Protein AF-A0A7R9KCZ9-F1 (afdb_monomer)

Organism: NCBI:txid1979941

pLDDT: mean 86.89, std 13.88, range [34.06, 98.75]

Structure (mmCIF, N/CA/C/O backbone):
data_AF-A0A7R9KCZ9-F1
#
_entry.id   AF-A0A7R9KCZ9-F1
#
loop_
_atom_site.group_PDB
_atom_site.id
_atom_site.type_symbol
_atom_site.label_atom_id
_atom_site.label_alt_id
_atom_site.label_comp_id
_atom_site.label_asym_id
_atom_site.label_entity_id
_atom_site.label_seq_id
_atom_site.pdbx_PDB_ins_code
_atom_site.Cartn_x
_atom_site.Cartn_y
_atom_site.Cartn_z
_atom_site.occupancy
_atom_site.B_iso_or_equiv
_atom_site.auth_seq_id
_atom_site.auth_comp_id
_atom_site.auth_asym_id
_atom_site.auth_atom_id
_atom_site.pdbx_PDB_model_num
ATOM 1 N N . MET A 1 1 ? 37.788 -44.280 -10.687 1.00 43.53 1 MET A N 1
ATOM 2 C CA . MET A 1 1 ? 39.095 -43.831 -11.205 1.00 43.53 1 MET A CA 1
ATOM 3 C C . MET A 1 1 ? 39.260 -44.365 -12.617 1.00 43.53 1 MET A C 1
ATOM 5 O O . MET A 1 1 ? 39.478 -45.555 -12.783 1.00 43.53 1 MET A O 1
ATOM 9 N N . MET A 1 2 ? 39.116 -43.493 -13.609 1.00 35.84 2 MET A N 1
ATOM 10 C CA . MET A 1 2 ? 39.719 -43.641 -14.932 1.00 35.84 2 MET A CA 1
ATOM 11 C C . MET A 1 2 ? 40.370 -42.286 -15.189 1.00 35.84 2 MET A C 1
ATOM 13 O O . MET A 1 2 ? 39.694 -41.331 -15.553 1.00 35.84 2 MET A O 1
ATOM 17 N N . PHE A 1 3 ? 41.652 -42.173 -14.849 1.00 36.50 3 PHE A N 1
ATOM 18 C CA . PHE A 1 3 ? 42.473 -41.081 -15.349 1.00 36.50 3 PHE A CA 1
ATOM 19 C C . PHE A 1 3 ? 42.872 -41.486 -16.764 1.00 36.50 3 PHE A C 1
ATOM 21 O O . PHE A 1 3 ? 43.685 -42.388 -16.943 1.00 36.50 3 PHE A O 1
ATOM 28 N N . THR A 1 4 ? 42.249 -40.880 -17.769 1.00 40.19 4 THR A N 1
ATOM 29 C CA . THR A 1 4 ? 42.873 -40.758 -19.086 1.00 40.19 4 THR A CA 1
ATOM 30 C C . THR A 1 4 ? 44.068 -39.831 -18.914 1.00 40.19 4 THR A C 1
ATOM 32 O O . THR A 1 4 ? 43.892 -38.644 -18.638 1.00 40.19 4 THR A O 1
ATOM 35 N N . GLU A 1 5 ? 45.272 -40.393 -19.002 1.00 41.38 5 GLU A N 1
ATOM 36 C CA . GLU A 1 5 ? 46.507 -39.629 -19.160 1.00 41.38 5 GLU A CA 1
ATOM 37 C C . GLU A 1 5 ? 46.369 -38.747 -20.406 1.00 41.38 5 GLU A C 1
ATOM 39 O O . GLU A 1 5 ? 46.125 -39.238 -21.508 1.00 41.38 5 GLU A O 1
ATOM 44 N N . VAL A 1 6 ? 46.460 -37.431 -20.212 1.00 40.53 6 VAL A N 1
ATOM 45 C CA . VAL A 1 6 ? 46.603 -36.463 -21.299 1.00 40.53 6 VAL A CA 1
ATOM 46 C C . VAL A 1 6 ? 48.059 -36.025 -21.288 1.00 40.53 6 VAL A C 1
ATOM 48 O O . VAL A 1 6 ? 48.505 -35.384 -20.336 1.00 40.53 6 VAL A O 1
ATOM 51 N N . ASP A 1 7 ? 48.787 -36.366 -22.347 1.00 37.03 7 ASP A N 1
ATOM 52 C CA . ASP A 1 7 ? 50.117 -35.827 -22.612 1.00 37.03 7 ASP A CA 1
ATOM 53 C C . ASP A 1 7 ? 50.004 -34.315 -22.872 1.00 37.03 7 ASP A C 1
ATOM 55 O O . ASP A 1 7 ? 49.497 -33.869 -23.903 1.00 37.03 7 ASP A O 1
ATOM 59 N N . VAL A 1 8 ? 50.453 -33.503 -21.912 1.00 38.53 8 VAL A N 1
ATOM 60 C CA . VAL A 1 8 ? 50.490 -32.039 -22.035 1.00 38.53 8 VAL A CA 1
ATOM 61 C C . VAL A 1 8 ? 51.790 -31.629 -22.724 1.00 38.53 8 VAL A C 1
ATOM 63 O O . VAL A 1 8 ? 52.864 -31.651 -22.124 1.00 38.53 8 VAL A O 1
ATOM 66 N N . PHE A 1 9 ? 51.695 -31.208 -23.985 1.00 40.00 9 PHE A N 1
ATOM 67 C CA . PHE A 1 9 ? 52.788 -30.542 -24.691 1.00 40.00 9 PHE A CA 1
ATOM 68 C C . PHE A 1 9 ? 52.821 -29.057 -24.290 1.00 40.00 9 PHE A C 1
ATOM 70 O O . PHE A 1 9 ? 51.966 -28.273 -24.710 1.00 40.00 9 PHE A O 1
ATOM 77 N N . ILE A 1 10 ? 53.794 -28.654 -23.465 1.00 41.66 10 ILE A N 1
ATOM 78 C CA . ILE A 1 10 ? 54.042 -27.240 -23.143 1.00 41.66 10 ILE A CA 1
ATOM 79 C C . ILE A 1 10 ? 54.744 -26.605 -24.350 1.00 41.66 10 ILE A C 1
ATOM 81 O O . ILE A 1 10 ? 55.966 -26.649 -24.480 1.00 41.66 10 ILE A O 1
ATOM 85 N N . GLY A 1 11 ? 53.948 -26.059 -25.268 1.00 49.44 11 GLY A N 1
ATOM 86 C CA . GLY A 1 11 ? 54.419 -25.113 -26.274 1.00 49.44 11 GLY A CA 1
ATOM 87 C C . GLY A 1 11 ? 54.605 -23.731 -25.648 1.00 49.44 11 GLY A C 1
ATOM 88 O O . GLY A 1 11 ? 53.999 -23.407 -24.628 1.00 49.44 11 GLY A O 1
ATOM 89 N N . ASN A 1 12 ? 55.469 -22.901 -26.234 1.00 57.94 12 ASN A N 1
ATOM 90 C CA . ASN A 1 12 ? 55.543 -21.496 -25.845 1.00 57.94 12 ASN A CA 1
ATOM 91 C C . ASN A 1 12 ? 54.195 -20.823 -26.149 1.00 57.94 12 ASN A C 1
ATOM 93 O O . ASN A 1 12 ? 53.689 -20.942 -27.267 1.00 57.94 12 ASN A O 1
ATOM 97 N N . ASN A 1 13 ? 53.642 -20.085 -25.180 1.00 64.94 13 ASN A N 1
ATOM 98 C CA . ASN A 1 13 ? 52.466 -19.245 -25.411 1.00 64.94 13 ASN A CA 1
ATOM 99 C C . ASN A 1 13 ? 52.704 -18.346 -26.631 1.00 64.94 13 ASN A C 1
ATOM 101 O O . ASN A 1 13 ? 53.793 -17.790 -26.801 1.00 64.94 13 ASN A O 1
ATOM 105 N N . THR A 1 14 ? 51.680 -18.175 -27.466 1.00 75.38 14 THR A N 1
ATOM 106 C CA . THR A 1 14 ? 51.738 -17.206 -28.563 1.00 75.38 14 THR A CA 1
ATOM 107 C C . THR A 1 14 ? 51.881 -15.812 -27.954 1.00 75.38 14 THR A C 1
ATOM 109 O O . THR A 1 14 ? 50.965 -15.318 -27.294 1.00 75.38 14 THR A O 1
ATOM 112 N N . LEU A 1 15 ? 53.051 -15.197 -28.132 1.00 78.25 15 LEU A N 1
ATOM 113 C CA . LEU A 1 15 ? 53.336 -13.861 -27.622 1.00 78.25 15 LEU A CA 1
ATOM 114 C C . LEU A 1 15 ? 52.642 -12.833 -28.509 1.00 78.25 15 LEU A C 1
ATOM 116 O O . LEU A 1 15 ? 52.940 -12.725 -29.695 1.00 78.25 15 LEU A O 1
ATOM 120 N N . ILE A 1 16 ? 51.724 -12.082 -27.915 1.00 84.38 16 ILE A N 1
ATOM 121 C CA . ILE A 1 16 ? 51.000 -10.994 -28.564 1.00 84.38 16 ILE A CA 1
ATOM 122 C C . ILE A 1 16 ? 51.425 -9.705 -27.887 1.00 84.38 16 ILE A C 1
ATOM 124 O O . ILE A 1 16 ? 51.211 -9.548 -26.684 1.00 84.38 16 ILE A O 1
ATOM 128 N N . ASP A 1 17 ? 51.979 -8.780 -28.662 1.00 85.88 17 ASP A N 1
ATOM 129 C CA . ASP A 1 17 ? 52.225 -7.421 -28.197 1.00 85.88 17 ASP A CA 1
ATOM 130 C C . ASP A 1 17 ? 50.931 -6.588 -28.347 1.00 85.88 17 ASP A C 1
ATOM 132 O O . ASP A 1 17 ? 50.481 -6.337 -29.474 1.00 85.88 17 ASP A O 1
ATOM 136 N N . PRO A 1 18 ? 50.301 -6.137 -27.241 1.00 85.88 18 PRO A N 1
ATOM 137 C CA . PRO A 1 18 ? 49.040 -5.396 -27.298 1.00 85.88 18 PRO A CA 1
ATOM 138 C C . PRO A 1 18 ? 49.139 -4.045 -28.014 1.00 85.88 18 PRO A C 1
ATOM 140 O O . PRO A 1 18 ? 48.123 -3.522 -28.481 1.00 85.88 18 PRO A O 1
ATOM 143 N N . GLN A 1 19 ? 50.334 -3.457 -28.074 1.00 86.75 19 GLN A N 1
ATOM 144 C CA . GLN A 1 19 ? 50.584 -2.178 -28.721 1.00 86.75 19 GLN A CA 1
ATOM 145 C C . GLN A 1 19 ? 50.789 -2.350 -30.229 1.00 86.75 19 GLN A C 1
ATOM 147 O O . GLN A 1 19 ? 50.195 -1.603 -31.008 1.00 86.75 19 GLN A O 1
ATOM 152 N N . ILE A 1 20 ? 51.556 -3.356 -30.655 1.00 88.62 20 ILE A N 1
ATOM 153 C CA . ILE A 1 20 ? 51.684 -3.694 -32.083 1.00 88.62 20 ILE A CA 1
ATOM 154 C C . ILE A 1 20 ? 50.314 -4.114 -32.641 1.00 88.62 20 ILE A C 1
ATOM 156 O O . ILE A 1 20 ? 49.947 -3.716 -33.752 1.00 88.62 20 ILE A O 1
ATOM 160 N N . TYR A 1 21 ? 49.520 -4.837 -31.844 1.00 92.12 21 TYR A N 1
ATOM 161 C CA . TYR A 1 21 ? 48.139 -5.181 -32.178 1.00 92.12 21 TYR A CA 1
ATOM 162 C C . TYR A 1 21 ? 47.248 -3.944 -32.350 1.00 92.12 21 TYR A C 1
ATOM 164 O O . TYR A 1 21 ? 46.511 -3.851 -33.330 1.00 92.12 21 TYR A O 1
ATOM 172 N N . GLN A 1 22 ? 47.360 -2.953 -31.460 1.00 90.06 22 GLN A N 1
ATOM 173 C CA . GLN A 1 22 ? 46.637 -1.684 -31.585 1.00 90.06 22 GLN A CA 1
ATOM 174 C C . GLN A 1 22 ? 46.958 -0.968 -32.910 1.00 90.06 22 GLN A C 1
ATOM 176 O O . GLN A 1 22 ? 46.044 -0.603 -33.649 1.00 90.06 22 GLN A O 1
ATOM 181 N N . TYR A 1 23 ? 48.240 -0.844 -33.266 1.00 89.75 23 TYR A N 1
ATOM 182 C CA . TYR A 1 23 ? 48.642 -0.202 -34.523 1.00 89.75 23 TYR A CA 1
ATOM 183 C C . TYR A 1 23 ? 48.122 -0.940 -35.759 1.00 89.75 23 TYR A C 1
ATOM 185 O O . TYR A 1 23 ? 47.738 -0.310 -36.748 1.00 89.75 23 TYR A O 1
ATOM 193 N N . TRP A 1 24 ? 48.071 -2.272 -35.702 1.00 92.50 24 TRP A N 1
ATOM 194 C CA . TRP A 1 24 ? 47.521 -3.095 -36.776 1.00 92.50 24 TRP A CA 1
ATOM 195 C C . TRP A 1 24 ? 46.009 -2.894 -36.976 1.00 92.50 24 TRP A C 1
ATOM 197 O O . TRP A 1 24 ? 45.526 -2.897 -38.120 1.00 92.50 24 TRP A O 1
ATOM 207 N N . LEU A 1 25 ? 45.267 -2.709 -35.877 1.00 90.38 25 LEU A N 1
ATOM 208 C CA . LEU A 1 25 ? 43.831 -2.410 -35.881 1.00 90.38 25 LEU A CA 1
ATOM 209 C C . LEU A 1 25 ? 43.536 -1.010 -36.436 1.00 90.38 25 LEU A C 1
ATOM 211 O O . LEU A 1 25 ? 42.576 -0.838 -37.187 1.00 90.38 25 LEU A O 1
ATOM 215 N N . GLU A 1 26 ? 44.392 -0.037 -36.127 1.00 86.75 26 GLU A N 1
ATOM 216 C CA . GLU A 1 26 ? 44.349 1.325 -36.683 1.00 86.75 26 GLU A CA 1
ATOM 217 C C . GLU A 1 26 ? 44.671 1.362 -38.187 1.00 86.75 26 GLU A C 1
ATOM 219 O O . GLU A 1 26 ? 44.291 2.301 -38.886 1.00 86.75 26 GLU A O 1
ATOM 224 N N . GLY A 1 27 ? 45.294 0.301 -38.711 1.00 85.69 27 GLY A N 1
ATOM 225 C CA . GLY A 1 27 ? 45.603 0.141 -40.130 1.00 85.69 27 GLY A CA 1
ATOM 226 C C . GLY A 1 27 ? 46.988 0.629 -40.538 1.00 85.69 27 GLY A C 1
ATOM 227 O O . GLY A 1 27 ? 47.231 0.768 -41.735 1.00 85.69 27 GLY A O 1
ATOM 228 N N . ASN A 1 28 ? 47.886 0.841 -39.574 1.00 87.88 28 ASN A N 1
ATOM 229 C CA . ASN A 1 28 ? 49.277 1.181 -39.847 1.00 87.88 28 ASN A CA 1
ATOM 230 C C . ASN A 1 28 ? 49.972 0.053 -40.627 1.00 87.88 28 ASN A C 1
ATOM 232 O O . ASN A 1 28 ? 49.757 -1.141 -40.385 1.00 87.88 28 ASN A O 1
ATOM 236 N N . THR A 1 29 ? 50.843 0.434 -41.552 1.00 89.19 29 THR A N 1
ATOM 237 C CA . THR A 1 29 ? 51.802 -0.472 -42.191 1.00 89.19 29 THR A CA 1
ATOM 238 C C . THR A 1 29 ? 52.882 -0.900 -41.194 1.00 89.19 29 THR A C 1
ATOM 240 O O . THR A 1 29 ? 53.131 -0.225 -40.193 1.00 89.19 29 THR A O 1
ATOM 243 N N . ALA A 1 30 ? 53.580 -2.008 -41.469 1.00 86.56 30 ALA A N 1
ATOM 244 C CA . ALA A 1 30 ? 54.674 -2.465 -40.606 1.00 86.56 30 ALA A CA 1
ATOM 245 C C . ALA A 1 30 ? 55.787 -1.405 -40.462 1.00 86.56 30 ALA A C 1
ATOM 247 O O . ALA A 1 30 ? 56.399 -1.278 -39.403 1.00 86.56 30 ALA A O 1
ATOM 248 N N . GLN A 1 31 ? 56.007 -0.597 -41.504 1.00 86.44 31 GLN A N 1
ATOM 249 C CA . GLN A 1 31 ? 56.950 0.520 -41.502 1.00 86.44 31 GLN A CA 1
ATOM 250 C C . GLN A 1 31 ? 56.496 1.659 -40.574 1.00 86.44 31 GLN A C 1
ATOM 252 O O . GLN A 1 31 ? 57.296 2.176 -39.794 1.00 86.44 31 GLN A O 1
ATOM 257 N N . GLU A 1 32 ? 55.222 2.050 -40.628 1.00 87.50 32 GLU A N 1
ATOM 258 C CA . GLU A 1 32 ? 54.657 3.080 -39.743 1.00 87.50 32 GLU A CA 1
ATOM 259 C C . GLU A 1 32 ? 54.657 2.620 -38.283 1.00 87.50 32 GLU A C 1
ATOM 261 O O . GLU A 1 32 ? 55.139 3.343 -37.408 1.00 87.50 32 GLU A O 1
ATOM 266 N N . ALA A 1 33 ? 54.220 1.384 -38.028 1.00 86.19 33 ALA A N 1
ATOM 267 C CA . ALA A 1 33 ? 54.240 0.787 -36.698 1.00 86.19 33 ALA A CA 1
ATOM 268 C C . ALA A 1 33 ? 55.668 0.702 -36.131 1.00 86.19 33 ALA A C 1
ATOM 270 O O . ALA A 1 33 ? 55.880 1.072 -34.978 1.00 86.19 33 ALA A O 1
ATOM 271 N N . SER A 1 34 ? 56.664 0.316 -36.941 1.00 84.62 34 SER A N 1
ATOM 272 C CA . SER A 1 34 ? 58.079 0.286 -36.528 1.00 84.62 34 SER A CA 1
ATOM 273 C C . SER A 1 34 ? 58.570 1.658 -36.055 1.00 84.62 34 SER A C 1
ATOM 275 O O . SER A 1 34 ? 59.192 1.773 -34.993 1.00 84.62 34 SER A O 1
ATOM 277 N N . ARG A 1 35 ? 58.221 2.732 -36.778 1.00 84.75 35 ARG A N 1
ATOM 278 C CA . ARG A 1 35 ? 58.554 4.110 -36.376 1.00 84.75 35 ARG A CA 1
ATOM 279 C C . ARG A 1 35 ? 57.880 4.503 -35.061 1.00 84.75 35 ARG A C 1
ATOM 281 O O . ARG A 1 35 ? 58.519 5.127 -34.213 1.00 84.75 35 ARG A O 1
ATOM 288 N N . LEU A 1 36 ? 56.611 4.136 -34.873 1.00 84.44 36 LEU A N 1
ATOM 289 C CA . LEU A 1 36 ? 55.852 4.437 -33.654 1.00 84.44 36 LEU A CA 1
ATOM 290 C C . LEU A 1 36 ? 56.391 3.683 -32.429 1.00 84.44 36 LEU A C 1
ATOM 292 O O . LEU A 1 36 ? 56.543 4.284 -31.364 1.00 84.44 36 LEU A O 1
ATOM 296 N N . VAL A 1 37 ? 56.722 2.397 -32.576 1.00 82.69 37 VAL A N 1
ATOM 297 C CA . VAL A 1 37 ? 57.335 1.575 -31.517 1.00 82.69 37 VAL A CA 1
ATOM 298 C C . VAL A 1 37 ? 58.698 2.157 -31.116 1.00 82.69 37 VAL A C 1
ATOM 300 O O . VAL A 1 37 ? 58.926 2.453 -29.941 1.00 82.69 37 VAL A O 1
ATOM 303 N N . ARG A 1 38 ? 59.568 2.455 -32.092 1.00 77.69 38 ARG A N 1
ATOM 304 C CA . ARG A 1 38 ? 60.894 3.058 -31.847 1.00 77.69 38 ARG A CA 1
ATOM 305 C C . ARG A 1 38 ? 60.830 4.421 -31.170 1.00 77.69 38 ARG A C 1
ATOM 307 O O . ARG A 1 38 ? 61.675 4.730 -30.334 1.00 77.69 38 ARG A O 1
ATOM 314 N N . ASN A 1 39 ? 59.844 5.246 -31.519 1.00 77.25 39 ASN A N 1
ATOM 315 C CA . ASN A 1 39 ? 59.683 6.567 -30.916 1.00 77.25 39 ASN A CA 1
ATOM 316 C C . ASN A 1 39 ? 59.288 6.509 -29.437 1.00 77.25 39 ASN A C 1
ATOM 318 O O . ASN A 1 39 ? 59.625 7.437 -28.698 1.00 77.25 39 ASN A O 1
ATOM 322 N N . LYS A 1 40 ? 58.608 5.440 -29.012 1.00 73.12 40 LYS A N 1
ATOM 323 C CA . LYS A 1 40 ? 58.158 5.248 -27.631 1.00 73.12 40 LYS A CA 1
ATOM 324 C C . LYS A 1 40 ? 59.202 4.534 -26.765 1.00 73.12 40 LYS A C 1
ATOM 326 O O . LYS A 1 40 ? 59.354 4.887 -25.602 1.00 73.12 40 LYS A O 1
ATOM 331 N N . GLU A 1 41 ? 59.971 3.609 -27.340 1.00 68.19 41 GLU A N 1
ATOM 332 C CA . GLU A 1 41 ? 60.991 2.808 -26.638 1.00 68.19 41 GLU A CA 1
ATOM 333 C C . GLU A 1 41 ? 62.430 3.176 -27.043 1.00 68.19 41 GLU A C 1
ATOM 335 O O . GLU A 1 41 ? 63.301 2.318 -27.224 1.00 68.19 41 GLU A O 1
ATOM 340 N N . LYS A 1 42 ? 62.698 4.482 -27.188 1.00 63.22 42 LYS A N 1
ATOM 341 C CA . LYS A 1 42 ? 63.986 5.012 -27.680 1.00 63.22 42 LYS A CA 1
ATOM 342 C C . LYS A 1 42 ? 65.213 4.503 -26.915 1.00 63.22 42 LYS A C 1
ATOM 344 O O . LYS A 1 42 ? 66.288 4.412 -27.499 1.00 63.22 42 LYS A O 1
ATOM 349 N N . THR A 1 43 ? 65.071 4.183 -25.630 1.00 54.44 43 THR A N 1
ATOM 350 C CA . THR A 1 43 ? 66.159 3.725 -24.752 1.00 54.44 43 THR A CA 1
ATOM 351 C C . THR A 1 43 ? 66.536 2.253 -24.933 1.00 54.44 43 THR A C 1
ATOM 353 O O . THR A 1 43 ? 67.676 1.904 -24.643 1.00 54.44 43 THR A O 1
ATOM 356 N N . VAL A 1 44 ? 65.627 1.399 -25.422 1.00 60.31 44 VAL A N 1
ATOM 357 C CA . VAL A 1 44 ? 65.837 -0.061 -25.541 1.00 60.31 44 VAL A CA 1
ATOM 358 C C . VAL A 1 44 ? 66.033 -0.482 -27.000 1.00 60.31 44 VAL A C 1
ATOM 360 O O . VAL A 1 44 ? 66.943 -1.249 -27.308 1.00 60.31 44 VAL A O 1
ATOM 363 N N . LEU A 1 45 ? 65.242 0.071 -27.923 1.00 60.09 45 LEU A N 1
ATOM 364 C CA . LEU A 1 45 ? 65.270 -0.299 -29.345 1.00 60.09 45 LEU A CA 1
ATOM 365 C C . LEU A 1 45 ? 66.203 0.572 -30.202 1.00 60.09 45 LEU A C 1
ATOM 367 O O . LEU A 1 45 ? 66.389 0.292 -31.386 1.00 60.09 45 LEU A O 1
ATOM 371 N N . GLY A 1 46 ? 66.824 1.606 -29.621 1.00 58.94 46 GLY A N 1
ATOM 372 C CA . GLY A 1 46 ? 67.731 2.523 -30.325 1.00 58.94 46 GLY A CA 1
ATOM 373 C C . GLY A 1 46 ? 69.000 1.869 -30.897 1.00 58.94 46 GLY A C 1
ATOM 374 O O . GLY A 1 46 ? 69.625 2.446 -31.782 1.00 58.94 46 GLY A O 1
ATOM 375 N N . LEU A 1 47 ? 69.357 0.666 -30.428 1.00 58.88 47 LEU A N 1
ATOM 376 C CA . LEU A 1 47 ? 70.527 -0.112 -30.867 1.00 58.88 47 LEU A CA 1
ATOM 377 C C . LEU A 1 47 ? 70.183 -1.255 -31.846 1.00 58.88 47 LEU A C 1
ATOM 379 O O . LEU A 1 47 ? 71.086 -1.916 -32.354 1.00 58.88 47 LEU A O 1
ATOM 383 N N . VAL A 1 48 ? 68.897 -1.509 -32.112 1.00 69.25 48 VAL A N 1
ATOM 384 C CA . VAL A 1 48 ? 68.432 -2.606 -32.980 1.00 69.25 48 VAL A CA 1
ATOM 385 C C . VAL A 1 48 ? 68.309 -2.110 -34.426 1.00 69.25 48 VAL A C 1
ATOM 387 O O . VAL A 1 48 ? 67.927 -0.961 -34.659 1.00 69.25 48 VAL A O 1
ATOM 390 N N . HIS A 1 49 ? 68.598 -2.954 -35.422 1.00 73.62 49 HIS A N 1
ATOM 391 C CA . HIS A 1 49 ? 68.434 -2.607 -36.844 1.00 73.62 49 HIS A CA 1
ATOM 392 C C . HIS A 1 49 ? 66.947 -2.461 -37.226 1.00 73.62 49 HIS A C 1
ATOM 394 O O . HIS A 1 49 ? 66.110 -3.224 -36.740 1.00 73.62 49 HIS A O 1
ATOM 400 N N . GLU A 1 50 ? 66.594 -1.485 -38.073 1.00 74.56 50 GLU A N 1
ATOM 401 C CA . GLU A 1 50 ? 65.191 -1.185 -38.437 1.00 74.56 50 GLU A CA 1
ATOM 402 C C . GLU A 1 50 ? 64.482 -2.386 -39.063 1.00 74.56 50 GLU A C 1
ATOM 404 O O . GLU A 1 50 ? 63.372 -2.724 -38.652 1.00 74.56 50 GLU A O 1
ATOM 409 N N . ASP A 1 51 ? 65.175 -3.102 -39.945 1.00 75.81 51 ASP A N 1
ATOM 410 C CA . ASP A 1 51 ? 64.645 -4.292 -40.617 1.00 75.81 51 ASP A CA 1
ATOM 411 C C . ASP A 1 51 ? 64.279 -5.435 -39.662 1.00 75.81 51 ASP A C 1
ATOM 413 O O . ASP A 1 51 ? 63.331 -6.168 -39.931 1.00 75.81 51 ASP A O 1
ATOM 417 N N . LEU A 1 52 ? 64.978 -5.581 -38.529 1.00 73.50 52 LEU A N 1
ATOM 418 C CA . LEU A 1 52 ? 64.660 -6.620 -37.541 1.00 73.50 52 LEU A CA 1
ATOM 419 C C . LEU A 1 52 ? 63.360 -6.300 -36.798 1.00 73.50 52 LEU A C 1
ATOM 421 O O . LEU A 1 52 ? 62.537 -7.186 -36.596 1.00 73.50 52 LEU A O 1
ATOM 425 N N . VAL A 1 53 ? 63.146 -5.024 -36.459 1.00 77.94 53 VAL A N 1
ATOM 426 C CA . VAL A 1 53 ? 61.895 -4.556 -35.839 1.00 77.94 53 VAL A CA 1
ATOM 427 C C . VAL A 1 53 ? 60.732 -4.682 -36.825 1.00 77.94 53 VAL A C 1
ATOM 429 O O . VAL A 1 53 ? 59.652 -5.130 -36.453 1.00 77.94 53 VAL A O 1
ATOM 432 N N . ILE A 1 54 ? 60.951 -4.341 -38.099 1.00 79.06 54 ILE A N 1
ATOM 433 C CA . ILE A 1 54 ? 59.939 -4.515 -39.150 1.00 79.06 54 ILE A CA 1
ATOM 434 C C . ILE A 1 54 ? 59.616 -6.001 -39.356 1.00 79.06 54 ILE A C 1
ATOM 436 O O . ILE A 1 54 ? 58.443 -6.342 -39.489 1.00 79.06 54 ILE A O 1
ATOM 440 N N . SER A 1 55 ? 60.622 -6.883 -39.368 1.00 75.75 55 SER A N 1
ATOM 441 C CA . SER A 1 55 ? 60.415 -8.330 -39.512 1.00 75.75 55 SER A CA 1
ATOM 442 C C . SER A 1 55 ? 59.581 -8.903 -38.365 1.00 75.75 55 SER A C 1
ATOM 444 O O . SER A 1 55 ? 58.629 -9.632 -38.628 1.00 75.75 55 SER A O 1
ATOM 446 N N . ASP A 1 56 ? 59.884 -8.529 -37.119 1.00 79.19 56 ASP A N 1
ATOM 447 C CA . ASP A 1 56 ? 59.128 -8.967 -35.937 1.00 79.19 56 ASP A CA 1
ATOM 448 C C . ASP A 1 56 ? 57.669 -8.471 -35.968 1.00 79.19 56 ASP A C 1
ATOM 450 O O . ASP A 1 56 ? 56.727 -9.245 -35.787 1.00 79.19 56 ASP A O 1
ATOM 454 N N . ILE A 1 57 ? 57.456 -7.201 -36.337 1.00 85.25 57 ILE A N 1
ATOM 455 C CA . ILE A 1 57 ? 56.111 -6.640 -36.540 1.00 85.25 57 ILE A CA 1
ATOM 456 C C . ILE A 1 57 ? 55.360 -7.383 -37.653 1.00 85.25 57 ILE A C 1
ATOM 458 O O . ILE A 1 57 ? 54.163 -7.638 -37.521 1.00 85.25 57 ILE A O 1
ATOM 462 N N . LEU A 1 58 ? 56.029 -7.748 -38.751 1.00 85.50 58 LEU A N 1
ATOM 463 C CA . LEU A 1 58 ? 55.412 -8.515 -39.837 1.00 85.50 58 LEU A CA 1
ATOM 464 C C . LEU A 1 58 ? 54.995 -9.921 -39.384 1.00 85.50 58 LEU A C 1
ATOM 466 O O . LEU A 1 58 ? 53.932 -10.392 -39.797 1.00 85.50 58 LEU A O 1
ATOM 470 N N . ASP A 1 59 ? 55.778 -10.573 -38.527 1.00 80.56 59 ASP A N 1
ATOM 471 C CA . ASP A 1 59 ? 55.437 -11.878 -37.953 1.00 80.56 59 ASP A CA 1
ATOM 472 C C . ASP A 1 59 ? 54.251 -11.785 -36.978 1.00 80.56 59 ASP A C 1
ATOM 474 O O . ASP A 1 59 ? 53.311 -12.589 -37.059 1.00 80.56 59 ASP A O 1
ATOM 478 N N . GLN A 1 60 ? 54.208 -10.738 -36.149 1.00 86.19 60 GLN A N 1
ATOM 479 C CA . GLN A 1 60 ? 53.034 -10.394 -35.339 1.00 86.19 60 GLN A CA 1
ATOM 480 C C . GLN A 1 60 ? 51.804 -10.130 -36.226 1.00 86.19 60 GLN A C 1
ATOM 482 O O . GLN A 1 60 ? 50.740 -10.699 -35.993 1.00 86.19 60 GLN A O 1
ATOM 487 N N . TYR A 1 61 ? 51.935 -9.362 -37.314 1.00 90.50 61 TYR A N 1
ATOM 488 C CA . TYR A 1 61 ? 50.824 -9.050 -38.228 1.00 90.50 61 TYR A CA 1
ATOM 489 C C . TYR A 1 61 ? 50.271 -10.295 -38.930 1.00 90.50 61 TYR A C 1
ATOM 491 O O . TYR A 1 61 ? 49.054 -10.424 -39.088 1.00 90.50 61 TYR A O 1
ATOM 499 N N . ARG A 1 62 ? 51.139 -11.231 -39.334 1.00 87.94 62 ARG A N 1
ATOM 500 C CA . ARG A 1 62 ? 50.720 -12.540 -39.870 1.00 87.94 62 ARG A CA 1
ATOM 501 C C . ARG A 1 62 ? 49.929 -13.323 -38.827 1.00 87.94 62 ARG A C 1
ATOM 503 O O . ARG A 1 62 ? 48.885 -13.882 -39.155 1.00 87.94 62 ARG A O 1
ATOM 510 N N . THR A 1 63 ? 50.391 -13.311 -37.580 1.00 87.25 63 THR A N 1
ATOM 511 C CA . THR A 1 63 ? 49.702 -13.949 -36.451 1.00 87.25 63 THR A CA 1
ATOM 512 C C . THR A 1 63 ? 48.335 -13.306 -36.201 1.00 87.25 63 THR A C 1
ATOM 514 O O . THR A 1 63 ? 47.337 -14.014 -36.075 1.00 87.25 63 THR A O 1
ATOM 517 N N . PHE A 1 64 ? 48.242 -11.974 -36.236 1.00 92.12 64 PHE A N 1
ATOM 518 C CA . PHE A 1 64 ? 46.978 -11.252 -36.074 1.00 92.12 64 PHE A CA 1
ATOM 519 C C . PHE A 1 64 ? 45.979 -11.566 -37.186 1.00 92.12 64 PHE A C 1
ATOM 521 O O . PHE A 1 64 ? 44.808 -11.754 -36.891 1.00 92.12 64 PHE A O 1
ATOM 528 N N . LEU A 1 65 ? 46.423 -11.703 -38.441 1.00 89.25 65 LEU A N 1
ATOM 529 C CA . LEU A 1 65 ? 45.556 -12.100 -39.562 1.00 89.25 65 LEU A CA 1
ATOM 530 C C . LEU A 1 65 ? 44.971 -13.513 -39.400 1.00 89.25 65 LEU A C 1
ATOM 532 O O . LEU A 1 65 ? 43.883 -13.796 -39.905 1.00 89.25 65 LEU A O 1
ATOM 536 N N . LEU A 1 66 ? 45.689 -14.416 -38.728 1.00 88.50 66 LEU A N 1
ATOM 537 C CA . LEU A 1 66 ? 45.180 -15.749 -38.405 1.00 88.50 66 LEU A CA 1
ATOM 538 C C . LEU A 1 66 ? 44.153 -15.679 -37.268 1.00 88.50 66 LEU A C 1
ATOM 540 O O . LEU A 1 66 ? 43.057 -16.222 -37.411 1.00 88.50 66 LEU A O 1
ATOM 544 N N . ILE A 1 67 ? 44.471 -14.945 -36.198 1.00 88.81 67 ILE A N 1
ATOM 545 C CA . ILE A 1 67 ? 43.592 -14.748 -35.034 1.00 88.81 67 ILE A CA 1
ATOM 546 C C . ILE A 1 67 ? 42.324 -13.961 -35.407 1.00 88.81 67 ILE A C 1
ATOM 548 O O . ILE A 1 67 ? 41.244 -14.261 -34.901 1.00 88.81 67 ILE A O 1
ATOM 552 N N . GLU A 1 68 ? 42.411 -13.000 -36.332 1.00 89.88 68 GLU A N 1
ATOM 553 C CA . GLU A 1 68 ? 41.285 -12.172 -36.784 1.00 89.88 68 GLU A CA 1
ATOM 554 C C . GLU A 1 68 ? 40.117 -12.999 -37.306 1.00 89.88 68 GLU A C 1
ATOM 556 O O . GLU A 1 68 ? 38.970 -12.606 -37.133 1.00 89.88 68 GLU A O 1
ATOM 561 N N . LYS A 1 69 ? 40.375 -14.175 -37.880 1.00 89.25 69 LYS A N 1
ATOM 562 C CA . LYS A 1 69 ? 39.314 -15.069 -38.363 1.00 89.25 69 LYS A CA 1
ATOM 563 C C . LYS A 1 69 ? 38.419 -15.593 -37.235 1.00 89.25 69 LYS A C 1
ATOM 565 O O . LYS A 1 69 ? 37.288 -15.980 -37.509 1.00 89.25 69 LYS A O 1
ATOM 570 N N . LEU A 1 70 ? 38.919 -15.590 -35.999 1.00 88.62 70 LEU A N 1
ATOM 571 C CA . LEU A 1 70 ? 38.243 -16.103 -34.806 1.00 88.62 70 LEU A CA 1
ATOM 572 C C . LEU A 1 70 ? 37.599 -14.984 -33.970 1.00 88.62 70 LEU A C 1
ATOM 574 O O . LEU A 1 70 ? 36.615 -15.222 -33.280 1.00 88.62 70 LEU A O 1
ATOM 578 N N . LEU A 1 71 ? 38.093 -13.743 -34.061 1.00 90.00 71 LEU A N 1
ATOM 579 C CA . LEU A 1 71 ? 37.563 -12.592 -33.308 1.00 90.00 71 LEU A CA 1
ATOM 580 C C . LEU A 1 71 ? 36.083 -12.242 -33.587 1.00 90.00 71 LEU A C 1
ATOM 582 O O . LEU A 1 71 ? 35.404 -11.773 -32.669 1.00 90.00 71 LEU A O 1
ATOM 586 N N . PRO A 1 72 ? 35.523 -12.480 -34.791 1.00 89.81 72 PRO A N 1
ATOM 587 C CA . PRO A 1 72 ? 34.091 -12.362 -35.040 1.00 89.81 72 PRO A CA 1
ATOM 588 C C . PRO A 1 72 ? 33.206 -13.240 -34.152 1.00 89.81 72 PRO A C 1
ATOM 590 O O . PRO A 1 72 ? 32.061 -12.865 -33.919 1.00 89.81 72 PRO A O 1
ATOM 593 N N . ALA A 1 73 ? 33.724 -14.366 -33.654 1.00 87.12 73 ALA A N 1
ATOM 594 C CA . ALA A 1 73 ? 33.026 -15.284 -32.761 1.00 87.12 73 ALA A CA 1
ATOM 595 C C . ALA A 1 73 ? 33.894 -15.545 -31.512 1.00 87.12 73 ALA A C 1
ATOM 597 O O . ALA A 1 73 ? 34.589 -16.558 -31.454 1.00 87.12 73 ALA A O 1
ATOM 598 N N . PRO A 1 74 ? 33.883 -14.644 -30.508 1.00 85.75 74 PRO A N 1
ATOM 599 C CA . PRO A 1 74 ? 34.786 -14.716 -29.353 1.00 85.75 74 PRO A CA 1
ATOM 600 C C . PRO A 1 74 ? 34.767 -16.050 -28.590 1.00 85.75 74 PRO A C 1
ATOM 602 O O . PRO A 1 74 ? 35.801 -16.469 -28.078 1.00 85.75 74 PRO A O 1
ATOM 605 N N . THR A 1 75 ? 33.636 -16.761 -28.577 1.00 83.31 75 THR A N 1
ATOM 606 C CA . THR A 1 75 ? 33.520 -18.120 -28.018 1.00 83.31 75 THR A CA 1
ATOM 607 C C . THR A 1 75 ? 34.410 -19.141 -28.741 1.00 83.31 75 THR A C 1
ATOM 609 O O . THR A 1 75 ? 35.036 -19.987 -28.105 1.00 83.31 75 THR A O 1
ATOM 612 N N . GLN A 1 76 ? 34.584 -19.012 -30.058 1.00 85.06 76 GLN A N 1
ATOM 613 C CA . GLN A 1 76 ? 35.499 -19.857 -30.833 1.00 85.06 76 GLN A CA 1
ATOM 614 C C . GLN A 1 76 ? 36.971 -19.542 -30.530 1.00 85.06 76 GLN A C 1
ATOM 616 O O . GLN A 1 76 ? 37.817 -20.430 -30.606 1.00 85.06 76 GLN A O 1
ATOM 621 N N . LEU A 1 77 ? 37.297 -18.300 -30.144 1.00 85.38 77 LEU A N 1
ATOM 622 C CA . LEU A 1 77 ? 38.656 -17.934 -29.728 1.00 85.38 77 LEU A CA 1
ATOM 623 C C . LEU A 1 77 ? 39.051 -18.585 -28.392 1.00 85.38 77 LEU A C 1
ATOM 625 O O . LEU A 1 77 ? 40.234 -18.863 -28.188 1.00 85.38 77 LEU A O 1
ATOM 629 N N . SER A 1 78 ? 38.091 -18.837 -27.496 1.00 76.50 78 SER A N 1
ATOM 630 C CA . SER A 1 78 ? 38.349 -19.574 -26.251 1.00 76.50 78 SER A CA 1
ATOM 631 C C . SER A 1 78 ? 38.484 -21.085 -26.453 1.00 76.50 78 SER A C 1
ATOM 633 O O . SER A 1 78 ? 39.192 -21.728 -25.685 1.00 76.50 78 SER A O 1
ATOM 635 N N . GLU A 1 79 ? 37.839 -21.646 -27.478 1.00 80.62 79 GLU A N 1
ATOM 636 C CA . GLU A 1 79 ? 37.790 -23.097 -27.726 1.00 80.62 79 GLU A CA 1
ATOM 637 C C . GLU A 1 79 ? 38.856 -23.600 -28.713 1.00 80.62 79 GLU A C 1
ATOM 639 O O . GLU A 1 79 ? 39.076 -24.804 -28.836 1.00 80.62 79 GLU A O 1
ATOM 644 N N . GLN A 1 80 ? 39.519 -22.699 -29.439 1.00 81.00 80 GLN A N 1
ATOM 645 C CA . GLN A 1 80 ? 40.562 -23.036 -30.410 1.00 81.00 80 GLN A CA 1
ATOM 646 C C . GLN A 1 80 ? 41.862 -23.524 -29.743 1.00 81.00 80 GLN A C 1
ATOM 648 O O . GLN A 1 80 ? 42.310 -22.989 -28.731 1.00 81.00 80 GLN A O 1
ATOM 653 N N . TRP A 1 81 ? 42.506 -24.508 -30.377 1.00 76.88 81 TRP A N 1
ATOM 654 C CA . TRP A 1 81 ? 43.737 -25.151 -29.888 1.00 76.88 81 TRP A CA 1
ATOM 655 C C . TRP A 1 81 ? 44.989 -24.738 -30.681 1.00 76.88 81 TRP A C 1
ATOM 657 O O . TRP A 1 81 ? 46.097 -25.163 -30.364 1.00 76.88 81 TRP A O 1
ATOM 667 N N . THR A 1 82 ? 44.827 -23.937 -31.738 1.00 77.88 82 THR A N 1
ATOM 668 C CA . THR A 1 82 ? 45.888 -23.589 -32.700 1.00 77.88 82 THR A CA 1
ATOM 669 C C . THR A 1 82 ? 46.846 -22.524 -32.165 1.00 77.88 82 THR A C 1
ATOM 671 O O . THR A 1 82 ? 48.037 -22.552 -32.467 1.00 77.88 82 THR A O 1
ATOM 674 N N . HIS A 1 83 ? 46.343 -21.597 -31.354 1.00 79.88 83 HIS A N 1
ATOM 675 C CA . HIS A 1 83 ? 47.093 -20.509 -30.738 1.00 79.88 83 HIS A CA 1
ATOM 676 C C . HIS A 1 83 ? 46.980 -20.618 -29.216 1.00 79.88 83 HIS A C 1
ATOM 678 O O . HIS A 1 83 ? 45.907 -20.423 -28.646 1.00 79.88 83 HIS A O 1
ATOM 684 N N . GLN A 1 84 ? 48.088 -20.904 -28.536 1.00 79.06 84 GLN A N 1
ATOM 685 C CA . GLN A 1 84 ? 48.125 -20.979 -27.073 1.00 79.06 84 GLN A CA 1
ATOM 686 C C . GLN A 1 84 ? 48.094 -19.562 -26.485 1.00 79.06 84 GLN A C 1
ATOM 688 O O . GLN A 1 84 ? 49.131 -18.917 -26.321 1.00 79.06 84 GLN A O 1
ATOM 693 N N . LEU A 1 85 ? 46.888 -19.054 -26.229 1.00 84.06 85 LEU A N 1
ATOM 694 C CA . LEU A 1 85 ? 46.639 -17.713 -25.702 1.00 84.06 85 LEU A CA 1
ATOM 695 C C . LEU A 1 85 ? 46.153 -17.804 -24.258 1.00 84.06 85 LEU A C 1
ATOM 697 O O . LEU A 1 85 ? 45.254 -18.579 -23.942 1.00 84.06 85 LEU A O 1
ATOM 701 N N . THR A 1 86 ? 46.709 -16.968 -23.382 1.00 84.62 86 THR A N 1
ATOM 702 C CA . THR A 1 86 ? 46.199 -16.870 -22.009 1.00 84.62 86 THR A CA 1
ATOM 703 C C . THR A 1 86 ? 44.794 -16.249 -22.005 1.00 84.62 86 THR A C 1
ATOM 705 O O . THR A 1 86 ? 44.507 -15.407 -22.865 1.00 84.62 86 THR A O 1
ATOM 708 N N . PRO A 1 87 ? 43.931 -16.562 -21.018 1.00 84.31 87 PRO A N 1
ATOM 709 C CA . PRO A 1 87 ? 42.614 -15.929 -20.898 1.00 84.31 87 PRO A CA 1
ATOM 710 C C . PRO A 1 87 ? 42.683 -14.394 -20.855 1.00 84.31 87 PRO A C 1
ATOM 712 O O . PRO A 1 87 ? 41.823 -13.709 -21.403 1.00 84.31 87 PRO A O 1
ATOM 715 N N . THR A 1 88 ? 43.736 -13.838 -20.249 1.00 87.06 88 THR A N 1
ATOM 716 C CA . THR A 1 88 ? 43.984 -12.390 -20.219 1.00 87.06 88 THR A CA 1
ATOM 717 C C . THR A 1 88 ? 44.256 -11.838 -21.618 1.00 87.06 88 THR A C 1
ATOM 719 O O . THR A 1 88 ? 43.655 -10.840 -22.011 1.00 87.06 88 THR A O 1
ATOM 722 N N . THR A 1 89 ? 45.114 -12.501 -22.398 1.00 87.44 89 THR A N 1
ATOM 723 C CA . THR A 1 89 ? 45.418 -12.107 -23.783 1.00 87.44 89 THR A CA 1
ATOM 724 C C . THR A 1 89 ? 44.179 -12.198 -24.673 1.00 87.44 89 THR A C 1
ATOM 726 O O . THR A 1 89 ? 43.926 -11.280 -25.448 1.00 87.44 89 THR A O 1
ATOM 729 N N . GLN A 1 90 ? 43.372 -13.256 -24.534 1.00 88.50 90 GLN A N 1
ATOM 730 C CA . GLN A 1 90 ? 42.116 -13.415 -25.277 1.00 88.50 90 GLN A CA 1
ATOM 731 C C . GLN A 1 90 ? 41.152 -12.250 -25.013 1.00 88.50 90 GLN A C 1
ATOM 733 O O . GLN A 1 90 ? 40.639 -11.661 -25.962 1.00 88.50 90 GLN A O 1
ATOM 738 N N . ARG A 1 91 ? 40.965 -11.859 -23.743 1.00 89.75 91 ARG A N 1
ATOM 739 C CA . ARG A 1 91 ? 40.126 -10.702 -23.383 1.00 89.75 91 ARG A CA 1
ATOM 740 C C . ARG A 1 91 ? 40.634 -9.406 -24.010 1.00 89.75 91 ARG A C 1
ATOM 742 O O . ARG A 1 91 ? 39.844 -8.703 -24.626 1.00 89.75 91 ARG A O 1
ATOM 749 N N . ILE A 1 92 ? 41.939 -9.126 -23.922 1.00 90.44 92 ILE A N 1
ATOM 750 C CA . ILE A 1 92 ? 42.545 -7.916 -24.511 1.00 90.44 92 ILE A CA 1
ATOM 751 C C . ILE A 1 92 ? 42.342 -7.881 -26.031 1.00 90.44 92 ILE A C 1
ATOM 753 O O . ILE A 1 92 ? 42.017 -6.832 -26.586 1.00 90.44 92 ILE A O 1
ATOM 757 N N . LEU A 1 93 ? 42.532 -9.018 -26.707 1.00 91.75 93 LEU A N 1
ATOM 758 C CA . LEU A 1 93 ? 42.365 -9.132 -28.155 1.00 91.75 93 LEU A CA 1
ATOM 759 C C . LEU A 1 93 ? 40.924 -8.844 -28.588 1.00 91.75 93 LEU A C 1
ATOM 761 O O . LEU A 1 93 ? 40.723 -8.084 -29.538 1.00 91.75 93 LEU A O 1
ATOM 765 N N . VAL A 1 94 ? 39.948 -9.427 -27.886 1.00 93.19 94 VAL A N 1
ATOM 766 C CA . VAL A 1 94 ? 38.513 -9.233 -28.143 1.00 93.19 94 VAL A CA 1
ATOM 767 C C . VAL A 1 94 ? 38.102 -7.796 -27.829 1.00 93.19 94 VAL A C 1
ATOM 769 O O . VAL A 1 94 ? 37.531 -7.131 -28.690 1.00 93.19 94 VAL A O 1
ATOM 772 N N . GLU A 1 95 ? 38.453 -7.283 -26.650 1.00 94.06 95 GLU A N 1
ATOM 773 C CA . GLU A 1 95 ? 38.124 -5.920 -26.224 1.00 94.06 95 GLU A CA 1
ATOM 774 C C . GLU A 1 95 ? 38.659 -4.884 -27.218 1.00 94.06 95 GLU A C 1
ATOM 776 O O . GLU A 1 95 ? 37.876 -4.114 -27.765 1.00 94.06 95 GLU A O 1
ATOM 781 N N . LYS A 1 96 ? 39.954 -4.926 -27.561 1.00 93.25 96 LYS A N 1
ATOM 782 C CA . LYS A 1 96 ? 40.550 -3.999 -28.540 1.00 93.25 96 LYS A CA 1
ATOM 783 C C . LYS A 1 96 ? 39.984 -4.159 -29.950 1.00 93.25 96 LYS A C 1
ATOM 785 O O . LYS A 1 96 ? 39.946 -3.188 -30.707 1.00 93.25 96 LYS A O 1
ATOM 790 N N . TYR A 1 97 ? 39.579 -5.370 -30.335 1.00 94.69 97 TYR A N 1
ATOM 791 C CA . TYR A 1 97 ? 38.978 -5.611 -31.646 1.00 94.69 97 TYR A CA 1
ATOM 792 C C . TYR A 1 97 ? 37.593 -4.976 -31.765 1.00 94.69 97 TYR A C 1
ATOM 794 O O . TYR A 1 97 ? 37.293 -4.395 -32.809 1.00 94.69 97 TYR A O 1
ATOM 802 N N . TYR A 1 98 ? 36.777 -5.083 -30.713 1.00 95.50 98 TYR A N 1
ATOM 803 C CA . TYR A 1 98 ? 35.436 -4.502 -30.640 1.00 95.50 98 TYR A CA 1
ATOM 804 C C . TYR A 1 98 ? 35.425 -3.043 -30.177 1.00 95.50 98 TYR A C 1
ATOM 806 O O . TYR A 1 98 ? 34.401 -2.386 -30.330 1.00 95.50 98 TYR A O 1
ATOM 814 N N . ASP A 1 99 ? 36.521 -2.508 -29.654 1.00 94.88 99 ASP A N 1
ATOM 815 C CA . ASP A 1 99 ? 36.591 -1.094 -29.303 1.00 94.88 99 ASP A CA 1
ATOM 816 C C . ASP 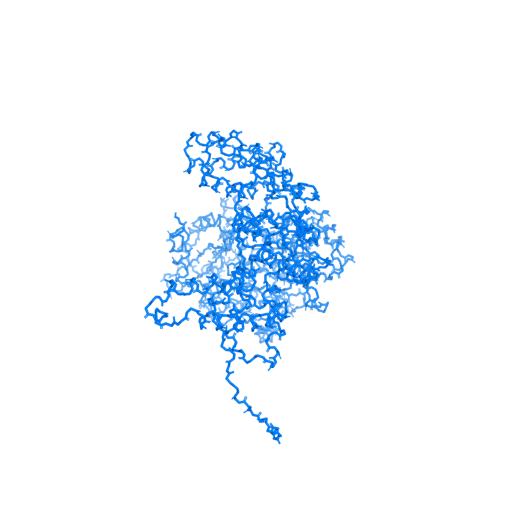A 1 99 ? 36.413 -0.186 -30.533 1.00 94.88 99 ASP A C 1
ATOM 818 O O . ASP A 1 99 ? 36.779 -0.542 -31.666 1.00 94.88 99 ASP A O 1
ATOM 822 N N . PHE A 1 100 ? 35.822 0.986 -30.320 1.00 94.69 100 PHE A N 1
ATOM 823 C CA . PHE A 1 100 ? 35.494 1.924 -31.387 1.00 94.69 100 PHE A CA 1
ATOM 824 C C . PHE A 1 100 ? 35.680 3.378 -30.967 1.00 94.69 100 PHE A C 1
ATOM 826 O O . PHE A 1 100 ? 35.606 3.727 -29.792 1.00 94.69 100 PHE A O 1
ATOM 833 N N . GLU A 1 101 ? 35.857 4.232 -31.970 1.00 92.56 101 GLU A N 1
ATOM 834 C CA . GLU A 1 101 ? 35.993 5.671 -31.787 1.00 92.56 101 GLU A CA 1
ATOM 835 C C . GLU A 1 101 ? 34.614 6.332 -31.801 1.00 92.56 101 GLU A C 1
ATOM 837 O O . GLU A 1 101 ? 33.825 6.158 -32.737 1.00 92.56 101 GLU A O 1
ATOM 842 N N . ASP A 1 102 ? 34.333 7.139 -30.779 1.00 94.19 102 ASP A N 1
ATOM 843 C CA . ASP A 1 102 ? 33.047 7.827 -30.622 1.00 94.19 102 ASP A CA 1
ATOM 844 C C . ASP A 1 102 ? 32.739 8.741 -31.833 1.00 94.19 102 ASP A C 1
ATOM 846 O O . ASP A 1 102 ? 31.585 8.855 -32.251 1.00 94.19 102 ASP A O 1
ATOM 850 N N . SER A 1 103 ? 33.769 9.335 -32.452 1.00 92.19 103 SER A N 1
ATOM 851 C CA . SER A 1 103 ? 33.657 10.172 -33.659 1.00 92.19 103 SER A CA 1
ATOM 852 C C . SER A 1 103 ? 33.237 9.380 -34.904 1.00 92.19 103 SER A C 1
ATOM 854 O O . SER A 1 103 ? 32.446 9.867 -35.712 1.00 92.19 103 SER A O 1
ATOM 856 N N . VAL A 1 104 ? 33.710 8.139 -35.040 1.00 91.56 104 VAL A N 1
ATOM 857 C CA . VAL A 1 104 ? 33.358 7.238 -36.148 1.00 91.56 104 VAL A CA 1
ATOM 858 C C . VAL A 1 104 ? 31.926 6.748 -35.983 1.00 91.56 104 VAL A C 1
ATOM 860 O O . VAL A 1 104 ? 31.131 6.826 -36.922 1.00 91.56 104 VAL A O 1
ATOM 863 N N . ILE A 1 105 ? 31.557 6.306 -34.778 1.00 92.56 105 ILE A N 1
ATOM 864 C CA . ILE A 1 105 ? 30.187 5.869 -34.494 1.00 92.56 105 ILE A CA 1
ATOM 865 C C . ILE A 1 105 ? 29.193 7.015 -34.667 1.00 92.56 105 ILE A C 1
ATOM 867 O O . ILE A 1 105 ? 28.131 6.804 -35.255 1.00 92.56 105 ILE A O 1
ATOM 871 N N . ARG A 1 106 ? 29.545 8.241 -34.267 1.00 92.06 106 ARG A N 1
ATOM 872 C CA . ARG A 1 106 ? 28.702 9.426 -34.471 1.00 92.06 106 ARG A CA 1
ATOM 873 C C . ARG A 1 106 ? 28.296 9.640 -35.935 1.00 92.06 106 ARG A C 1
ATOM 875 O O . ARG A 1 106 ? 27.153 10.037 -36.167 1.00 92.06 106 ARG A O 1
ATOM 882 N N . GLU A 1 107 ? 29.180 9.371 -36.896 1.00 88.75 107 GLU A N 1
ATOM 883 C CA . GLU A 1 107 ? 28.900 9.495 -38.341 1.00 88.75 107 GLU A CA 1
ATOM 884 C C . GLU A 1 107 ? 28.144 8.284 -38.928 1.00 88.75 107 GLU A C 1
ATOM 886 O O . GLU A 1 107 ? 27.520 8.378 -39.993 1.00 88.75 107 GLU A O 1
ATOM 891 N N . ILE A 1 108 ? 28.203 7.134 -38.250 1.00 86.88 108 ILE A N 1
ATOM 892 C CA . ILE A 1 108 ? 27.522 5.894 -38.653 1.00 86.88 108 ILE A CA 1
ATOM 893 C C . ILE A 1 108 ? 26.094 5.828 -38.081 1.00 86.88 108 ILE A C 1
ATOM 895 O O . ILE A 1 108 ? 25.214 5.225 -38.703 1.00 86.88 108 ILE A O 1
ATOM 899 N N . LEU A 1 109 ? 25.840 6.463 -36.932 1.00 85.31 109 LEU A N 1
ATOM 900 C CA . LEU A 1 109 ? 24.532 6.498 -36.274 1.00 85.31 109 LEU A CA 1
ATOM 901 C C . LEU A 1 109 ? 23.416 7.036 -37.186 1.00 85.31 109 LEU A C 1
ATOM 903 O O . LEU A 1 109 ? 23.624 7.901 -38.039 1.00 85.31 109 LEU A O 1
ATOM 907 N N . GLY A 1 110 ? 22.203 6.511 -36.992 1.00 69.94 110 GLY A N 1
ATOM 908 C CA . GLY A 1 110 ? 21.003 6.911 -37.740 1.00 69.94 110 GLY A CA 1
ATOM 909 C C . GLY A 1 110 ? 20.964 6.429 -39.197 1.00 69.94 110 GLY A C 1
ATOM 910 O O . GLY A 1 110 ? 19.953 6.590 -39.881 1.00 69.94 110 GLY A O 1
ATOM 911 N N . LYS A 1 111 ? 22.034 5.797 -39.698 1.00 75.25 111 LYS A N 1
ATOM 912 C CA . LYS A 1 111 ? 22.050 5.144 -41.012 1.00 75.25 111 LYS A CA 1
ATOM 913 C C . LYS A 1 111 ? 21.632 3.679 -40.884 1.00 75.25 111 LYS A C 1
ATOM 915 O O . LYS A 1 111 ? 21.986 2.989 -39.934 1.00 75.25 111 LYS A O 1
ATOM 920 N N . LYS A 1 112 ? 20.929 3.156 -41.896 1.00 75.44 112 LYS A N 1
ATOM 921 C CA . LYS A 1 112 ? 20.602 1.722 -41.961 1.00 75.44 112 LYS A CA 1
ATOM 922 C C . LYS A 1 112 ? 21.893 0.897 -42.031 1.00 75.44 112 LYS A C 1
ATOM 924 O O . LYS A 1 112 ? 22.682 1.089 -42.955 1.00 75.44 112 LYS A O 1
ATOM 929 N N . LEU A 1 113 ? 22.068 -0.065 -41.123 1.00 75.69 113 LEU A N 1
ATOM 930 C CA . LEU A 1 113 ? 23.236 -0.957 -41.047 1.00 75.69 113 LEU A CA 1
ATOM 931 C C . LEU A 1 113 ? 23.249 -1.998 -42.189 1.00 75.69 113 LEU A C 1
ATOM 933 O O . LEU A 1 113 ? 23.139 -3.205 -41.988 1.00 75.69 113 LEU A O 1
ATOM 937 N N . SER A 1 114 ? 23.344 -1.531 -43.436 1.00 73.00 114 SER A N 1
ATOM 938 C CA . SER A 1 114 ? 23.305 -2.363 -44.643 1.00 73.00 114 SER A CA 1
ATOM 939 C C . SER A 1 114 ? 24.637 -2.350 -45.392 1.00 73.00 114 SER A C 1
ATOM 941 O O . SER A 1 114 ? 25.380 -1.373 -45.355 1.00 73.00 114 SER A O 1
ATOM 943 N N . GLY A 1 115 ? 24.921 -3.417 -46.147 1.00 62.03 115 GLY A N 1
ATOM 944 C CA . GLY A 1 115 ? 26.152 -3.515 -46.945 1.00 62.03 115 GLY A CA 1
ATOM 945 C C . GLY A 1 115 ? 26.302 -2.436 -48.028 1.00 62.03 115 GLY A C 1
ATOM 946 O O . GLY A 1 115 ? 27.415 -2.211 -48.494 1.00 62.03 115 GLY A O 1
ATOM 947 N N . ARG A 1 116 ? 25.218 -1.737 -48.406 1.00 60.66 116 ARG A N 1
ATOM 948 C CA . ARG A 1 116 ? 25.264 -0.625 -49.373 1.00 60.66 116 ARG A CA 1
ATOM 949 C C . ARG A 1 116 ? 25.973 0.612 -48.816 1.00 60.66 116 ARG A C 1
ATOM 951 O O . ARG A 1 116 ? 26.620 1.312 -49.584 1.00 60.66 116 ARG A O 1
ATOM 958 N N . ASN A 1 117 ? 25.932 0.814 -47.499 1.00 64.25 117 ASN A N 1
ATOM 959 C CA . ASN A 1 117 ? 26.520 1.977 -46.825 1.00 64.25 117 ASN A CA 1
ATOM 960 C C . ASN A 1 117 ? 28.032 1.821 -46.593 1.00 64.25 117 ASN A C 1
ATOM 962 O O . ASN A 1 117 ? 28.681 2.728 -46.089 1.00 64.25 117 ASN A O 1
ATOM 966 N N . ARG A 1 118 ? 28.617 0.683 -46.996 1.00 65.19 118 ARG A N 1
ATOM 967 C CA . ARG A 1 118 ? 30.064 0.441 -46.922 1.00 65.19 118 ARG A CA 1
ATOM 968 C C . ARG A 1 118 ? 30.866 1.414 -47.799 1.00 65.19 118 ARG A C 1
ATOM 970 O O . ARG A 1 118 ? 32.037 1.632 -47.517 1.00 65.19 118 ARG A O 1
ATOM 977 N N . LYS A 1 119 ? 30.240 1.978 -48.842 1.00 60.78 119 LYS A N 1
ATOM 978 C CA . LYS A 1 119 ? 30.845 2.974 -49.742 1.00 60.78 119 LYS A CA 1
ATOM 979 C C . LYS A 1 119 ? 31.011 4.354 -49.096 1.00 60.78 119 LYS A C 1
ATOM 981 O O . LYS A 1 119 ? 31.906 5.079 -49.491 1.00 60.78 119 LYS A O 1
ATOM 986 N N . ASP A 1 120 ? 30.218 4.672 -48.074 1.00 74.12 120 ASP A N 1
ATOM 987 C CA . ASP A 1 120 ? 30.279 5.966 -47.378 1.00 74.12 120 ASP A CA 1
ATOM 988 C C . ASP A 1 120 ? 31.393 6.000 -46.314 1.00 74.12 120 ASP A C 1
ATOM 990 O O . ASP A 1 120 ? 31.604 7.020 -45.666 1.00 74.12 120 ASP A O 1
ATOM 994 N N . LEU A 1 121 ? 32.080 4.875 -46.073 1.00 84.56 121 LEU A N 1
ATOM 995 C CA . LEU A 1 121 ? 33.115 4.786 -45.040 1.00 84.56 121 LEU A CA 1
ATOM 996 C C . LEU A 1 121 ? 34.408 5.505 -45.431 1.00 84.56 121 LEU A C 1
ATOM 998 O O . LEU A 1 121 ? 35.165 5.867 -44.534 1.00 84.56 121 LEU A O 1
ATOM 1002 N N . ASP A 1 122 ? 34.644 5.716 -46.728 1.00 84.81 122 ASP A N 1
ATOM 1003 C CA . ASP A 1 122 ? 35.765 6.526 -47.209 1.00 84.81 122 ASP A CA 1
ATOM 1004 C C . ASP A 1 122 ? 35.556 7.996 -46.771 1.00 84.81 122 ASP A C 1
ATOM 1006 O O . ASP A 1 122 ? 36.420 8.561 -46.108 1.00 84.81 122 ASP A O 1
ATOM 1010 N N . ASP A 1 123 ? 34.343 8.545 -46.934 1.00 85.69 123 ASP A N 1
ATOM 1011 C CA . ASP A 1 123 ? 33.983 9.878 -46.416 1.00 85.69 123 ASP A CA 1
ATOM 1012 C C . ASP A 1 123 ? 34.081 9.968 -44.880 1.00 85.69 123 ASP A C 1
ATOM 1014 O O . ASP A 1 123 ? 34.483 10.993 -44.328 1.00 85.69 123 ASP A O 1
ATOM 1018 N N . VAL A 1 124 ? 33.694 8.909 -44.154 1.00 87.31 124 VAL A N 1
ATOM 1019 C CA . VAL A 1 124 ? 33.821 8.866 -42.682 1.00 87.31 124 VAL A CA 1
ATOM 1020 C C . VAL A 1 124 ? 35.291 8.866 -42.265 1.00 87.31 124 VAL A C 1
ATOM 1022 O O . VAL A 1 124 ? 35.649 9.539 -41.296 1.00 87.31 124 VAL A O 1
ATOM 1025 N N . SER A 1 125 ? 36.142 8.143 -42.997 1.00 89.75 125 SER A N 1
ATOM 1026 C CA . SER A 1 125 ? 37.591 8.122 -42.778 1.00 89.75 125 SER A CA 1
ATOM 1027 C C . SER A 1 125 ? 38.182 9.522 -42.952 1.00 89.75 125 SER A C 1
ATOM 1029 O O . SER A 1 125 ? 38.869 10.002 -42.051 1.00 89.75 125 SER A O 1
ATOM 1031 N N . ASP A 1 126 ? 37.809 10.220 -44.028 1.00 88.25 126 ASP A N 1
ATOM 1032 C CA . ASP A 1 126 ? 38.269 11.585 -44.302 1.00 88.25 126 ASP A CA 1
ATOM 1033 C C . ASP A 1 126 ? 37.818 12.584 -43.225 1.00 88.25 126 ASP A C 1
ATOM 1035 O O . ASP A 1 126 ? 38.594 13.438 -42.796 1.00 88.25 126 ASP A O 1
ATOM 1039 N N . LYS A 1 127 ? 36.575 12.469 -42.736 1.00 87.62 127 LYS A N 1
ATOM 1040 C CA . LYS A 1 127 ? 36.040 13.373 -41.701 1.00 87.62 127 LYS A CA 1
ATOM 1041 C C . LYS A 1 127 ? 36.638 13.155 -40.317 1.00 87.62 127 LYS A C 1
ATOM 1043 O O . LYS A 1 127 ? 36.812 14.116 -39.573 1.00 87.62 127 LYS A O 1
ATOM 1048 N N . THR A 1 128 ? 36.870 11.901 -39.939 1.00 89.38 128 THR A N 1
ATOM 1049 C CA . THR A 1 128 ? 37.315 11.543 -38.581 1.00 89.38 128 THR A CA 1
ATOM 1050 C C . THR A 1 128 ? 38.831 11.428 -38.464 1.00 89.38 128 THR A C 1
ATOM 1052 O O . THR A 1 128 ? 39.338 11.324 -37.351 1.00 89.38 128 THR A O 1
ATOM 1055 N N . ALA A 1 129 ? 39.547 11.441 -39.595 1.00 87.94 129 ALA A N 1
ATOM 1056 C CA . ALA A 1 129 ? 40.972 11.126 -39.701 1.00 87.94 129 ALA A CA 1
ATOM 1057 C C . ALA A 1 129 ? 41.342 9.725 -39.169 1.00 87.94 129 ALA A C 1
ATOM 1059 O O . ALA A 1 129 ? 42.510 9.442 -38.900 1.00 87.94 129 ALA A O 1
ATOM 1060 N N . VAL A 1 130 ? 40.360 8.828 -39.036 1.00 88.50 130 VAL A N 1
ATOM 1061 C CA . VAL A 1 130 ? 40.571 7.429 -38.656 1.00 88.50 130 VAL A CA 1
ATOM 1062 C C . VAL A 1 130 ? 40.787 6.606 -39.919 1.00 88.50 130 VAL A C 1
ATOM 1064 O O . VAL A 1 130 ? 40.045 6.741 -40.890 1.00 88.50 130 VAL A O 1
ATOM 1067 N N . GLY A 1 131 ? 41.791 5.727 -39.915 1.00 88.00 131 GLY A N 1
ATOM 1068 C CA . GLY A 1 131 ? 42.128 4.902 -41.074 1.00 88.00 131 GLY A CA 1
ATOM 1069 C C . GLY A 1 131 ? 40.950 4.053 -41.568 1.00 88.00 131 GLY A C 1
ATOM 1070 O O . GLY A 1 131 ? 40.243 3.415 -40.785 1.00 88.00 131 GLY A O 1
ATOM 1071 N N . ILE A 1 132 ? 40.774 3.980 -42.891 1.00 88.75 132 ILE A N 1
ATOM 1072 C CA . ILE A 1 132 ? 39.644 3.287 -43.532 1.00 88.75 132 ILE A CA 1
ATOM 1073 C C . ILE A 1 132 ? 39.486 1.822 -43.096 1.00 88.75 132 ILE A C 1
ATOM 1075 O O . ILE A 1 132 ? 38.368 1.312 -42.989 1.00 88.75 132 ILE A O 1
ATOM 1079 N N . LYS A 1 133 ? 40.596 1.129 -42.801 1.00 87.75 133 LYS A N 1
ATOM 1080 C CA . LYS A 1 133 ? 40.576 -0.246 -42.280 1.00 87.75 133 LYS A CA 1
ATOM 1081 C C . LYS A 1 133 ? 39.891 -0.308 -40.906 1.00 87.75 133 LYS A C 1
ATOM 1083 O O . LYS A 1 133 ? 39.037 -1.171 -40.703 1.00 87.75 133 LYS A O 1
ATOM 1088 N N . SER A 1 134 ? 40.199 0.634 -40.012 1.00 89.94 134 SER A N 1
ATOM 1089 C CA . SER A 1 134 ? 39.575 0.746 -38.689 1.00 89.94 134 SER A CA 1
ATOM 1090 C C . SER A 1 134 ? 38.097 1.133 -38.797 1.00 89.94 134 SER A C 1
ATOM 1092 O O . SER A 1 134 ? 37.257 0.466 -38.194 1.00 89.94 134 SER A O 1
ATOM 1094 N N . CYS A 1 135 ? 37.746 2.108 -39.647 1.00 90.50 135 CYS A N 1
ATOM 1095 C CA . CYS A 1 135 ? 36.346 2.481 -39.901 1.00 90.50 135 CYS A CA 1
ATOM 1096 C C . CYS A 1 135 ? 35.507 1.286 -40.385 1.00 90.50 135 CYS A C 1
ATOM 1098 O O . CYS A 1 135 ? 34.405 1.044 -39.888 1.00 90.50 135 CYS A O 1
ATOM 1100 N N . ARG A 1 136 ? 36.046 0.489 -41.321 1.00 90.00 136 ARG A N 1
ATOM 1101 C CA . ARG A 1 136 ? 35.397 -0.736 -41.822 1.00 90.00 136 ARG A CA 1
ATOM 1102 C C . ARG A 1 136 ? 35.221 -1.785 -40.728 1.00 90.00 136 ARG A C 1
ATOM 1104 O O . ARG A 1 136 ? 34.134 -2.344 -40.626 1.00 90.00 136 ARG A O 1
ATOM 1111 N N . ARG A 1 137 ? 36.240 -2.009 -39.894 1.00 92.06 137 ARG A N 1
ATOM 1112 C CA . ARG A 1 137 ? 36.167 -2.925 -38.744 1.00 92.06 137 ARG A CA 1
ATOM 1113 C C . ARG A 1 137 ? 35.069 -2.509 -37.764 1.00 92.06 137 ARG A C 1
ATOM 1115 O O . ARG A 1 137 ? 34.235 -3.335 -37.410 1.00 92.06 137 ARG A O 1
ATOM 1122 N N . GLN A 1 138 ? 35.048 -1.240 -37.354 1.00 93.25 138 GLN A N 1
ATOM 1123 C CA . GLN A 1 138 ? 34.064 -0.718 -36.399 1.00 93.25 138 GLN A CA 1
ATOM 1124 C C . GLN A 1 138 ? 32.631 -0.867 -36.938 1.00 93.25 138 GLN A C 1
ATOM 1126 O O . GLN A 1 138 ? 31.757 -1.376 -36.239 1.00 93.25 138 GLN A O 1
ATOM 1131 N N . PHE A 1 139 ? 32.403 -0.525 -38.212 1.00 91.44 139 PHE A N 1
ATOM 1132 C CA . PHE A 1 139 ? 31.111 -0.731 -38.874 1.00 91.44 139 PHE A CA 1
ATOM 1133 C C . PHE A 1 139 ? 30.707 -2.214 -38.936 1.00 91.44 139 PHE A C 1
ATOM 1135 O O . PHE A 1 139 ? 29.571 -2.565 -38.609 1.00 91.44 139 PHE A O 1
ATOM 1142 N N . ASP A 1 140 ? 31.631 -3.089 -39.346 1.00 91.06 140 ASP A N 1
ATOM 1143 C CA . ASP A 1 140 ? 31.375 -4.527 -39.461 1.00 91.06 140 ASP A CA 1
ATOM 1144 C C . ASP A 1 140 ? 31.075 -5.152 -38.080 1.00 91.06 140 ASP A C 1
ATOM 1146 O O . ASP A 1 140 ? 30.198 -6.014 -37.983 1.00 91.06 140 ASP A O 1
ATOM 1150 N N . ASN A 1 141 ? 31.717 -4.676 -37.006 1.00 94.12 141 ASN A N 1
ATOM 1151 C CA . ASN A 1 141 ? 31.435 -5.093 -35.629 1.00 94.12 141 ASN A CA 1
ATOM 1152 C C . ASN A 1 141 ? 30.047 -4.644 -35.158 1.00 94.12 141 ASN A C 1
ATOM 1154 O O . ASN A 1 141 ? 29.284 -5.483 -34.688 1.00 94.12 141 ASN A O 1
ATOM 1158 N N . VAL A 1 142 ? 29.677 -3.370 -35.341 1.00 93.38 142 VAL A N 1
ATOM 1159 C CA . VAL A 1 142 ? 28.329 -2.868 -34.998 1.00 93.38 142 VAL A CA 1
ATOM 1160 C C . VAL A 1 142 ? 27.251 -3.669 -35.719 1.00 93.38 142 VAL A C 1
ATOM 1162 O O . VAL A 1 142 ? 26.281 -4.109 -35.106 1.00 93.38 142 VAL A O 1
ATOM 1165 N N . LYS A 1 143 ? 27.441 -3.912 -37.018 1.00 91.75 143 LYS A N 1
ATOM 1166 C CA . LYS A 1 143 ? 26.513 -4.711 -37.817 1.00 91.75 143 LYS A CA 1
ATOM 1167 C C . LYS A 1 143 ? 26.405 -6.149 -37.304 1.00 91.75 143 LYS A C 1
ATOM 1169 O O . LYS A 1 143 ? 25.312 -6.709 -37.313 1.00 91.75 143 LYS A O 1
ATOM 1174 N N . ARG A 1 144 ? 27.523 -6.755 -36.894 1.00 92.94 144 ARG A N 1
ATOM 1175 C CA . ARG A 1 144 ? 27.543 -8.109 -36.327 1.00 92.94 144 ARG A CA 1
ATOM 1176 C C . ARG A 1 144 ? 26.777 -8.160 -35.012 1.00 92.94 144 ARG A C 1
ATOM 1178 O O . ARG A 1 144 ? 25.908 -9.009 -34.878 1.00 92.94 144 ARG A O 1
ATOM 1185 N N . VAL A 1 145 ? 27.057 -7.227 -34.101 1.00 93.62 145 VAL A N 1
ATOM 1186 C CA . VAL A 1 145 ? 26.370 -7.138 -32.808 1.00 93.62 145 VAL A CA 1
ATOM 1187 C C . VAL A 1 145 ? 24.870 -6.958 -33.013 1.00 93.62 145 VAL A C 1
ATOM 1189 O O . VAL A 1 145 ? 24.114 -7.745 -32.459 1.00 93.62 145 VAL A O 1
ATOM 1192 N N . TYR A 1 146 ? 24.452 -6.019 -33.874 1.00 92.06 146 TYR A N 1
ATOM 1193 C CA . TYR A 1 146 ? 23.041 -5.809 -34.224 1.00 92.06 146 TYR A CA 1
ATOM 1194 C C . TYR A 1 146 ? 22.372 -7.114 -34.664 1.00 92.06 146 TYR A C 1
ATOM 1196 O O . TYR A 1 146 ? 21.388 -7.530 -34.072 1.00 92.06 146 TYR A O 1
ATOM 1204 N N . LYS A 1 147 ? 22.960 -7.810 -35.643 1.00 91.44 147 LYS A N 1
ATOM 1205 C CA . LYS A 1 147 ? 22.383 -9.035 -36.208 1.00 91.44 147 LYS A CA 1
ATOM 1206 C C . LYS A 1 147 ? 22.317 -10.205 -35.216 1.00 91.44 147 LYS A C 1
ATOM 1208 O O . LYS A 1 147 ? 21.519 -11.113 -35.383 1.00 91.44 147 LYS A O 1
ATOM 1213 N N . THR A 1 148 ? 23.206 -10.237 -34.225 1.00 90.69 148 THR A N 1
ATOM 1214 C CA . THR A 1 148 ? 23.201 -11.286 -33.198 1.00 90.69 148 THR A CA 1
ATOM 1215 C C . THR A 1 148 ? 22.112 -11.051 -32.161 1.00 90.69 148 THR A C 1
ATOM 1217 O O . THR A 1 148 ? 21.532 -12.018 -31.684 1.00 90.69 148 THR A O 1
ATOM 1220 N N . VAL A 1 149 ? 21.845 -9.793 -31.808 1.00 90.06 149 VAL A N 1
ATOM 1221 C CA . VAL A 1 149 ? 20.902 -9.449 -30.735 1.00 90.06 149 VAL A CA 1
ATOM 1222 C C . VAL A 1 149 ? 19.514 -9.072 -31.239 1.00 90.06 149 VAL A C 1
ATOM 1224 O O . VAL A 1 149 ? 18.635 -8.863 -30.411 1.00 90.06 149 VAL A O 1
ATOM 1227 N N . GLU A 1 150 ? 19.309 -8.994 -32.562 1.00 86.56 150 GLU A N 1
ATOM 1228 C CA . GLU A 1 150 ? 18.059 -8.476 -33.126 1.00 86.56 150 GLU A CA 1
ATOM 1229 C C . GLU A 1 150 ? 16.823 -9.310 -32.803 1.00 86.56 150 GLU A C 1
ATOM 1231 O O . GLU A 1 150 ? 15.747 -8.742 -32.704 1.00 86.56 150 GLU A O 1
ATOM 1236 N N . ASP A 1 151 ? 17.004 -10.609 -32.559 1.00 83.25 151 ASP A N 1
ATOM 1237 C CA . ASP A 1 151 ? 15.935 -11.552 -32.213 1.00 83.25 151 ASP A CA 1
ATOM 1238 C C . ASP A 1 151 ? 16.058 -12.072 -30.762 1.00 83.25 151 ASP A C 1
ATOM 1240 O O . ASP A 1 151 ? 15.420 -13.056 -30.385 1.00 83.25 151 ASP A O 1
ATOM 1244 N N . MET A 1 152 ? 16.931 -11.473 -29.939 1.00 84.81 152 MET A N 1
ATOM 1245 C CA . MET A 1 152 ? 17.169 -11.933 -28.566 1.00 84.81 152 MET A CA 1
ATOM 1246 C C . MET A 1 152 ? 16.261 -11.220 -27.560 1.00 84.81 152 MET A C 1
ATOM 1248 O O . MET A 1 152 ? 16.188 -9.991 -27.529 1.00 84.81 152 MET A O 1
ATOM 1252 N N . SER A 1 153 ? 15.647 -11.993 -26.665 1.00 78.56 153 SER A N 1
ATOM 1253 C CA . SER A 1 153 ? 14.918 -11.477 -25.504 1.00 78.56 153 SER A CA 1
ATOM 1254 C C . SER A 1 153 ? 15.847 -11.203 -24.311 1.00 78.56 153 SER A C 1
ATOM 1256 O O . SER A 1 153 ? 16.995 -11.660 -24.259 1.00 78.56 153 SER A O 1
ATOM 1258 N N . GLY A 1 154 ? 15.360 -10.433 -23.335 1.00 76.81 154 GLY A N 1
ATOM 1259 C CA . GLY A 1 154 ? 16.103 -10.086 -22.119 1.00 76.81 154 GLY A CA 1
ATOM 1260 C C . GLY A 1 154 ? 17.091 -8.926 -22.292 1.00 76.81 154 GLY A C 1
ATOM 1261 O O . GLY A 1 154 ? 17.149 -8.269 -23.324 1.00 76.81 154 GLY A O 1
ATOM 1262 N N . ASN A 1 155 ? 17.876 -8.629 -21.253 1.00 84.12 155 ASN A N 1
ATOM 1263 C CA . ASN A 1 155 ? 18.681 -7.404 -21.201 1.00 84.12 155 ASN A CA 1
ATOM 1264 C C . ASN A 1 155 ? 19.709 -7.305 -22.348 1.00 84.12 155 ASN A C 1
ATOM 1266 O O . ASN A 1 155 ? 20.679 -8.063 -22.406 1.00 84.12 155 ASN A O 1
ATOM 1270 N N . LEU A 1 156 ? 19.552 -6.290 -23.205 1.00 87.94 156 LEU A N 1
ATOM 1271 C CA . LEU A 1 156 ? 20.387 -6.071 -24.388 1.00 87.94 156 LEU A CA 1
ATOM 1272 C C . LEU A 1 156 ? 21.886 -5.967 -24.063 1.00 87.94 156 LEU A C 1
ATOM 1274 O O . LEU A 1 156 ? 22.716 -6.589 -24.725 1.00 87.94 156 LEU A O 1
ATOM 1278 N N . SER A 1 157 ? 22.253 -5.223 -23.016 1.00 89.75 157 SER A N 1
ATOM 1279 C CA . SER A 1 157 ? 23.658 -5.084 -22.615 1.00 89.75 157 SER A CA 1
ATOM 1280 C C . SER A 1 157 ? 24.241 -6.405 -22.106 1.00 89.75 157 SER A C 1
ATOM 1282 O O . SER A 1 157 ? 25.417 -6.678 -22.357 1.00 89.75 157 SER A O 1
ATOM 1284 N N . LEU A 1 158 ? 23.452 -7.217 -21.398 1.00 88.81 158 LEU A N 1
ATOM 1285 C CA . LEU A 1 158 ? 23.875 -8.527 -20.898 1.00 88.81 158 LEU A CA 1
ATOM 1286 C C . LEU A 1 158 ? 24.019 -9.545 -22.036 1.00 88.81 158 LEU A C 1
ATOM 1288 O O . LEU A 1 158 ? 24.986 -10.310 -22.058 1.00 88.81 158 LEU A O 1
ATOM 1292 N N . ASN A 1 159 ? 23.109 -9.510 -23.010 1.00 89.94 159 ASN A N 1
ATOM 1293 C CA . ASN A 1 159 ? 23.171 -10.344 -24.208 1.00 89.94 159 ASN A CA 1
ATOM 1294 C C . ASN A 1 159 ? 24.445 -10.057 -25.006 1.00 89.94 159 ASN A C 1
ATOM 1296 O O . ASN A 1 159 ? 25.165 -10.986 -25.377 1.00 89.94 159 ASN A O 1
ATOM 1300 N N . ILE A 1 160 ? 24.785 -8.778 -25.200 1.00 93.25 160 ILE A N 1
ATOM 1301 C CA . ILE A 1 160 ? 26.025 -8.376 -25.877 1.00 93.25 160 ILE A CA 1
ATOM 1302 C C . ILE A 1 160 ? 27.250 -8.820 -25.072 1.00 93.25 160 ILE A C 1
ATOM 1304 O O . ILE A 1 160 ? 28.183 -9.395 -25.634 1.00 93.25 160 ILE A O 1
ATOM 1308 N N . GLN A 1 161 ? 27.245 -8.597 -23.756 1.00 93.25 161 GLN A N 1
ATOM 1309 C CA . GLN A 1 161 ? 28.342 -9.008 -22.882 1.00 93.25 161 GLN A CA 1
ATOM 1310 C C . GLN A 1 161 ? 28.592 -10.520 -22.947 1.00 93.25 161 GLN A C 1
ATOM 1312 O O . GLN A 1 161 ? 29.743 -10.936 -23.058 1.00 93.25 161 GLN A O 1
ATOM 1317 N N . THR A 1 162 ? 27.537 -11.332 -22.915 1.00 90.19 162 THR A N 1
ATOM 1318 C CA . THR A 1 162 ? 27.648 -12.797 -22.890 1.00 90.19 162 THR A CA 1
ATOM 1319 C C . THR A 1 162 ? 28.068 -13.363 -24.247 1.00 90.19 162 THR A C 1
ATOM 1321 O O . THR A 1 162 ? 28.970 -14.194 -24.304 1.00 90.19 162 THR A O 1
ATOM 1324 N N . ASN A 1 163 ? 27.477 -12.887 -25.349 1.00 90.56 163 ASN A N 1
ATOM 1325 C CA . ASN A 1 163 ? 27.769 -13.415 -26.689 1.00 90.56 163 ASN A CA 1
ATOM 1326 C C . ASN A 1 163 ? 29.135 -12.973 -27.231 1.00 90.56 163 ASN A C 1
ATOM 1328 O O . ASN A 1 163 ? 29.782 -13.719 -27.965 1.00 90.56 163 ASN A O 1
ATOM 1332 N N . PHE A 1 164 ? 29.579 -11.762 -26.880 1.00 92.75 164 PHE A N 1
ATOM 1333 C CA . PHE A 1 164 ? 30.820 -11.184 -27.401 1.00 92.75 164 PHE A CA 1
ATOM 1334 C C . PHE A 1 164 ? 31.946 -11.095 -26.362 1.00 92.75 164 PHE A C 1
ATOM 1336 O O . PHE A 1 164 ? 33.039 -10.650 -26.702 1.00 92.75 164 PHE A O 1
ATOM 1343 N N . LEU A 1 165 ? 31.709 -11.527 -25.117 1.00 91.00 165 LEU A N 1
ATOM 1344 C CA . LEU A 1 165 ? 32.679 -11.504 -24.012 1.00 91.00 165 LEU A CA 1
ATOM 1345 C C . LEU A 1 165 ? 33.260 -10.100 -23.743 1.00 91.00 165 LEU A C 1
ATOM 1347 O O . LEU A 1 165 ? 34.439 -9.949 -23.420 1.00 91.00 165 LEU A O 1
ATOM 1351 N N . LEU A 1 166 ? 32.427 -9.063 -23.893 1.00 93.75 166 LEU A N 1
ATOM 1352 C CA . LEU A 1 166 ? 32.835 -7.659 -23.778 1.00 93.75 166 LEU A CA 1
ATOM 1353 C C . LEU A 1 166 ? 32.732 -7.126 -22.338 1.00 93.75 166 LEU A C 1
ATOM 1355 O O . LEU A 1 166 ? 31.856 -7.542 -21.570 1.00 93.75 166 LEU A O 1
ATOM 1359 N N . PRO A 1 167 ? 33.570 -6.144 -21.957 1.00 94.00 167 PRO A N 1
ATOM 1360 C CA . PRO A 1 167 ? 33.396 -5.435 -20.696 1.00 94.00 167 PRO A CA 1
ATOM 1361 C C . PRO A 1 167 ? 32.079 -4.650 -20.692 1.00 94.00 167 PRO A C 1
ATOM 1363 O O . PRO A 1 167 ? 31.618 -4.161 -21.727 1.00 94.00 167 PRO A O 1
ATOM 1366 N N . LYS A 1 168 ? 31.495 -4.480 -19.498 1.00 93.19 168 LYS A N 1
ATOM 1367 C CA . LYS A 1 168 ? 30.173 -3.858 -19.304 1.00 93.19 168 LYS A CA 1
ATOM 1368 C C . LYS A 1 168 ? 30.038 -2.504 -20.012 1.00 93.19 168 LYS A C 1
ATOM 1370 O O . LYS A 1 168 ? 29.054 -2.278 -20.703 1.00 93.19 168 LYS A O 1
ATOM 1375 N N . ASN A 1 169 ? 31.046 -1.638 -19.892 1.00 93.88 169 ASN A N 1
ATOM 1376 C CA . ASN A 1 169 ? 31.021 -0.298 -20.486 1.00 93.88 169 ASN A CA 1
ATOM 1377 C C . ASN A 1 169 ? 30.929 -0.344 -22.022 1.00 93.88 169 ASN A C 1
ATOM 1379 O O . ASN A 1 169 ? 30.171 0.416 -22.621 1.00 93.88 169 ASN A O 1
ATOM 1383 N N . LEU A 1 170 ? 31.674 -1.248 -22.666 1.00 94.88 170 LEU A N 1
ATOM 1384 C CA . LEU A 1 170 ? 31.658 -1.386 -24.122 1.00 94.88 170 LEU A CA 1
ATOM 1385 C C . LEU A 1 170 ? 30.355 -2.043 -24.595 1.00 94.88 170 LEU A C 1
ATOM 1387 O O . LEU A 1 170 ? 29.766 -1.596 -25.575 1.00 94.88 170 LEU A O 1
ATOM 1391 N N . ALA A 1 171 ? 29.851 -3.038 -23.858 1.00 95.06 171 ALA A N 1
ATOM 1392 C CA . ALA A 1 171 ? 28.553 -3.651 -24.135 1.00 95.06 171 ALA A CA 1
ATOM 1393 C C . ALA A 1 171 ? 27.401 -2.629 -24.072 1.00 95.06 171 ALA A C 1
ATOM 1395 O O . ALA A 1 171 ? 26.549 -2.621 -24.957 1.00 95.06 171 ALA A O 1
ATOM 1396 N N . GLN A 1 172 ? 27.418 -1.713 -23.096 1.00 94.19 172 GLN A N 1
ATOM 1397 C CA . GLN A 1 172 ? 26.453 -0.609 -22.998 1.00 94.19 172 GLN A CA 1
ATOM 1398 C C . GLN A 1 172 ? 26.547 0.357 -24.186 1.00 94.19 172 GLN A C 1
ATOM 1400 O O . GLN A 1 172 ? 25.524 0.736 -24.756 1.00 94.19 172 GLN A O 1
ATOM 1405 N N . LYS A 1 173 ? 27.768 0.717 -24.607 1.00 95.75 173 LYS A N 1
ATOM 1406 C CA . LYS A 1 173 ? 27.980 1.539 -25.806 1.00 95.75 173 LYS A CA 1
ATOM 1407 C C . LYS A 1 173 ? 27.403 0.871 -27.060 1.00 95.75 173 LYS A C 1
ATOM 1409 O O . LYS A 1 173 ? 26.724 1.531 -27.842 1.00 95.75 173 LYS A O 1
ATOM 1414 N N . TYR A 1 174 ? 27.627 -0.431 -27.241 1.00 95.44 174 TYR A N 1
ATOM 1415 C CA . TYR A 1 174 ? 27.034 -1.182 -28.350 1.00 95.44 174 TYR A CA 1
ATOM 1416 C C . TYR A 1 174 ? 25.508 -1.264 -28.254 1.00 95.44 174 TYR A C 1
ATOM 1418 O O . TYR A 1 174 ? 24.847 -1.051 -29.269 1.00 95.44 174 TYR A O 1
ATOM 1426 N N . ALA A 1 175 ? 24.954 -1.510 -27.060 1.00 93.81 175 ALA A N 1
ATOM 1427 C CA . ALA A 1 175 ? 23.510 -1.540 -26.816 1.00 93.81 175 ALA A CA 1
ATOM 1428 C C . ALA A 1 175 ? 22.839 -0.234 -27.275 1.00 93.81 175 ALA A C 1
ATOM 1430 O O . ALA A 1 175 ? 21.875 -0.268 -28.034 1.00 93.81 175 ALA A O 1
ATOM 1431 N N . ALA A 1 176 ? 23.418 0.916 -26.921 1.00 94.12 176 ALA A N 1
ATOM 1432 C CA . ALA A 1 176 ? 22.953 2.223 -27.379 1.00 94.12 176 ALA A CA 1
ATOM 1433 C C . ALA A 1 176 ? 22.953 2.355 -28.912 1.00 94.12 176 ALA A C 1
ATOM 1435 O O . ALA A 1 176 ? 21.966 2.792 -29.503 1.00 94.12 176 ALA A O 1
ATOM 1436 N N . VAL A 1 177 ? 24.041 1.952 -29.578 1.00 93.69 177 VAL A N 1
ATOM 1437 C CA . VAL A 1 177 ? 24.156 2.043 -31.044 1.00 93.69 177 VAL A CA 1
ATOM 1438 C C . VAL A 1 177 ? 23.103 1.182 -31.741 1.00 93.69 177 VAL A C 1
ATOM 1440 O O . VAL A 1 177 ? 22.444 1.660 -32.668 1.00 93.69 177 VAL A O 1
ATOM 1443 N N . VAL A 1 178 ? 22.930 -0.069 -31.305 1.00 92.19 178 VAL A N 1
ATOM 1444 C CA . VAL A 1 178 ? 21.968 -0.991 -31.928 1.00 92.19 178 VAL A CA 1
ATOM 1445 C C . VAL A 1 178 ? 20.526 -0.587 -31.628 1.00 92.19 178 VAL A C 1
ATOM 1447 O O . VAL A 1 178 ? 19.705 -0.616 -32.541 1.00 92.19 178 VAL A O 1
ATOM 1450 N N . TYR A 1 179 ? 20.242 -0.089 -30.420 1.00 91.62 179 TYR A N 1
ATOM 1451 C CA . TYR A 1 179 ? 18.935 0.453 -30.044 1.00 91.62 179 TYR A CA 1
ATOM 1452 C C . TYR A 1 179 ? 18.544 1.657 -30.909 1.00 91.62 179 TYR A C 1
ATOM 1454 O O . TYR A 1 179 ? 17.432 1.721 -31.444 1.00 91.62 179 TYR A O 1
ATOM 1462 N N . ILE A 1 180 ? 19.483 2.590 -31.115 1.00 91.94 180 ILE A N 1
ATOM 1463 C CA . ILE A 1 180 ? 19.260 3.767 -31.963 1.00 91.94 180 ILE A CA 1
ATOM 1464 C C . ILE A 1 180 ? 19.031 3.355 -33.421 1.00 91.94 180 ILE A C 1
ATOM 1466 O O . ILE A 1 180 ? 18.156 3.905 -34.097 1.00 91.94 180 ILE A O 1
ATOM 1470 N N . ALA A 1 181 ? 19.805 2.383 -33.910 1.00 90.06 181 ALA A N 1
ATOM 1471 C CA . ALA A 1 181 ? 19.668 1.863 -35.264 1.00 90.06 181 ALA A CA 1
ATOM 1472 C C . ALA A 1 181 ? 18.337 1.117 -35.476 1.00 90.06 181 ALA A C 1
ATOM 1474 O O . ALA A 1 181 ? 17.712 1.311 -36.524 1.00 90.06 181 ALA A O 1
ATOM 1475 N N . ASN A 1 182 ? 17.890 0.321 -34.494 1.00 89.62 182 ASN A N 1
ATOM 1476 C CA . ASN A 1 182 ? 16.638 -0.439 -34.546 1.00 89.62 182 ASN A CA 1
ATOM 1477 C C . ASN A 1 182 ? 15.426 0.491 -34.686 1.00 89.62 182 ASN A C 1
ATOM 1479 O O . ASN A 1 182 ? 14.657 0.390 -35.643 1.00 89.62 182 ASN A O 1
ATOM 1483 N N . ASN A 1 183 ? 15.348 1.484 -33.797 1.00 88.56 183 ASN A N 1
ATOM 1484 C CA . ASN A 1 183 ? 14.267 2.473 -33.752 1.00 88.56 183 ASN A CA 1
ATOM 1485 C C . ASN A 1 183 ? 14.395 3.575 -34.823 1.00 88.56 183 ASN A C 1
ATOM 1487 O O . ASN A 1 183 ? 13.502 4.406 -34.995 1.00 88.56 183 ASN A O 1
ATOM 1491 N N . ARG A 1 184 ? 15.487 3.564 -35.603 1.00 89.25 184 ARG A N 1
ATOM 1492 C CA . ARG A 1 184 ? 15.749 4.458 -36.747 1.00 89.25 184 ARG A CA 1
ATOM 1493 C C . ARG A 1 184 ? 15.739 5.950 -36.402 1.00 89.25 184 ARG A C 1
ATOM 1495 O O . ARG A 1 184 ? 15.333 6.755 -37.244 1.00 89.25 184 ARG A O 1
ATOM 1502 N N . PHE A 1 185 ? 16.186 6.327 -35.207 1.00 92.06 185 PHE A N 1
ATOM 1503 C CA . PHE A 1 185 ? 16.252 7.740 -34.836 1.00 92.06 185 PHE A CA 1
ATOM 1504 C C . PHE A 1 185 ? 17.139 8.535 -35.803 1.00 92.06 185 PHE A C 1
ATOM 1506 O O . PHE A 1 185 ? 18.226 8.102 -36.193 1.00 92.06 185 PHE A O 1
ATOM 1513 N N . GLU A 1 186 ? 16.669 9.718 -36.179 1.00 90.75 186 GLU A N 1
ATOM 1514 C CA . GLU A 1 186 ? 17.400 10.662 -37.011 1.00 90.75 186 GLU A CA 1
ATOM 1515 C C . GLU A 1 186 ? 18.464 11.391 -36.177 1.00 90.75 186 GLU A C 1
ATOM 1517 O O . GLU A 1 186 ? 18.163 12.040 -35.176 1.00 90.75 186 GLU A O 1
ATOM 1522 N N . THR A 1 187 ? 19.721 11.314 -36.614 1.00 91.88 187 THR A N 1
ATOM 1523 C CA . THR A 1 187 ? 20.890 11.890 -35.921 1.00 91.88 187 THR A CA 1
ATOM 1524 C C . THR A 1 187 ? 21.742 12.789 -36.828 1.00 91.88 187 THR A C 1
ATOM 1526 O O . THR A 1 187 ? 22.685 13.438 -36.361 1.00 91.88 187 THR A O 1
ATOM 1529 N N . ASN A 1 188 ? 21.425 12.864 -38.126 1.00 87.94 188 ASN A N 1
ATOM 1530 C CA . ASN A 1 188 ? 22.272 13.482 -39.153 1.00 87.94 188 ASN A CA 1
ATOM 1531 C C . ASN A 1 188 ? 21.773 14.856 -39.621 1.00 87.94 188 ASN A C 1
ATOM 1533 O O . ASN A 1 188 ? 22.435 15.532 -40.415 1.00 87.94 188 ASN A O 1
ATOM 1537 N N . LYS A 1 189 ? 20.623 15.318 -39.119 1.00 90.12 189 LYS A N 1
ATOM 1538 C CA . LYS A 1 189 ? 20.117 16.671 -39.394 1.00 90.12 189 LYS A CA 1
ATOM 1539 C C . LYS A 1 189 ? 21.118 17.723 -38.924 1.00 90.12 189 LYS A C 1
ATOM 1541 O O . LYS A 1 189 ? 21.699 17.608 -37.851 1.00 90.12 189 LYS A O 1
ATOM 1546 N N . ARG A 1 190 ? 21.239 18.818 -39.686 1.00 90.19 190 ARG A N 1
ATOM 1547 C CA . ARG A 1 190 ? 22.160 19.934 -39.392 1.00 90.19 190 ARG A CA 1
ATOM 1548 C C . ARG A 1 190 ? 22.045 20.452 -37.953 1.00 90.19 190 ARG A C 1
ATOM 1550 O O . ARG A 1 190 ? 23.054 20.756 -37.334 1.00 90.19 190 ARG A O 1
ATOM 1557 N N . LYS A 1 191 ? 20.825 20.515 -37.412 1.00 91.69 191 LYS A N 1
ATOM 1558 C CA . LYS A 1 191 ? 20.569 20.971 -36.037 1.00 91.69 191 LYS A CA 1
ATOM 1559 C C . LYS A 1 191 ? 21.095 20.022 -34.954 1.00 91.69 191 LYS A C 1
ATOM 1561 O O . LYS A 1 191 ? 21.271 20.467 -33.835 1.00 91.69 191 LYS A O 1
ATOM 1566 N N . LEU A 1 192 ? 21.379 18.760 -35.278 1.00 93.38 192 LEU A N 1
ATOM 1567 C CA . LEU A 1 192 ? 21.899 17.748 -34.350 1.00 93.38 192 LEU A CA 1
ATOM 1568 C C . LEU A 1 192 ? 23.422 17.562 -34.462 1.00 93.38 192 LEU A C 1
ATOM 1570 O O . LEU A 1 192 ? 24.004 16.799 -33.697 1.00 93.38 192 LEU A O 1
ATOM 1574 N N . GLN A 1 193 ? 24.091 18.240 -35.403 1.00 89.62 193 GLN A N 1
ATOM 1575 C CA . GLN A 1 193 ? 25.526 18.047 -35.672 1.00 89.62 193 GLN A CA 1
ATOM 1576 C C . GLN A 1 193 ? 26.437 18.455 -34.509 1.00 89.62 193 GLN A C 1
ATOM 1578 O O . GLN A 1 193 ? 27.561 17.976 -34.432 1.00 89.62 193 GLN A O 1
ATOM 1583 N N . TYR A 1 194 ? 25.967 19.317 -33.602 1.00 91.62 194 TYR A N 1
ATOM 1584 C CA . TYR A 1 194 ? 26.744 19.706 -32.423 1.00 91.62 194 TYR A CA 1
ATOM 1585 C C . TYR A 1 194 ? 26.774 18.616 -31.336 1.00 91.62 194 TYR A C 1
ATOM 1587 O O . TYR A 1 194 ? 27.653 18.651 -30.477 1.00 91.62 194 TYR A O 1
ATOM 1595 N N . LEU A 1 195 ? 25.832 17.664 -31.370 1.00 93.62 195 LEU A N 1
ATOM 1596 C CA . LEU A 1 195 ? 25.727 16.579 -30.394 1.00 93.62 195 LEU A CA 1
ATOM 1597 C C . LEU A 1 195 ? 26.784 15.507 -30.658 1.00 93.62 195 LEU A C 1
ATOM 1599 O O . LEU A 1 195 ? 26.995 15.103 -31.807 1.00 93.62 195 LEU A O 1
ATOM 1603 N N . GLN A 1 196 ? 27.404 15.024 -29.590 1.00 93.94 196 GLN A N 1
ATOM 1604 C CA . GLN A 1 196 ? 28.412 13.967 -29.604 1.00 93.94 196 GLN A CA 1
ATOM 1605 C C . GLN A 1 196 ? 27.775 12.597 -29.352 1.00 93.94 196 GLN A C 1
ATOM 1607 O O . GLN A 1 196 ? 26.623 12.492 -28.930 1.00 93.94 196 GLN A O 1
ATOM 1612 N N . PHE A 1 197 ? 28.529 11.517 -29.581 1.00 94.50 197 PHE A N 1
ATOM 1613 C CA . PHE A 1 197 ? 28.052 10.164 -29.276 1.00 94.50 197 PHE A CA 1
ATOM 1614 C C . PHE A 1 197 ? 27.652 9.999 -27.802 1.00 94.50 197 PHE A C 1
ATOM 1616 O O . PHE A 1 197 ? 26.642 9.361 -27.517 1.00 94.50 197 PHE A O 1
ATOM 1623 N N . SER A 1 198 ? 28.388 10.623 -26.877 1.00 94.62 198 SER A N 1
ATOM 1624 C CA . SER A 1 198 ? 28.088 10.598 -25.440 1.00 94.62 198 SER A CA 1
ATOM 1625 C C . SER A 1 198 ? 26.682 11.104 -25.104 1.00 94.62 198 SER A C 1
ATOM 1627 O O . SER A 1 198 ? 26.046 10.566 -24.200 1.00 94.62 198 SER A O 1
ATOM 1629 N N . ASP A 1 199 ? 26.176 12.092 -25.849 1.00 94.50 199 ASP A N 1
ATOM 1630 C CA . ASP A 1 199 ? 24.837 12.652 -25.636 1.00 94.50 199 ASP A CA 1
ATOM 1631 C C . ASP A 1 199 ? 23.757 11.623 -26.005 1.00 94.50 199 ASP A C 1
ATOM 1633 O O . ASP A 1 199 ? 22.807 11.390 -25.253 1.00 94.50 199 ASP A O 1
ATOM 1637 N N . PHE A 1 200 ? 23.940 10.945 -27.143 1.00 95.12 200 PHE A N 1
ATOM 1638 C CA . PHE A 1 200 ? 23.050 9.874 -27.593 1.00 95.12 200 PHE A CA 1
ATOM 1639 C C . PHE A 1 200 ? 23.151 8.626 -26.712 1.00 95.12 200 PHE A C 1
ATOM 1641 O O . PHE A 1 200 ? 22.134 7.984 -26.447 1.00 95.12 200 PHE A O 1
ATOM 1648 N N . LEU A 1 201 ? 24.351 8.294 -26.230 1.00 94.75 201 LEU A N 1
ATOM 1649 C CA . LEU A 1 201 ? 24.584 7.201 -25.288 1.00 94.75 201 LEU A CA 1
ATOM 1650 C C . LEU A 1 201 ? 23.803 7.422 -23.990 1.00 94.75 201 LEU A C 1
ATOM 1652 O O . LEU A 1 201 ? 23.113 6.513 -23.533 1.00 94.75 201 LEU A O 1
ATOM 1656 N N . HIS A 1 202 ? 23.868 8.630 -23.424 1.00 94.38 202 HIS A N 1
ATOM 1657 C CA . HIS A 1 202 ? 23.120 8.960 -22.215 1.00 94.3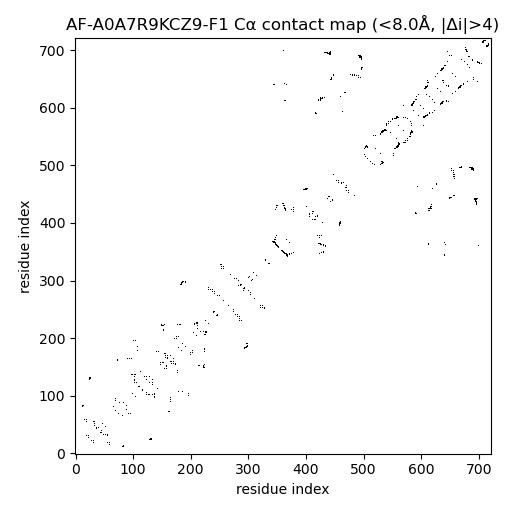8 202 HIS A CA 1
ATOM 1658 C C . HIS A 1 202 ? 21.608 8.826 -22.441 1.00 94.38 202 HIS A C 1
ATOM 1660 O O . HIS A 1 202 ? 20.945 8.093 -21.712 1.00 94.38 202 HIS A O 1
ATOM 1666 N N . CYS A 1 203 ? 21.079 9.443 -23.505 1.00 93.88 203 CYS A N 1
ATOM 1667 C CA . CYS A 1 203 ? 19.644 9.396 -23.795 1.00 93.88 203 CYS A CA 1
ATOM 1668 C C . CYS A 1 203 ? 19.144 7.968 -24.052 1.00 93.88 203 CYS A C 1
ATOM 1670 O O . CYS A 1 203 ? 18.145 7.554 -23.479 1.00 93.88 203 CYS A O 1
ATOM 1672 N N . SER A 1 204 ? 19.842 7.199 -24.890 1.00 93.00 204 SER A N 1
ATOM 1673 C CA . SER A 1 204 ? 19.445 5.820 -25.205 1.00 93.00 204 SER A CA 1
ATOM 1674 C C . SER A 1 204 ? 19.520 4.893 -23.994 1.00 93.00 204 SER A C 1
ATOM 1676 O O . SER A 1 204 ? 18.683 4.006 -23.878 1.00 93.00 204 SER A O 1
ATOM 1678 N N . THR A 1 205 ? 20.462 5.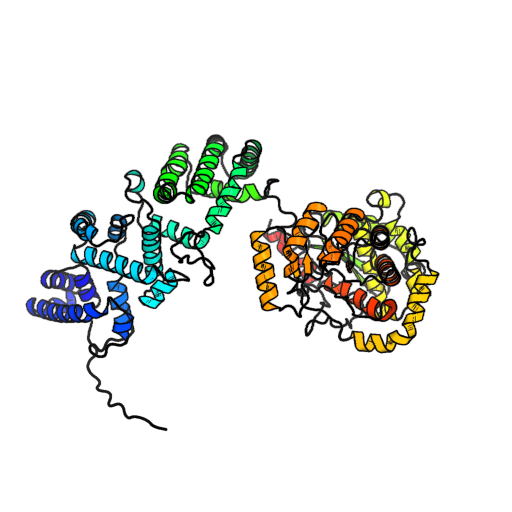113 -23.073 1.00 91.88 205 THR A N 1
ATOM 1679 C CA . THR A 1 205 ? 20.529 4.353 -21.815 1.00 91.88 205 THR A CA 1
ATOM 1680 C C . THR A 1 205 ? 19.285 4.594 -20.962 1.00 91.88 205 THR A C 1
ATOM 1682 O O . THR A 1 205 ? 18.665 3.632 -20.516 1.00 91.88 205 THR A O 1
ATOM 1685 N N . GLU A 1 206 ? 18.878 5.856 -20.795 1.00 91.50 206 GLU A N 1
ATOM 1686 C CA . GLU A 1 206 ? 17.646 6.202 -20.074 1.00 91.50 206 GLU A CA 1
ATOM 1687 C C . GLU A 1 206 ? 16.399 5.659 -20.782 1.00 91.50 206 GLU A C 1
ATOM 1689 O O . GLU A 1 206 ? 15.490 5.147 -20.135 1.00 91.50 206 GLU A O 1
ATOM 1694 N N . MET A 1 207 ? 16.358 5.717 -22.115 1.00 91.62 207 MET A N 1
ATOM 1695 C CA . MET A 1 207 ? 15.239 5.182 -22.892 1.00 91.62 207 MET A CA 1
ATOM 1696 C C . MET A 1 207 ? 15.134 3.662 -22.754 1.00 91.62 207 MET A C 1
ATOM 1698 O O . MET A 1 207 ? 14.057 3.166 -22.466 1.00 91.62 207 MET A O 1
ATOM 1702 N N . MET A 1 208 ? 16.231 2.915 -22.886 1.00 89.88 208 MET A N 1
ATOM 1703 C CA . MET A 1 208 ? 16.206 1.458 -22.700 1.00 89.88 208 MET A CA 1
ATOM 1704 C C . MET A 1 208 ? 15.824 1.064 -21.267 1.00 89.88 208 MET A C 1
ATOM 1706 O O . MET A 1 208 ? 15.184 0.040 -21.065 1.00 89.88 208 MET A O 1
ATOM 1710 N N . ALA A 1 209 ? 16.211 1.860 -20.265 1.00 86.44 209 ALA A N 1
ATOM 1711 C CA . ALA A 1 209 ? 15.886 1.576 -18.869 1.00 86.44 209 ALA A CA 1
ATOM 1712 C C . ALA A 1 209 ? 14.413 1.843 -18.521 1.00 86.44 209 ALA A C 1
ATOM 1714 O O . ALA A 1 209 ? 13.869 1.158 -17.661 1.00 86.44 209 ALA A O 1
ATOM 1715 N N . ASN A 1 210 ? 13.785 2.840 -19.155 1.00 86.38 210 ASN A N 1
ATOM 1716 C CA . ASN A 1 210 ? 12.453 3.314 -18.767 1.00 86.38 210 ASN A CA 1
ATOM 1717 C C . ASN A 1 210 ? 11.355 3.048 -19.812 1.00 86.38 210 ASN A C 1
ATOM 1719 O O . ASN A 1 210 ? 10.180 3.143 -19.471 1.00 86.38 210 ASN A O 1
ATOM 1723 N N . TRP A 1 211 ? 11.705 2.839 -21.085 1.00 88.62 211 TRP A N 1
ATOM 1724 C CA . TRP A 1 211 ? 10.752 2.765 -22.206 1.00 88.62 211 TRP A CA 1
ATOM 1725 C C . TRP A 1 211 ? 10.751 1.404 -22.903 1.00 88.62 211 TRP A C 1
ATOM 1727 O O . TRP A 1 211 ? 9.873 1.165 -23.722 1.00 88.62 211 TRP A O 1
ATOM 1737 N N . SER A 1 212 ? 11.731 0.539 -22.639 1.00 83.19 212 SER A N 1
ATOM 1738 C CA . SER A 1 212 ? 11.817 -0.798 -23.237 1.00 83.19 212 SER A CA 1
ATOM 1739 C C . SER A 1 212 ? 11.388 -1.875 -22.253 1.00 83.19 212 SER A C 1
ATOM 1741 O O . SER A 1 212 ? 11.529 -1.721 -21.037 1.00 83.19 212 SER A O 1
ATOM 1743 N N . CYS A 1 213 ? 10.903 -2.996 -22.788 1.00 70.12 213 CYS A N 1
ATOM 1744 C CA . CYS A 1 213 ? 10.509 -4.130 -21.970 1.00 70.12 213 CYS A CA 1
ATOM 1745 C C . CYS A 1 213 ? 11.726 -4.707 -21.227 1.00 70.12 213 CYS A C 1
ATOM 1747 O O . CYS A 1 213 ? 12.718 -5.117 -21.833 1.00 70.12 213 CYS A O 1
ATOM 1749 N N . SER A 1 214 ? 11.656 -4.706 -19.896 1.00 60.72 214 SER A N 1
ATOM 1750 C CA . SER A 1 214 ? 12.686 -5.274 -19.015 1.00 60.72 214 SER A CA 1
ATOM 1751 C C . SER A 1 214 ? 12.336 -6.685 -18.534 1.00 60.72 214 SER A C 1
ATOM 1753 O O . SER A 1 214 ? 13.173 -7.326 -17.896 1.00 60.72 214 SER A O 1
ATOM 1755 N N . ASP A 1 215 ? 11.128 -7.159 -18.851 1.00 59.28 215 ASP A N 1
ATOM 1756 C CA . ASP A 1 215 ? 10.601 -8.462 -18.458 1.00 59.28 215 ASP A CA 1
ATOM 1757 C C . ASP A 1 215 ? 11.023 -9.553 -19.466 1.00 59.28 215 ASP A C 1
ATOM 1759 O O . ASP A 1 215 ? 10.682 -9.468 -20.650 1.00 59.28 215 ASP A O 1
ATOM 1763 N N . PRO A 1 216 ? 11.771 -10.586 -19.034 1.00 53.41 216 PRO A N 1
ATOM 1764 C CA . PRO A 1 216 ? 12.124 -11.729 -19.874 1.00 53.41 216 PRO A CA 1
ATOM 1765 C C . PRO A 1 216 ? 10.923 -12.536 -20.399 1.00 53.41 216 PRO A C 1
ATOM 1767 O O . PRO A 1 216 ? 11.102 -13.279 -21.366 1.00 53.41 216 PRO A O 1
ATOM 1770 N N . GLU A 1 217 ? 9.737 -12.405 -19.792 1.00 54.47 217 GLU A N 1
ATOM 1771 C CA . GLU A 1 217 ? 8.514 -13.151 -20.136 1.00 54.47 217 GLU A CA 1
ATOM 1772 C C . GLU A 1 217 ? 7.445 -12.289 -20.833 1.00 54.47 217 GLU A C 1
ATOM 1774 O O . GLU A 1 217 ? 6.256 -12.628 -20.835 1.00 54.47 217 GLU A O 1
ATOM 1779 N N . CYS A 1 218 ? 7.855 -11.180 -21.461 1.00 53.97 218 CYS A N 1
ATOM 1780 C CA . CYS A 1 218 ? 6.955 -10.341 -22.249 1.00 53.97 218 CYS A CA 1
ATOM 1781 C C . CYS A 1 218 ? 6.127 -11.186 -23.236 1.00 53.97 218 CYS A C 1
ATOM 1783 O O . CYS A 1 218 ? 6.665 -11.884 -24.094 1.00 53.97 218 CYS A O 1
ATOM 1785 N N . LYS A 1 219 ? 4.793 -11.129 -23.108 1.00 48.53 219 LYS A N 1
ATOM 1786 C CA . LYS A 1 219 ? 3.846 -11.928 -23.915 1.00 48.53 219 LYS A CA 1
ATOM 1787 C C . LYS A 1 219 ? 3.784 -11.502 -25.383 1.00 48.53 219 LYS A C 1
ATOM 1789 O O . LYS A 1 219 ? 3.221 -12.220 -26.209 1.00 48.53 219 LYS A O 1
ATOM 1794 N N . TYR A 1 220 ? 4.305 -10.322 -25.695 1.00 53.44 220 TYR A N 1
ATOM 1795 C CA . TYR A 1 220 ? 4.475 -9.838 -27.055 1.00 53.44 220 TYR A CA 1
ATOM 1796 C C . TYR A 1 220 ? 5.861 -10.282 -27.534 1.00 53.44 220 TYR A C 1
ATOM 1798 O O . TYR A 1 220 ? 6.796 -10.281 -26.744 1.00 53.44 220 TYR A O 1
ATOM 1806 N N . GLU A 1 221 ? 6.017 -10.655 -28.808 1.00 55.62 221 GLU A N 1
ATOM 1807 C CA . GLU A 1 221 ? 7.313 -10.992 -29.439 1.00 55.62 221 GLU A CA 1
ATOM 1808 C C . GLU A 1 221 ? 8.259 -9.762 -29.535 1.00 55.62 221 GLU A C 1
ATOM 1810 O O . GLU A 1 221 ? 8.949 -9.563 -30.531 1.00 55.62 221 GLU A O 1
ATOM 1815 N N . GLU A 1 222 ? 8.238 -8.882 -28.534 1.00 65.00 222 GLU A N 1
ATOM 1816 C CA . GLU A 1 222 ? 8.982 -7.635 -28.454 1.00 65.00 222 GLU A CA 1
ATOM 1817 C C . GLU A 1 222 ? 10.373 -7.911 -27.889 1.00 65.00 222 GLU A C 1
ATOM 1819 O O . GLU A 1 222 ? 10.561 -8.566 -26.860 1.00 65.00 222 GLU A O 1
ATOM 1824 N N . THR A 1 223 ? 11.375 -7.411 -28.597 1.00 69.12 223 THR A N 1
ATOM 1825 C CA . THR A 1 223 ? 12.775 -7.566 -28.219 1.00 69.12 223 THR A CA 1
ATOM 1826 C C . THR A 1 223 ? 13.173 -6.435 -27.280 1.00 69.12 223 THR A C 1
ATOM 1828 O O . THR A 1 223 ? 12.556 -5.370 -27.263 1.00 69.12 223 THR A O 1
ATOM 1831 N N . ALA A 1 224 ? 14.272 -6.585 -26.538 1.00 71.62 224 ALA A N 1
ATOM 1832 C CA . ALA A 1 224 ? 14.787 -5.492 -25.701 1.00 71.62 224 ALA A CA 1
ATOM 1833 C C . ALA A 1 224 ? 15.284 -4.267 -26.500 1.00 71.62 224 ALA A C 1
ATOM 1835 O O . ALA A 1 224 ? 15.770 -3.297 -25.917 1.00 71.62 224 ALA A O 1
ATOM 1836 N N . MET A 1 225 ? 15.207 -4.312 -27.834 1.00 79.19 225 MET A N 1
ATOM 1837 C CA . MET A 1 225 ? 15.458 -3.170 -28.707 1.00 79.19 225 MET A CA 1
ATOM 1838 C C . MET A 1 225 ? 14.193 -2.376 -29.050 1.00 79.19 225 MET A C 1
ATOM 1840 O O . MET A 1 225 ? 14.307 -1.298 -29.645 1.00 79.19 225 MET A O 1
ATOM 1844 N N . ASP A 1 226 ? 13.016 -2.905 -28.729 1.00 83.69 226 ASP A N 1
ATOM 1845 C CA . ASP A 1 226 ? 11.735 -2.279 -29.011 1.00 83.69 226 ASP A CA 1
ATOM 1846 C C . ASP A 1 226 ? 11.299 -1.398 -27.831 1.00 83.69 226 ASP A C 1
ATOM 1848 O O . ASP A 1 226 ? 11.700 -1.585 -26.676 1.00 83.69 226 ASP A O 1
ATOM 1852 N N . ILE A 1 227 ? 10.523 -0.364 -28.148 1.00 86.69 227 ILE A N 1
ATOM 1853 C CA . ILE A 1 227 ? 9.852 0.453 -27.138 1.00 86.69 227 ILE A CA 1
ATOM 1854 C C . ILE A 1 227 ? 8.579 -0.288 -26.745 1.00 86.69 227 ILE A C 1
ATOM 1856 O O . ILE A 1 227 ? 7.790 -0.640 -27.622 1.00 86.69 227 ILE A O 1
ATOM 1860 N N . ASP A 1 228 ? 8.380 -0.465 -25.443 1.00 85.00 228 ASP A N 1
ATOM 1861 C CA . ASP A 1 228 ? 7.227 -1.146 -24.873 1.00 85.00 228 ASP A CA 1
ATOM 1862 C C . ASP A 1 228 ? 5.919 -0.507 -25.365 1.00 85.00 228 ASP A C 1
ATOM 1864 O O . ASP A 1 228 ? 5.678 0.710 -25.276 1.00 85.00 228 ASP A O 1
ATOM 1868 N N . ARG A 1 229 ? 5.060 -1.352 -25.928 1.00 82.56 229 ARG A N 1
ATOM 1869 C CA . ARG A 1 229 ? 3.766 -0.939 -26.455 1.00 82.56 229 ARG A CA 1
ATOM 1870 C C . ARG A 1 229 ? 2.825 -0.438 -25.362 1.00 82.56 229 ARG A C 1
ATOM 1872 O O . ARG A 1 229 ? 2.028 0.466 -25.642 1.00 82.56 229 ARG A O 1
ATOM 1879 N N . GLU A 1 230 ? 2.898 -0.994 -24.156 1.00 79.94 230 GLU A N 1
ATOM 1880 C CA . GLU A 1 230 ? 2.101 -0.540 -23.016 1.00 79.94 230 GLU A CA 1
ATOM 1881 C C . GLU A 1 230 ? 2.531 0.867 -22.596 1.00 79.94 230 GLU A C 1
ATOM 1883 O O . GLU A 1 230 ? 1.692 1.772 -22.541 1.00 79.94 230 GLU A O 1
ATOM 1888 N N . PHE A 1 231 ? 3.839 1.100 -22.450 1.00 86.31 231 PHE A N 1
ATOM 1889 C CA . PHE A 1 231 ? 4.395 2.439 -22.260 1.00 86.31 231 PHE A CA 1
ATOM 1890 C C . PHE A 1 231 ? 3.855 3.447 -23.295 1.00 86.31 231 PHE A C 1
ATOM 1892 O O . PHE A 1 231 ? 3.316 4.494 -22.920 1.00 86.31 231 PHE A O 1
ATOM 1899 N N . LEU A 1 232 ? 3.904 3.127 -24.596 1.00 87.50 232 LEU A N 1
ATOM 1900 C CA . LEU A 1 232 ? 3.390 4.007 -25.662 1.00 87.50 232 LEU A CA 1
ATOM 1901 C C . LEU A 1 232 ? 1.877 4.260 -25.594 1.00 87.50 232 LEU A C 1
ATOM 1903 O O . LEU A 1 232 ? 1.399 5.291 -26.090 1.00 87.50 232 LEU A O 1
ATOM 1907 N N . GLN A 1 233 ? 1.110 3.321 -25.045 1.00 83.94 233 GLN A N 1
ATOM 1908 C CA . GLN A 1 233 ? -0.327 3.472 -24.843 1.00 83.94 233 GLN A CA 1
ATOM 1909 C C . GLN A 1 233 ? -0.611 4.387 -23.642 1.00 83.94 233 GLN A C 1
ATOM 1911 O O . GLN A 1 233 ? -1.406 5.321 -23.784 1.00 83.94 233 GLN A O 1
ATOM 1916 N N . ASN A 1 234 ? 0.100 4.194 -22.529 1.00 83.62 234 ASN A N 1
ATOM 1917 C CA . ASN A 1 234 ? -0.025 4.990 -21.303 1.00 83.62 234 ASN A CA 1
ATOM 1918 C C . ASN A 1 234 ? 0.319 6.469 -21.540 1.00 83.62 234 ASN A C 1
ATOM 1920 O O . ASN A 1 234 ? -0.330 7.364 -20.999 1.00 83.62 234 ASN A O 1
ATOM 1924 N N . LEU A 1 235 ? 1.259 6.763 -22.449 1.00 86.44 235 LEU A N 1
ATOM 1925 C CA . LEU A 1 235 ? 1.582 8.144 -22.828 1.00 86.44 235 LEU A CA 1
ATOM 1926 C C . LEU A 1 235 ? 0.373 8.950 -23.347 1.00 86.44 235 LEU A C 1
ATOM 1928 O O . LEU A 1 235 ? 0.380 10.183 -23.283 1.00 86.44 235 LEU A O 1
ATOM 1932 N N . ARG A 1 236 ? -0.673 8.289 -23.863 1.00 82.56 236 ARG A N 1
ATOM 1933 C CA . ARG A 1 236 ? -1.877 8.964 -24.377 1.00 82.56 236 ARG A CA 1
ATOM 1934 C C . ARG A 1 236 ? -2.744 9.556 -23.270 1.00 82.56 236 ARG A C 1
ATOM 1936 O O . ARG A 1 236 ? -3.422 10.553 -23.523 1.00 82.56 236 ARG A O 1
ATOM 1943 N N . GLU A 1 237 ? -2.711 8.976 -22.075 1.00 82.31 237 GLU A N 1
ATOM 1944 C CA . GLU A 1 237 ? -3.538 9.394 -20.937 1.00 82.31 237 GLU A CA 1
ATOM 1945 C C . GLU A 1 237 ? -3.135 10.781 -20.423 1.00 82.31 237 GLU A C 1
ATOM 1947 O O . GLU A 1 237 ? -3.986 11.580 -20.033 1.00 82.31 237 GLU A O 1
ATOM 1952 N N . PHE A 1 238 ? -1.859 11.152 -20.571 1.00 85.50 238 PHE A N 1
ATOM 1953 C CA . PHE A 1 238 ? -1.363 12.478 -20.192 1.00 85.50 238 PHE A CA 1
ATOM 1954 C C . PHE A 1 238 ? -1.933 13.634 -21.028 1.00 85.50 238 PHE A C 1
ATOM 1956 O O . PHE A 1 238 ? -1.691 14.797 -20.702 1.00 85.50 238 PHE A O 1
ATOM 1963 N N . ARG A 1 239 ? -2.728 13.370 -22.077 1.00 87.31 239 ARG A N 1
ATOM 1964 C CA . ARG A 1 239 ? -3.444 14.426 -22.814 1.00 87.31 239 ARG A CA 1
ATOM 1965 C C . ARG A 1 239 ? -4.381 15.250 -21.936 1.00 87.31 239 ARG A C 1
ATOM 1967 O O . ARG A 1 239 ? -4.587 16.418 -22.260 1.00 87.31 239 ARG A O 1
ATOM 1974 N N . VAL A 1 240 ? -4.881 14.693 -20.833 1.00 86.94 240 VAL A N 1
ATOM 1975 C CA . VAL A 1 240 ? -5.701 15.432 -19.859 1.00 86.94 240 VAL A CA 1
ATOM 1976 C C . VAL A 1 240 ? -4.965 16.663 -19.303 1.00 86.94 240 VAL A C 1
ATOM 1978 O O . VAL A 1 240 ? -5.584 17.694 -19.067 1.00 86.94 240 VAL A O 1
ATOM 1981 N N . LEU A 1 241 ? -3.624 16.641 -19.223 1.00 87.44 241 LEU A N 1
ATOM 1982 C CA . LEU A 1 241 ? -2.815 17.800 -18.805 1.00 87.44 241 LEU A CA 1
ATOM 1983 C C . LEU A 1 241 ? -2.863 18.978 -19.791 1.00 87.44 241 LEU A C 1
ATOM 1985 O O . LEU A 1 241 ? -2.418 20.075 -19.456 1.00 87.44 241 LEU A O 1
ATOM 1989 N N . LEU A 1 242 ? -3.364 18.773 -21.013 1.00 89.06 242 LEU A N 1
ATOM 1990 C CA . LEU A 1 242 ? -3.536 19.837 -22.006 1.00 89.06 242 LEU A CA 1
ATOM 1991 C C . LEU A 1 242 ? -4.908 20.510 -21.938 1.00 89.06 242 LEU A C 1
ATOM 1993 O O . LEU A 1 242 ? -5.115 21.521 -22.621 1.00 89.06 242 LEU A O 1
ATOM 1997 N N . GLU A 1 243 ? -5.832 19.985 -21.134 1.00 90.31 243 GLU A N 1
ATOM 1998 C CA . GLU A 1 243 ? -7.110 20.637 -20.876 1.00 90.31 243 GLU A CA 1
ATOM 1999 C C . GLU A 1 243 ? -6.889 21.989 -20.195 1.00 90.31 243 GLU A C 1
ATOM 2001 O O . GLU A 1 243 ? -5.927 22.194 -19.453 1.00 90.31 243 GLU A O 1
ATOM 2006 N N . ARG A 1 244 ? -7.768 22.955 -20.489 1.00 85.19 244 ARG A N 1
ATOM 2007 C CA . ARG A 1 244 ? -7.558 24.356 -20.100 1.00 85.19 244 ARG A CA 1
ATOM 2008 C C . ARG A 1 244 ? -7.401 24.524 -18.588 1.00 85.19 244 ARG A C 1
ATOM 2010 O O . ARG A 1 244 ? -6.569 25.316 -18.168 1.00 85.19 244 ARG A O 1
ATOM 2017 N N . GLU A 1 245 ? -8.189 23.800 -17.803 1.00 86.00 245 GLU A N 1
ATOM 2018 C CA . GLU A 1 245 ? -8.150 23.867 -16.340 1.00 86.00 245 GLU A CA 1
ATOM 2019 C C . GLU A 1 245 ? -6.909 23.152 -15.791 1.00 86.00 245 GLU A C 1
ATOM 2021 O O . GLU A 1 245 ? -6.151 23.745 -15.024 1.00 86.00 245 GLU A O 1
ATOM 2026 N N . ALA A 1 246 ? -6.626 21.944 -16.285 1.00 85.94 246 ALA A N 1
ATOM 2027 C CA . ALA A 1 246 ? -5.487 21.135 -15.862 1.00 85.94 246 ALA A CA 1
ATOM 2028 C C . ALA A 1 246 ? -4.131 21.820 -16.122 1.00 85.94 246 ALA A C 1
ATOM 2030 O O . ALA A 1 246 ? -3.277 21.874 -15.237 1.00 85.94 246 ALA A O 1
ATOM 2031 N N . ILE A 1 247 ? -3.925 22.405 -17.308 1.00 91.88 247 ILE A N 1
ATOM 2032 C CA . ILE A 1 247 ? -2.657 23.078 -17.636 1.00 91.88 247 ILE A CA 1
ATOM 2033 C C . ILE A 1 247 ? -2.426 24.336 -16.782 1.00 91.88 247 ILE A C 1
ATOM 2035 O O . ILE A 1 247 ? -1.282 24.683 -16.481 1.00 91.88 247 ILE A O 1
ATOM 2039 N N . ASP A 1 248 ? -3.500 25.037 -16.404 1.00 91.31 248 ASP A N 1
ATOM 2040 C CA . ASP A 1 248 ? -3.445 26.232 -15.556 1.00 91.31 248 ASP A CA 1
ATOM 2041 C C . ASP A 1 248 ? -3.197 25.877 -14.084 1.00 91.31 248 ASP A C 1
ATOM 2043 O O . ASP A 1 248 ? -2.404 26.543 -13.405 1.00 91.31 248 ASP A O 1
ATOM 2047 N N . GLU A 1 249 ? -3.802 24.790 -13.607 1.00 90.31 249 GLU A N 1
ATOM 2048 C CA . GLU A 1 249 ? -3.532 24.225 -12.286 1.00 90.31 249 GLU A CA 1
ATOM 2049 C C . GLU A 1 249 ? -2.081 23.737 -12.178 1.00 90.31 249 GLU A C 1
ATOM 2051 O O . GLU A 1 249 ? -1.349 24.182 -11.287 1.00 90.31 249 GLU A O 1
ATOM 2056 N N . HIS A 1 250 ? -1.620 22.916 -13.130 1.00 92.06 250 HIS A N 1
ATOM 2057 C CA . HIS A 1 250 ? -0.247 22.398 -13.162 1.00 92.06 250 HIS A CA 1
ATOM 2058 C C . HIS A 1 250 ? 0.778 23.531 -13.164 1.00 92.06 250 HIS A C 1
ATOM 2060 O O . HIS A 1 250 ? 1.722 23.528 -12.369 1.00 92.06 250 HIS A O 1
ATOM 2066 N N . LYS A 1 251 ? 0.544 24.555 -13.995 1.00 94.12 251 LYS A N 1
ATOM 2067 C CA . LYS A 1 251 ? 1.358 25.772 -14.013 1.00 94.12 251 LYS A CA 1
ATOM 2068 C C . LYS A 1 251 ? 1.408 26.410 -12.628 1.00 94.12 251 LYS A C 1
ATOM 2070 O O . LYS A 1 251 ? 2.492 26.685 -12.124 1.00 94.12 251 LYS A O 1
ATOM 2075 N N . THR A 1 252 ? 0.262 26.627 -11.993 1.00 91.50 252 THR A N 1
ATOM 2076 C CA . THR A 1 252 ? 0.189 27.282 -10.679 1.00 91.50 252 THR A CA 1
ATOM 2077 C C . THR A 1 252 ? 0.976 26.513 -9.612 1.00 91.50 252 THR A C 1
ATOM 2079 O O . THR A 1 252 ? 1.720 27.123 -8.836 1.00 91.50 252 THR A O 1
ATOM 2082 N N . LEU A 1 253 ? 0.876 25.181 -9.608 1.00 89.19 253 LEU A N 1
ATOM 2083 C CA . LEU A 1 253 ? 1.619 24.303 -8.700 1.00 89.19 253 LEU A CA 1
ATOM 2084 C C . LEU A 1 253 ? 3.135 24.439 -8.889 1.00 89.19 253 LEU A C 1
ATOM 2086 O O . LEU A 1 253 ? 3.850 24.700 -7.917 1.00 89.19 253 LEU A O 1
ATOM 2090 N N . VAL A 1 254 ? 3.609 24.323 -10.134 1.00 91.38 254 VAL A N 1
ATOM 2091 C CA . VAL A 1 254 ? 5.038 24.413 -10.470 1.00 91.38 254 VAL A CA 1
ATOM 2092 C C . VAL A 1 254 ? 5.585 25.801 -10.136 1.00 91.38 254 VAL A C 1
ATOM 2094 O O . VAL A 1 254 ? 6.602 25.929 -9.453 1.00 91.38 254 VAL A O 1
ATOM 2097 N N . MET A 1 255 ? 4.879 26.858 -10.541 1.00 91.62 255 MET A N 1
ATOM 2098 C CA . MET A 1 255 ? 5.299 28.245 -10.329 1.00 91.62 255 MET A CA 1
ATOM 2099 C C . MET A 1 255 ? 5.401 28.604 -8.844 1.00 91.62 255 MET A C 1
ATOM 2101 O O . MET A 1 255 ? 6.341 29.289 -8.437 1.00 91.62 255 MET A O 1
ATOM 2105 N N . ARG A 1 256 ? 4.478 28.105 -8.013 1.00 88.25 256 ARG A N 1
ATOM 2106 C CA . ARG A 1 256 ? 4.505 28.306 -6.558 1.00 88.25 256 ARG A CA 1
ATOM 2107 C C . ARG A 1 256 ? 5.783 27.756 -5.926 1.00 88.25 256 ARG A C 1
ATOM 2109 O O . ARG A 1 256 ? 6.346 28.414 -5.056 1.00 88.25 256 ARG A O 1
ATOM 2116 N N . ILE A 1 257 ? 6.246 26.584 -6.363 1.00 83.25 257 ILE A N 1
ATOM 2117 C CA . ILE A 1 257 ? 7.456 25.960 -5.812 1.00 83.25 257 ILE A CA 1
ATOM 2118 C C . ILE A 1 257 ? 8.714 26.644 -6.358 1.00 83.25 257 ILE A C 1
ATOM 2120 O O . ILE A 1 257 ? 9.651 26.922 -5.605 1.00 83.25 257 ILE A O 1
ATOM 2124 N N . LEU A 1 258 ? 8.723 26.982 -7.650 1.00 86.56 258 LEU A N 1
ATOM 2125 C CA . LEU A 1 258 ? 9.847 27.678 -8.278 1.00 86.56 258 LEU A CA 1
ATOM 2126 C C . LEU A 1 258 ? 10.071 29.081 -7.704 1.00 86.56 258 LEU A C 1
ATOM 2128 O O . LEU A 1 258 ? 11.221 29.506 -7.598 1.00 86.56 258 LEU A O 1
ATOM 2132 N N . LYS A 1 259 ? 9.010 29.770 -7.263 1.00 89.12 259 LYS A N 1
ATOM 2133 C CA . LYS A 1 259 ? 9.098 31.104 -6.648 1.00 89.12 259 LYS A CA 1
ATOM 2134 C C . LYS A 1 259 ? 10.054 31.162 -5.451 1.00 89.12 259 LYS A C 1
ATOM 2136 O O . LYS A 1 259 ? 10.679 32.191 -5.230 1.00 89.12 259 LYS A O 1
ATOM 2141 N N . ALA A 1 260 ? 10.194 30.074 -4.692 1.00 83.50 260 ALA A N 1
ATOM 2142 C CA . ALA A 1 260 ? 11.099 30.021 -3.540 1.00 83.50 260 ALA A CA 1
ATOM 2143 C C . ALA A 1 260 ? 12.571 29.760 -3.919 1.00 83.50 260 ALA A C 1
ATOM 2145 O O . ALA A 1 260 ? 13.455 29.909 -3.080 1.00 83.50 260 ALA A O 1
ATOM 2146 N N . LYS A 1 261 ? 12.839 29.335 -5.160 1.00 84.38 261 LYS A N 1
ATOM 2147 C CA . LYS A 1 261 ? 14.140 28.792 -5.589 1.00 84.38 261 LYS A CA 1
ATOM 2148 C C . LYS A 1 261 ? 14.784 29.569 -6.741 1.00 84.38 261 LYS A C 1
ATOM 2150 O O . LYS A 1 261 ? 15.954 29.353 -7.044 1.00 84.38 261 LYS A O 1
ATOM 2155 N N . VAL A 1 262 ? 14.032 30.451 -7.398 1.00 85.25 262 VAL A N 1
ATOM 2156 C CA . VAL A 1 262 ? 14.431 31.140 -8.630 1.00 85.25 262 VAL A CA 1
ATOM 2157 C C . VAL A 1 262 ? 14.103 32.634 -8.516 1.00 85.25 262 VAL A C 1
ATOM 2159 O O . VAL A 1 262 ? 13.149 33.013 -7.847 1.00 85.25 262 VAL A O 1
ATOM 2162 N N . SER A 1 263 ? 14.894 33.501 -9.158 1.00 87.12 263 SER A N 1
ATOM 2163 C CA . SER A 1 263 ? 14.655 34.951 -9.143 1.00 87.12 263 SER A CA 1
ATOM 2164 C C . SER A 1 263 ? 13.379 35.349 -9.895 1.00 87.12 263 SER A C 1
ATOM 2166 O O . SER A 1 263 ? 13.021 34.719 -10.889 1.00 87.12 263 SER A O 1
ATOM 2168 N N . ASP A 1 264 ? 12.743 36.454 -9.493 1.00 87.50 264 ASP A N 1
ATOM 2169 C CA . ASP A 1 264 ? 11.468 36.919 -10.073 1.00 87.50 264 ASP A CA 1
ATOM 2170 C C . ASP A 1 264 ? 11.518 37.110 -11.596 1.00 87.50 264 ASP A C 1
ATOM 2172 O O . ASP A 1 264 ? 10.569 36.785 -12.307 1.00 87.50 264 ASP A O 1
ATOM 2176 N N . ARG A 1 265 ? 12.652 37.593 -12.121 1.00 86.75 265 ARG A N 1
ATOM 2177 C CA . ARG A 1 265 ? 12.854 37.756 -13.568 1.00 86.75 265 ARG A CA 1
ATOM 2178 C C . ARG A 1 265 ? 12.805 36.415 -14.302 1.00 86.75 265 ARG A C 1
ATOM 2180 O O . ARG A 1 265 ? 12.104 36.292 -15.296 1.00 86.75 265 ARG A O 1
ATOM 2187 N N . LYS A 1 266 ? 13.525 35.413 -13.792 1.00 85.62 266 LYS A N 1
ATOM 2188 C CA . LYS A 1 266 ? 13.544 34.064 -14.371 1.00 85.62 266 LYS A CA 1
ATOM 2189 C C . LYS A 1 266 ? 12.197 33.364 -14.203 1.00 85.62 266 LYS A C 1
ATOM 2191 O O . LYS A 1 266 ? 11.767 32.641 -15.093 1.00 85.62 266 LYS A O 1
ATOM 2196 N N . LEU A 1 267 ? 11.521 33.598 -13.079 1.00 88.69 267 LEU A N 1
ATOM 2197 C CA . LEU A 1 267 ? 10.174 33.099 -12.842 1.00 88.69 267 LEU A CA 1
ATOM 2198 C C . LEU A 1 267 ? 9.209 33.635 -13.911 1.00 88.69 267 LEU A C 1
ATOM 2200 O O . LEU A 1 267 ? 8.471 32.852 -14.493 1.00 88.69 267 LEU A O 1
ATOM 2204 N N . ALA A 1 268 ? 9.266 34.928 -14.247 1.00 89.19 268 ALA A N 1
ATOM 2205 C CA . ALA A 1 268 ? 8.451 35.506 -15.321 1.00 89.19 268 ALA A CA 1
ATOM 2206 C C . ALA A 1 268 ? 8.752 34.892 -16.704 1.00 89.19 268 ALA A C 1
ATOM 2208 O O . ALA A 1 268 ? 7.827 34.612 -17.471 1.00 89.19 268 ALA A O 1
ATOM 2209 N N . ASP A 1 269 ? 10.026 34.624 -17.006 1.00 88.12 269 ASP A N 1
ATOM 2210 C CA . ASP A 1 269 ? 10.421 33.963 -18.255 1.00 88.12 269 ASP A CA 1
ATOM 2211 C C . ASP A 1 269 ? 9.845 32.529 -18.330 1.00 88.12 269 ASP A C 1
ATOM 2213 O O . ASP A 1 269 ? 9.219 32.163 -19.331 1.00 88.12 269 ASP A O 1
ATOM 2217 N N . ILE A 1 270 ? 9.948 31.745 -17.245 1.00 89.56 270 ILE A N 1
ATOM 2218 C CA . ILE A 1 270 ? 9.359 30.395 -17.139 1.00 89.56 270 ILE A CA 1
ATOM 2219 C C . ILE A 1 270 ? 7.828 30.448 -17.251 1.00 89.56 270 ILE A C 1
ATOM 2221 O O . ILE A 1 270 ? 7.242 29.653 -17.988 1.00 89.56 270 ILE A O 1
ATOM 2225 N N . ASP A 1 271 ? 7.182 31.403 -16.577 1.00 91.38 271 ASP A N 1
ATOM 2226 C CA . ASP A 1 271 ? 5.726 31.593 -16.583 1.00 91.38 271 ASP A CA 1
ATOM 2227 C C . ASP A 1 271 ? 5.170 31.746 -18.006 1.00 91.38 271 ASP A C 1
ATOM 2229 O O . ASP A 1 271 ? 4.163 31.122 -18.376 1.00 91.38 271 ASP A O 1
ATOM 2233 N N . SER A 1 272 ? 5.859 32.565 -18.806 1.00 90.44 272 SER A N 1
ATOM 2234 C CA . SER A 1 272 ? 5.481 32.883 -20.182 1.00 90.44 272 SER A CA 1
ATOM 2235 C C . SER A 1 272 ? 5.630 31.683 -21.124 1.00 90.44 272 SER A C 1
ATOM 2237 O O . SER A 1 272 ? 4.834 31.513 -22.052 1.00 90.44 272 SER A O 1
ATOM 2239 N N . MET A 1 273 ? 6.603 30.806 -20.856 1.00 91.56 273 MET A N 1
ATOM 2240 C CA . MET A 1 273 ? 6.906 29.643 -21.688 1.00 91.56 273 MET A CA 1
ATOM 2241 C C . MET A 1 273 ? 6.140 28.381 -21.266 1.00 91.56 273 MET A C 1
ATOM 2243 O O . MET A 1 273 ? 5.892 27.520 -22.113 1.00 91.56 273 MET A O 1
ATOM 2247 N N . PHE A 1 274 ? 5.722 28.266 -19.999 1.00 93.56 274 PHE A N 1
ATOM 2248 C CA . PHE A 1 274 ? 5.222 27.023 -19.394 1.00 93.56 274 PHE A CA 1
ATOM 2249 C C . PHE A 1 274 ? 4.154 26.306 -20.229 1.00 93.56 274 PHE A C 1
ATOM 2251 O O . PHE A 1 274 ? 4.261 25.108 -20.492 1.00 93.56 274 PHE A O 1
ATOM 2258 N N . LYS A 1 275 ? 3.132 27.031 -20.703 1.00 93.81 275 LYS A N 1
ATOM 2259 C CA . LYS A 1 275 ? 2.046 26.428 -21.497 1.00 93.81 275 LYS A CA 1
ATOM 2260 C C . LYS A 1 275 ? 2.530 25.914 -22.853 1.00 93.81 275 LYS A C 1
ATOM 2262 O O . LYS A 1 275 ? 2.046 24.893 -23.330 1.00 93.81 275 LYS A O 1
ATOM 2267 N N . SER A 1 276 ? 3.458 26.632 -23.486 1.00 93.81 276 SER A N 1
ATOM 2268 C CA . SER A 1 276 ? 4.059 26.220 -24.760 1.00 93.81 276 SER A CA 1
ATOM 2269 C C . SER A 1 276 ? 4.920 24.973 -24.566 1.00 93.81 276 SER A C 1
ATOM 2271 O O . SER A 1 276 ? 4.745 23.982 -25.271 1.00 93.81 276 SER A O 1
ATOM 2273 N N . LEU A 1 277 ? 5.765 24.989 -23.531 1.00 93.50 277 LEU A N 1
ATOM 2274 C CA . LEU A 1 277 ? 6.604 23.863 -23.136 1.00 93.50 277 LEU A CA 1
ATOM 2275 C C . LEU A 1 277 ? 5.769 22.612 -22.840 1.00 93.50 277 LEU A C 1
ATOM 2277 O O . LEU A 1 277 ? 6.052 21.554 -23.388 1.00 93.50 277 LEU A O 1
ATOM 2281 N N . SER A 1 278 ? 4.701 22.753 -22.051 1.00 94.12 278 SER A N 1
ATOM 2282 C CA . SER A 1 278 ? 3.797 21.651 -21.696 1.00 94.12 278 SER A CA 1
ATOM 2283 C C . SER A 1 278 ? 3.173 21.013 -22.934 1.00 94.12 278 SER A C 1
ATOM 2285 O O . SER A 1 278 ? 3.221 19.799 -23.103 1.00 94.12 278 SER A O 1
ATOM 2287 N N . ARG A 1 279 ? 2.645 21.832 -23.855 1.00 95.12 279 ARG A N 1
ATOM 2288 C CA . ARG A 1 279 ? 2.102 21.330 -25.126 1.00 95.12 279 ARG A CA 1
ATOM 2289 C C . ARG A 1 279 ? 3.159 20.589 -25.929 1.00 95.12 279 ARG A C 1
ATOM 2291 O O . ARG A 1 279 ? 2.864 19.530 -26.466 1.00 95.12 279 ARG A O 1
ATOM 2298 N N . ASN A 1 280 ? 4.375 21.121 -26.008 1.00 95.31 280 ASN A N 1
ATOM 2299 C CA . ASN A 1 280 ? 5.456 20.490 -26.758 1.00 95.31 280 ASN A CA 1
ATOM 2300 C C . ASN A 1 280 ? 5.856 19.139 -26.155 1.00 95.31 280 ASN A C 1
ATOM 2302 O O . ASN A 1 280 ? 5.941 18.169 -26.899 1.00 95.31 280 ASN A O 1
ATOM 2306 N N . VAL A 1 281 ? 6.028 19.055 -24.833 1.00 94.75 281 VAL A N 1
ATOM 2307 C CA . VAL A 1 281 ? 6.379 17.808 -24.132 1.00 94.75 281 VAL A CA 1
ATOM 2308 C C . VAL A 1 281 ? 5.305 16.739 -24.341 1.00 94.75 281 VAL A C 1
ATOM 2310 O O . VAL A 1 281 ? 5.618 15.644 -24.805 1.00 94.75 281 VAL A O 1
ATOM 2313 N N . ILE A 1 282 ? 4.034 17.065 -24.085 1.00 93.38 282 ILE A N 1
ATOM 2314 C CA . ILE A 1 282 ? 2.936 16.097 -24.220 1.00 93.38 282 ILE A CA 1
ATOM 2315 C C . ILE A 1 282 ? 2.703 15.704 -25.686 1.00 93.38 282 ILE A C 1
ATOM 2317 O O . ILE A 1 282 ? 2.430 14.540 -25.973 1.00 93.38 282 ILE A O 1
ATOM 2321 N N . ASN A 1 283 ? 2.855 16.631 -26.639 1.00 93.44 283 ASN A N 1
ATOM 2322 C CA . ASN A 1 283 ? 2.729 16.307 -28.062 1.00 93.44 283 ASN A CA 1
ATOM 2323 C C . ASN A 1 283 ? 3.874 15.419 -28.562 1.00 93.44 283 ASN A C 1
ATOM 2325 O O . ASN A 1 283 ? 3.619 14.538 -29.379 1.00 93.44 283 ASN A O 1
ATOM 2329 N N . ILE A 1 284 ? 5.106 15.623 -28.079 1.00 94.62 284 ILE A N 1
ATOM 2330 C CA . ILE A 1 284 ? 6.233 14.727 -28.377 1.00 94.62 284 ILE A CA 1
ATOM 2331 C C . ILE A 1 284 ? 5.934 13.332 -27.824 1.00 94.62 284 ILE A C 1
ATOM 2333 O O . ILE A 1 284 ? 6.025 12.364 -28.572 1.00 94.62 284 ILE A O 1
ATOM 2337 N N . ALA A 1 285 ? 5.504 13.234 -26.561 1.00 91.81 285 ALA A N 1
ATOM 2338 C CA . ALA A 1 285 ? 5.150 11.964 -25.929 1.00 91.81 285 ALA A CA 1
ATOM 2339 C C . ALA A 1 285 ? 4.042 11.222 -26.697 1.00 91.81 285 ALA A C 1
ATOM 2341 O O . ALA A 1 285 ? 4.200 10.055 -27.045 1.00 91.81 285 ALA A O 1
ATOM 2342 N N . TYR A 1 286 ? 2.955 11.916 -27.047 1.00 87.00 286 TYR A N 1
ATOM 2343 C CA . TYR A 1 286 ? 1.879 11.349 -27.864 1.00 87.00 286 TYR A CA 1
ATOM 2344 C C . TYR A 1 286 ? 2.369 10.910 -29.252 1.00 87.00 286 TYR A C 1
ATOM 2346 O O . TYR A 1 286 ? 1.925 9.889 -29.788 1.00 87.00 286 TYR A O 1
ATOM 2354 N N . GLY A 1 287 ? 3.284 11.683 -29.837 1.00 89.44 287 GLY A N 1
ATOM 2355 C CA . GLY A 1 287 ? 3.813 11.419 -31.164 1.00 89.44 287 GLY A CA 1
ATOM 2356 C C . GLY A 1 287 ? 4.699 10.177 -31.244 1.00 89.44 287 GLY A C 1
ATOM 2357 O O . GLY A 1 287 ? 4.802 9.569 -32.305 1.00 89.44 287 GLY A O 1
ATOM 2358 N N . LEU A 1 288 ? 5.256 9.701 -30.125 1.00 90.44 288 LEU A N 1
ATOM 2359 C CA . LEU A 1 288 ? 6.085 8.488 -30.105 1.00 90.44 288 LEU A CA 1
ATOM 2360 C C . LEU A 1 288 ? 5.371 7.244 -30.651 1.00 90.44 288 LEU A C 1
ATOM 2362 O O . LEU A 1 288 ? 6.026 6.332 -31.138 1.00 90.44 288 LEU A O 1
ATOM 2366 N N . ASN A 1 289 ? 4.037 7.219 -30.653 1.00 85.25 289 ASN A N 1
ATOM 2367 C CA . ASN A 1 289 ? 3.264 6.122 -31.238 1.00 85.25 289 ASN A CA 1
ATOM 2368 C C . ASN A 1 289 ? 3.326 6.087 -32.785 1.00 85.25 289 ASN A C 1
ATOM 2370 O O . ASN A 1 289 ? 3.007 5.079 -33.412 1.00 85.25 289 ASN A O 1
ATOM 2374 N N . HIS A 1 290 ? 3.737 7.181 -33.432 1.00 89.06 290 HIS A N 1
ATOM 2375 C CA . HIS A 1 290 ? 3.823 7.282 -34.885 1.00 89.06 290 HIS A CA 1
ATOM 2376 C C . HIS A 1 290 ? 5.278 7.152 -35.333 1.00 89.06 290 HIS A C 1
ATOM 2378 O O . HIS A 1 290 ? 6.147 7.941 -34.969 1.00 89.06 290 HIS A O 1
ATOM 2384 N N . SER A 1 291 ? 5.541 6.210 -36.239 1.00 85.56 291 SER A N 1
ATOM 2385 C CA . SER A 1 291 ? 6.900 5.892 -36.708 1.00 85.56 291 SER A CA 1
ATOM 2386 C C . SER A 1 291 ? 7.674 7.062 -37.327 1.00 85.56 291 SER A C 1
ATOM 2388 O O . SER A 1 291 ? 8.892 6.997 -37.448 1.00 85.56 291 SER A O 1
ATOM 2390 N N . LYS A 1 292 ? 7.011 8.123 -37.798 1.00 88.12 292 LYS A N 1
ATOM 2391 C CA . LYS A 1 292 ? 7.697 9.332 -38.282 1.00 88.12 292 LYS A CA 1
ATOM 2392 C C . LYS A 1 292 ? 8.168 10.204 -37.118 1.00 88.12 292 LYS A C 1
ATOM 2394 O O . LYS A 1 292 ? 9.325 10.595 -37.094 1.00 88.12 292 LYS A O 1
ATOM 2399 N N . GLU A 1 293 ? 7.279 10.470 -36.173 1.00 90.44 293 GLU A N 1
ATOM 2400 C CA . GLU A 1 293 ? 7.527 11.325 -35.010 1.00 90.44 293 GLU A CA 1
ATOM 2401 C C . GLU A 1 293 ? 8.530 10.670 -34.054 1.00 90.44 293 GLU A C 1
ATOM 2403 O O . GLU A 1 293 ? 9.450 11.335 -33.589 1.00 90.44 293 GLU A O 1
ATOM 2408 N N . MET A 1 294 ? 8.454 9.345 -33.881 1.00 89.12 294 MET A N 1
ATOM 2409 C CA . MET A 1 294 ? 9.476 8.566 -33.179 1.00 89.12 294 MET A CA 1
ATOM 2410 C C . MET A 1 294 ? 10.869 8.777 -33.792 1.00 89.12 294 MET A C 1
ATOM 2412 O O . MET A 1 294 ? 11.821 9.050 -33.069 1.00 89.12 294 MET A O 1
ATOM 2416 N N . ARG A 1 295 ? 11.000 8.719 -35.126 1.00 91.75 295 ARG A N 1
ATOM 2417 C CA . ARG A 1 295 ? 12.294 8.933 -35.800 1.00 91.75 295 ARG A CA 1
ATOM 2418 C C . ARG A 1 295 ? 12.840 10.341 -35.588 1.00 91.75 295 ARG A C 1
ATOM 2420 O O . ARG A 1 295 ? 14.048 10.498 -35.431 1.00 91.75 295 ARG A O 1
ATOM 2427 N N . ASP A 1 296 ? 11.967 11.342 -35.562 1.00 94.00 296 ASP A N 1
ATOM 2428 C CA . ASP A 1 296 ? 12.336 12.750 -35.407 1.00 94.00 296 ASP A CA 1
ATOM 2429 C C . ASP A 1 296 ? 12.476 13.185 -33.925 1.00 94.00 296 ASP A C 1
ATOM 2431 O O . ASP A 1 296 ? 12.725 14.359 -33.664 1.00 94.00 296 ASP A O 1
ATOM 2435 N N . LEU A 1 297 ? 12.393 12.266 -32.948 1.00 94.62 297 LEU A N 1
ATOM 2436 C CA . LEU A 1 297 ? 12.389 12.565 -31.505 1.00 94.62 297 LEU A CA 1
ATOM 2437 C C . LEU A 1 297 ? 13.496 13.534 -31.055 1.00 94.62 297 LEU A C 1
ATOM 2439 O O . LEU A 1 297 ? 13.211 14.549 -30.420 1.00 94.62 297 LEU A O 1
ATOM 2443 N N . PHE A 1 298 ? 14.762 13.253 -31.381 1.00 94.94 298 PHE A N 1
ATOM 2444 C CA . PHE A 1 298 ? 15.877 14.118 -30.971 1.00 94.94 298 PHE A CA 1
ATOM 2445 C C . PHE A 1 298 ? 15.798 15.507 -31.610 1.00 94.94 298 PHE A C 1
ATOM 2447 O O . PHE A 1 298 ? 16.126 16.506 -30.968 1.00 94.94 298 PHE A O 1
ATOM 2454 N N . LEU A 1 299 ? 15.340 15.582 -32.863 1.00 94.50 299 LEU A N 1
ATOM 2455 C CA . LEU A 1 299 ? 15.119 16.851 -33.549 1.00 94.50 299 LEU A CA 1
ATOM 2456 C C . LEU A 1 299 ? 14.006 17.645 -32.860 1.00 94.50 299 LEU A C 1
ATOM 2458 O O . LEU A 1 299 ? 14.186 18.830 -32.592 1.00 94.50 299 LEU A O 1
ATOM 2462 N N . ASP A 1 300 ? 12.903 16.985 -32.524 1.00 95.62 300 ASP A N 1
ATOM 2463 C CA . ASP A 1 300 ? 11.764 17.585 -31.839 1.00 95.62 300 ASP A CA 1
ATOM 2464 C C . ASP A 1 300 ? 12.128 18.094 -30.439 1.00 95.62 300 ASP A C 1
ATOM 2466 O O . ASP A 1 300 ? 11.751 19.211 -30.082 1.00 95.62 300 ASP A O 1
ATOM 2470 N N . ILE A 1 301 ? 12.916 17.340 -29.666 1.00 95.25 301 ILE A N 1
ATOM 2471 C CA . ILE A 1 301 ? 13.438 17.795 -28.368 1.00 95.25 301 ILE A CA 1
ATOM 2472 C C . ILE A 1 301 ? 14.295 19.052 -28.557 1.00 95.25 301 ILE A C 1
ATOM 2474 O O . ILE A 1 301 ? 14.112 20.045 -27.846 1.00 95.25 301 ILE A O 1
ATOM 2478 N N . VAL A 1 302 ? 15.208 19.052 -29.532 1.00 95.12 302 VAL A N 1
ATOM 2479 C CA . VAL A 1 302 ? 16.070 20.213 -29.785 1.00 95.12 302 VAL A CA 1
ATOM 2480 C C . VAL A 1 302 ? 15.244 21.432 -30.205 1.00 95.12 302 VAL A C 1
ATOM 2482 O O . VAL A 1 302 ? 15.396 22.508 -29.629 1.00 95.12 302 VAL A O 1
ATOM 2485 N N . GLU A 1 303 ? 14.341 21.279 -31.170 1.00 94.50 303 GLU A N 1
ATOM 2486 C CA . GLU A 1 303 ? 13.583 22.392 -31.745 1.00 94.50 303 GLU A CA 1
ATOM 2487 C C . GLU A 1 303 ? 12.478 22.929 -30.833 1.00 94.50 303 GLU A C 1
ATOM 2489 O O . GLU A 1 303 ? 12.260 24.141 -30.791 1.00 94.50 303 GLU A O 1
ATOM 2494 N N . LYS A 1 304 ? 11.760 22.050 -30.129 1.00 94.75 304 LYS A N 1
ATOM 2495 C CA . LYS A 1 304 ? 10.543 22.409 -29.385 1.00 94.75 304 LYS A CA 1
ATOM 2496 C C . LYS A 1 304 ? 10.787 22.609 -27.890 1.00 94.75 304 LYS A C 1
ATOM 2498 O O . LYS A 1 304 ? 9.935 23.203 -27.227 1.00 94.75 304 LYS A O 1
ATOM 2503 N N . ILE A 1 305 ? 11.917 22.135 -27.361 1.00 93.88 305 ILE A N 1
ATOM 2504 C CA . ILE A 1 305 ? 12.268 22.257 -25.938 1.00 93.88 305 ILE A CA 1
ATOM 2505 C C . ILE A 1 305 ? 13.570 23.046 -25.776 1.00 93.88 305 ILE A C 1
ATOM 2507 O O . ILE A 1 305 ? 13.561 24.116 -25.172 1.00 93.88 305 ILE A O 1
ATOM 2511 N N . ILE A 1 306 ? 14.681 22.566 -26.340 1.00 92.88 306 ILE A N 1
ATOM 2512 C CA . ILE A 1 306 ? 16.012 23.130 -26.054 1.00 92.88 306 ILE A CA 1
ATOM 2513 C C . ILE A 1 306 ? 16.172 24.547 -26.620 1.00 92.88 306 ILE A C 1
ATOM 2515 O O . ILE A 1 306 ? 16.599 25.444 -25.894 1.00 92.88 306 ILE A O 1
ATOM 2519 N N . GLU A 1 307 ? 15.840 24.779 -27.891 1.00 92.50 307 GLU A N 1
ATOM 2520 C CA . GLU A 1 307 ? 15.978 26.103 -28.515 1.00 92.50 307 GLU A CA 1
ATOM 2521 C C . GLU A 1 307 ? 15.071 27.170 -27.863 1.00 92.50 307 GLU A C 1
ATOM 2523 O O . GLU A 1 307 ? 15.573 28.249 -27.536 1.00 92.50 307 GLU A O 1
ATOM 2528 N N . PRO A 1 308 ? 13.782 26.901 -27.563 1.00 91.31 308 PRO A N 1
ATOM 2529 C CA . PRO A 1 308 ? 12.956 27.805 -26.761 1.00 91.31 308 PRO A CA 1
ATOM 2530 C C . PRO A 1 308 ? 13.553 28.112 -25.382 1.00 91.31 308 PRO A C 1
ATOM 2532 O O . PRO A 1 308 ? 13.614 29.281 -24.997 1.00 91.31 308 PRO A O 1
ATOM 2535 N N . SER A 1 309 ? 14.072 27.104 -24.675 1.00 90.44 309 SER A N 1
ATOM 2536 C CA . SER A 1 309 ? 14.707 27.300 -23.365 1.00 90.44 309 SER A CA 1
ATOM 2537 C C . SER A 1 309 ? 15.996 28.124 -23.439 1.00 90.44 309 SER A C 1
ATOM 2539 O O . SER A 1 309 ? 16.237 28.965 -22.570 1.00 90.44 309 SER A O 1
ATOM 2541 N N . LYS A 1 310 ? 16.806 27.951 -24.494 1.00 89.88 310 LYS A N 1
ATOM 2542 C CA . LYS A 1 310 ? 17.984 28.798 -24.759 1.00 89.88 310 LYS A CA 1
ATOM 2543 C C . LYS A 1 310 ? 17.587 30.242 -25.056 1.00 89.88 310 LYS A C 1
ATOM 2545 O O . LYS A 1 310 ? 18.214 31.160 -24.530 1.00 89.88 310 LYS A O 1
ATOM 2550 N N . ASN A 1 311 ? 16.534 30.453 -25.849 1.00 88.56 311 ASN A N 1
ATOM 2551 C CA . ASN A 1 311 ? 16.004 31.789 -26.138 1.00 88.56 311 ASN A CA 1
ATOM 2552 C C . ASN A 1 311 ? 15.491 32.483 -24.865 1.00 88.56 311 ASN A C 1
ATOM 2554 O O . ASN A 1 311 ? 15.700 33.685 -24.696 1.00 88.56 311 ASN A O 1
ATOM 2558 N N . ALA A 1 312 ? 14.912 31.713 -23.939 1.00 85.69 312 ALA A N 1
ATOM 2559 C CA . ALA A 1 312 ? 14.533 32.155 -22.597 1.00 85.69 312 ALA A CA 1
ATOM 2560 C C . ALA A 1 312 ? 15.722 32.268 -21.614 1.00 85.69 312 ALA A C 1
ATOM 2562 O O . ALA A 1 312 ? 15.530 32.612 -20.452 1.00 85.69 312 ALA A O 1
ATOM 2563 N N . LYS A 1 313 ? 16.958 32.007 -22.066 1.00 88.75 313 LYS A N 1
ATOM 2564 C CA . LYS A 1 313 ? 18.205 32.096 -21.282 1.00 88.75 313 LYS A CA 1
ATOM 2565 C C . LYS A 1 313 ? 18.195 31.253 -20.000 1.00 88.75 313 LYS A C 1
ATOM 2567 O O . LYS A 1 313 ? 18.818 31.632 -19.006 1.00 88.75 313 LYS A O 1
ATOM 2572 N N . LEU A 1 314 ? 17.515 30.108 -20.025 1.00 87.25 314 LEU A N 1
ATOM 2573 C CA . LEU A 1 314 ? 17.504 29.173 -18.904 1.00 87.25 314 LEU A CA 1
ATOM 2574 C C . LEU A 1 314 ? 18.834 28.419 -18.835 1.00 87.25 314 LEU A C 1
ATOM 2576 O O . LEU A 1 314 ? 19.311 27.880 -19.835 1.00 87.25 314 LEU A O 1
ATOM 2580 N N . SER A 1 315 ? 19.439 28.384 -17.649 1.00 89.38 315 SER A N 1
ATOM 2581 C CA . SER A 1 315 ? 20.622 27.555 -17.408 1.00 89.38 315 SER A CA 1
ATOM 2582 C C . SER A 1 315 ? 20.237 26.080 -17.250 1.00 89.38 315 SER A C 1
ATOM 2584 O O . SER A 1 315 ? 19.065 25.742 -17.081 1.00 89.38 315 SER A O 1
ATOM 2586 N N . VAL A 1 316 ? 21.232 25.188 -17.272 1.00 88.12 316 VAL A N 1
ATOM 2587 C CA . VAL A 1 316 ? 21.006 23.749 -17.054 1.00 88.12 316 VAL A CA 1
ATOM 2588 C C . VAL A 1 316 ? 20.336 23.499 -15.703 1.00 88.12 316 VAL A C 1
ATOM 2590 O O . VAL A 1 316 ? 19.362 22.760 -15.649 1.00 88.12 316 VAL A O 1
ATOM 2593 N N . SER A 1 317 ? 20.782 24.165 -14.632 1.00 87.44 317 SER A N 1
ATOM 2594 C CA . SER A 1 317 ? 20.178 24.010 -13.304 1.00 87.44 317 SER A CA 1
ATOM 2595 C C . SER A 1 317 ? 18.735 24.514 -13.249 1.00 87.44 317 SER A C 1
ATOM 2597 O O . SER A 1 317 ? 17.904 23.880 -12.601 1.00 87.44 317 SER A O 1
ATOM 2599 N N . ASP A 1 318 ? 18.417 25.607 -13.954 1.00 88.19 318 ASP A N 1
ATOM 2600 C CA . ASP A 1 318 ? 17.039 26.107 -14.052 1.00 88.19 318 ASP A CA 1
ATOM 2601 C C . ASP A 1 318 ? 16.143 25.087 -14.774 1.00 88.19 318 ASP A C 1
ATOM 2603 O O . ASP A 1 318 ? 15.030 24.816 -14.328 1.00 88.19 318 ASP A O 1
ATOM 2607 N N . MET A 1 319 ? 16.639 24.492 -15.864 1.00 89.44 319 MET A N 1
ATOM 2608 C CA . MET A 1 319 ? 15.913 23.467 -16.620 1.00 89.44 319 MET A CA 1
ATOM 2609 C C . MET A 1 319 ? 15.733 22.176 -15.826 1.00 89.44 319 MET A C 1
ATOM 2611 O O . MET A 1 319 ? 14.633 21.630 -15.830 1.00 89.44 319 MET A O 1
ATOM 2615 N N . THR A 1 320 ? 16.765 21.706 -15.122 1.00 89.94 320 THR A N 1
ATOM 2616 C CA . THR A 1 320 ? 16.656 20.546 -14.230 1.00 89.94 320 THR A CA 1
ATOM 2617 C C . THR A 1 320 ? 15.583 20.797 -13.179 1.00 89.94 320 THR A C 1
ATOM 2619 O O . THR A 1 320 ? 14.666 19.994 -13.045 1.00 89.94 320 THR A O 1
ATOM 2622 N N . LEU A 1 321 ? 15.636 21.945 -12.496 1.00 88.94 321 LEU A N 1
ATOM 2623 C CA . LEU A 1 321 ? 14.658 22.287 -11.470 1.00 88.94 321 LEU A CA 1
ATOM 2624 C C . LEU A 1 321 ? 13.236 22.384 -12.042 1.00 88.94 321 LEU A C 1
ATOM 2626 O O . LEU A 1 321 ? 12.309 21.822 -11.460 1.00 88.94 321 LEU A O 1
ATOM 2630 N N . LEU A 1 322 ? 13.061 23.056 -13.185 1.00 91.56 322 LEU A N 1
ATOM 2631 C CA . LEU A 1 322 ? 11.772 23.154 -13.869 1.00 91.56 322 LEU A CA 1
ATOM 2632 C C . LEU A 1 322 ? 11.221 21.771 -14.221 1.00 91.56 322 LEU A C 1
ATOM 2634 O O . LEU A 1 322 ? 10.067 21.500 -13.913 1.00 91.56 322 LEU A O 1
ATOM 2638 N N . MET A 1 323 ? 12.026 20.896 -14.828 1.00 92.19 323 MET A N 1
ATOM 2639 C CA . MET A 1 323 ? 11.578 19.567 -15.259 1.00 92.19 323 MET A CA 1
ATOM 2640 C C . MET A 1 323 ? 11.288 18.630 -14.086 1.00 92.19 323 MET A C 1
ATOM 2642 O O . MET A 1 323 ? 10.315 17.880 -14.144 1.00 92.19 323 MET A O 1
ATOM 2646 N N . THR A 1 324 ? 12.058 18.709 -12.996 1.00 90.81 324 THR A N 1
ATOM 2647 C CA . THR A 1 324 ? 11.754 17.974 -11.759 1.00 90.81 324 THR A CA 1
ATOM 2648 C C . THR A 1 324 ? 10.389 18.386 -11.213 1.00 90.81 324 THR A C 1
ATOM 2650 O O . THR A 1 324 ? 9.542 17.533 -10.969 1.00 90.81 324 THR A O 1
ATOM 2653 N N . GLN A 1 325 ? 10.131 19.691 -11.091 1.00 90.62 325 GLN A N 1
ATOM 2654 C CA . GLN A 1 325 ? 8.846 20.175 -10.580 1.00 90.62 325 GLN A CA 1
ATOM 2655 C C . GLN A 1 325 ? 7.695 19.929 -11.561 1.00 90.62 325 GLN A C 1
ATOM 2657 O O . GLN A 1 325 ? 6.579 19.628 -11.146 1.00 90.62 325 GLN A O 1
ATOM 2662 N N . TYR A 1 326 ? 7.968 20.001 -12.864 1.00 92.31 326 TYR A N 1
ATOM 2663 C CA . TYR A 1 326 ? 7.014 19.649 -13.909 1.00 92.31 326 TYR A CA 1
ATOM 2664 C C . TYR A 1 326 ? 6.556 18.193 -13.781 1.00 92.31 326 TYR A C 1
ATOM 2666 O O . TYR A 1 326 ? 5.358 17.940 -13.862 1.00 92.31 326 TYR A O 1
ATOM 2674 N N . LYS A 1 327 ? 7.485 17.260 -13.526 1.00 88.94 327 LYS A N 1
ATOM 2675 C CA . LYS A 1 327 ? 7.191 15.837 -13.304 1.00 88.94 327 LYS A CA 1
ATOM 2676 C C . LYS A 1 327 ? 6.387 15.593 -12.021 1.00 88.94 327 LYS A C 1
ATOM 2678 O O . LYS A 1 327 ? 5.487 14.765 -12.037 1.00 88.94 327 LYS A O 1
ATOM 2683 N N . GLU A 1 328 ? 6.708 16.285 -10.929 1.00 84.25 328 GLU A N 1
ATOM 2684 C CA . GLU A 1 328 ? 6.066 16.077 -9.617 1.00 84.25 328 GLU A CA 1
ATOM 2685 C C . GLU A 1 328 ? 4.692 16.751 -9.500 1.00 84.25 328 GLU A C 1
ATOM 2687 O O . GLU A 1 328 ? 3.830 16.278 -8.772 1.00 84.25 328 GLU A O 1
ATOM 2692 N N . GLY A 1 329 ? 4.456 17.856 -10.209 1.00 83.06 329 GLY A N 1
ATOM 2693 C CA . GLY A 1 329 ? 3.218 18.636 -10.102 1.00 83.06 329 GLY A CA 1
ATOM 2694 C C . GLY A 1 329 ? 1.905 17.853 -10.307 1.00 83.06 329 GLY A C 1
ATOM 2695 O O . GLY A 1 329 ? 0.993 18.045 -9.499 1.00 83.06 329 GLY A O 1
ATOM 2696 N N . PRO A 1 330 ? 1.781 16.981 -11.329 1.00 84.06 330 PRO A N 1
ATOM 2697 C CA . PRO A 1 330 ? 0.531 16.299 -11.650 1.00 84.06 330 PRO A CA 1
ATOM 2698 C C . PRO A 1 330 ? -0.037 15.444 -10.517 1.00 84.06 330 PRO A C 1
ATOM 2700 O O . PRO A 1 330 ? -1.252 15.396 -10.385 1.00 84.06 330 PRO A O 1
ATOM 2703 N N . GLN A 1 331 ? 0.794 14.858 -9.645 1.00 76.81 331 GLN A N 1
ATOM 2704 C CA . GLN A 1 331 ? 0.334 13.997 -8.537 1.00 76.81 331 GLN A CA 1
ATOM 2705 C C . GLN A 1 331 ? -0.585 14.714 -7.527 1.00 76.81 331 GLN A C 1
ATOM 2707 O O . GLN A 1 331 ? -1.273 14.081 -6.734 1.00 76.81 331 GLN A O 1
ATOM 2712 N N . PHE A 1 332 ? -0.600 16.049 -7.543 1.00 74.12 332 PHE A N 1
ATOM 2713 C CA . PHE A 1 332 ? -1.436 16.867 -6.665 1.00 74.12 332 PHE A CA 1
ATOM 2714 C C . PHE A 1 332 ? -2.745 17.339 -7.320 1.00 74.12 332 PHE A C 1
ATOM 2716 O O . PHE A 1 332 ? -3.521 18.032 -6.658 1.00 74.12 332 PHE A O 1
ATOM 2723 N N . MET A 1 333 ? -2.987 16.998 -8.588 1.00 74.50 333 MET A N 1
ATOM 2724 C CA . MET A 1 333 ? -4.159 17.415 -9.369 1.00 74.50 333 MET A CA 1
ATOM 2725 C C . MET A 1 333 ? -5.249 16.339 -9.341 1.00 74.50 333 MET A C 1
ATOM 2727 O O . MET A 1 333 ? -4.937 15.155 -9.402 1.00 74.50 333 MET A O 1
ATOM 2731 N N . GLU A 1 334 ? -6.526 16.734 -9.303 1.00 65.06 334 GLU A N 1
ATOM 2732 C CA . GLU A 1 334 ? -7.678 15.815 -9.158 1.00 65.06 334 GLU A CA 1
ATOM 2733 C C . GLU A 1 334 ? -7.675 14.585 -10.095 1.00 65.06 334 GLU A C 1
ATOM 2735 O O . GLU A 1 334 ? -7.873 13.482 -9.589 1.00 65.06 334 GLU A O 1
ATOM 2740 N N . PRO A 1 335 ? -7.380 14.689 -11.411 1.00 61.53 335 PRO A N 1
ATOM 2741 C CA . PRO A 1 335 ? -7.386 13.524 -12.308 1.00 61.53 335 PRO A CA 1
ATOM 2742 C C . PRO A 1 335 ? -6.329 12.466 -11.965 1.00 61.53 335 PRO A C 1
ATOM 2744 O O . PRO A 1 335 ? -6.438 11.319 -12.388 1.00 61.53 335 PRO A O 1
ATOM 2747 N N . PHE A 1 336 ? -5.301 12.863 -11.215 1.00 62.91 336 PHE A N 1
ATOM 2748 C CA . PHE A 1 336 ? -4.171 12.029 -10.817 1.00 62.91 336 PHE A CA 1
ATOM 2749 C C . PHE A 1 336 ? -4.107 11.831 -9.297 1.00 62.91 336 PHE A C 1
ATOM 2751 O O . PHE A 1 336 ? -3.193 11.165 -8.813 1.00 62.91 336 PHE A O 1
ATOM 2758 N N . LYS A 1 337 ? -5.064 12.390 -8.537 1.00 53.78 337 LYS A N 1
ATOM 2759 C CA . LYS A 1 337 ? -5.167 12.179 -7.095 1.00 53.78 337 LYS A CA 1
ATOM 2760 C C . LYS A 1 337 ? -5.625 10.754 -6.831 1.00 53.78 337 LYS A C 1
ATOM 2762 O O . LYS A 1 337 ? -6.764 10.352 -7.068 1.00 53.78 337 LYS A O 1
ATOM 2767 N N . THR A 1 338 ? -4.709 9.997 -6.281 1.00 47.81 338 THR A N 1
ATOM 2768 C CA . THR A 1 338 ? -4.914 8.669 -5.730 1.00 47.81 338 THR A CA 1
ATOM 2769 C C . THR A 1 338 ? -5.169 8.796 -4.228 1.00 47.81 338 THR A C 1
ATOM 2771 O O . THR A 1 338 ? -4.451 9.506 -3.523 1.00 47.81 338 THR A O 1
ATOM 2774 N N . TYR A 1 339 ? -6.215 8.140 -3.723 1.00 43.38 339 TYR A N 1
ATOM 2775 C CA . TYR A 1 339 ? -6.462 8.068 -2.284 1.00 43.38 339 TYR A CA 1
ATOM 2776 C C . TYR A 1 339 ? -5.418 7.114 -1.675 1.00 43.38 339 TYR A C 1
ATOM 2778 O O . TYR A 1 339 ? -5.243 6.011 -2.176 1.00 43.38 339 TYR A O 1
ATOM 2786 N N . HIS A 1 340 ? -4.698 7.570 -0.643 1.00 49.16 340 HIS A N 1
ATOM 2787 C CA . HIS A 1 340 ? -3.713 6.799 0.142 1.00 49.16 340 HIS A CA 1
ATOM 2788 C C . HIS A 1 340 ? -2.420 6.321 -0.565 1.00 49.16 340 HIS A C 1
ATOM 2790 O O . HIS A 1 340 ? -1.973 5.210 -0.311 1.00 49.16 340 HIS A O 1
ATOM 2796 N N . THR A 1 341 ? -1.748 7.138 -1.389 1.00 46.88 341 THR A N 1
ATOM 2797 C CA . THR A 1 341 ? -0.467 6.711 -2.012 1.00 46.88 341 THR A CA 1
ATOM 2798 C C . THR A 1 341 ? 0.762 6.720 -1.118 1.00 46.88 341 THR A C 1
ATOM 2800 O O . THR A 1 341 ? 1.672 5.941 -1.369 1.00 46.88 341 THR A O 1
ATOM 2803 N N . ASP A 1 342 ? 0.791 7.561 -0.082 1.00 60.81 342 ASP A N 1
ATOM 2804 C CA . ASP A 1 342 ? 1.976 7.745 0.766 1.00 60.81 342 ASP A CA 1
ATOM 2805 C C . ASP A 1 342 ? 1.603 7.698 2.262 1.00 60.81 342 ASP A C 1
ATOM 2807 O O . ASP A 1 342 ? 1.680 8.723 2.950 1.00 60.81 342 ASP A O 1
ATOM 2811 N N . PRO A 1 343 ? 1.102 6.562 2.790 1.00 74.94 343 PRO A N 1
ATOM 2812 C CA . PRO A 1 343 ? 0.727 6.491 4.192 1.00 74.94 343 PRO A CA 1
ATOM 2813 C C . PRO A 1 343 ? 1.977 6.472 5.087 1.00 74.94 343 PRO A C 1
ATOM 2815 O O . PRO A 1 343 ? 2.729 5.502 5.119 1.00 74.94 343 PRO A O 1
ATOM 2818 N N . ASP A 1 344 ? 2.165 7.526 5.882 1.00 87.94 344 ASP A N 1
ATOM 2819 C CA . ASP A 1 344 ? 3.144 7.539 6.974 1.00 87.94 344 ASP A CA 1
ATOM 2820 C C . ASP A 1 344 ? 2.506 6.885 8.208 1.00 87.94 344 ASP A C 1
ATOM 2822 O O . ASP A 1 344 ? 1.875 7.558 9.029 1.00 87.94 344 ASP A O 1
ATOM 2826 N N . TYR A 1 345 ? 2.614 5.559 8.328 1.00 91.06 345 TYR A N 1
ATOM 2827 C CA . TYR A 1 345 ? 2.002 4.801 9.426 1.00 91.06 345 TYR A CA 1
ATOM 2828 C C . TYR A 1 345 ? 2.359 5.406 10.788 1.00 91.06 345 TYR A C 1
ATOM 2830 O O . TYR A 1 345 ? 3.520 5.497 11.182 1.00 91.06 345 TYR A O 1
ATOM 2838 N N . SER A 1 346 ? 1.326 5.861 11.490 1.00 95.50 346 SER A N 1
ATOM 2839 C CA . SER A 1 346 ? 1.416 6.671 12.699 1.00 95.50 346 SER A CA 1
ATOM 2840 C C . SER A 1 346 ? 0.429 6.168 13.748 1.00 95.50 346 SER A C 1
ATOM 2842 O O . SER A 1 346 ? -0.497 5.406 13.463 1.00 95.50 346 SER A O 1
ATOM 2844 N N . CYS A 1 347 ? 0.604 6.600 14.993 1.00 97.12 347 CYS A N 1
ATOM 2845 C CA . CYS A 1 347 ? -0.378 6.343 16.036 1.00 97.12 347 CYS A CA 1
ATOM 2846 C C . CYS A 1 347 ? -0.431 7.482 17.054 1.00 97.12 347 CYS A C 1
ATOM 2848 O O . CYS A 1 347 ? 0.590 8.093 17.374 1.00 97.12 347 CYS A O 1
ATOM 2850 N N . ALA A 1 348 ? -1.610 7.716 17.630 1.00 97.81 348 ALA A N 1
ATOM 2851 C CA . ALA A 1 348 ? -1.730 8.464 18.876 1.00 97.81 348 ALA A CA 1
ATOM 2852 C C . ALA A 1 348 ? -1.598 7.480 20.047 1.00 97.81 348 ALA A C 1
ATOM 2854 O O . ALA A 1 348 ? -2.488 6.657 20.265 1.00 97.81 348 ALA A O 1
ATOM 2855 N N . TYR A 1 349 ? -0.478 7.551 20.769 1.00 98.06 349 TYR A N 1
ATOM 2856 C CA . TYR A 1 349 ? -0.146 6.647 21.874 1.00 98.06 349 TYR A CA 1
ATOM 2857 C C . TYR A 1 349 ? -0.494 7.257 23.238 1.00 98.06 349 TYR A C 1
ATOM 2859 O O . TYR A 1 349 ? -0.262 8.440 23.488 1.00 98.06 349 TYR A O 1
ATOM 2867 N N . VAL A 1 350 ? -1.051 6.439 24.127 1.00 98.00 350 VAL A N 1
ATOM 2868 C CA . VAL A 1 350 ? -1.590 6.816 25.436 1.00 98.00 350 VAL A CA 1
ATOM 2869 C C . VAL A 1 350 ? -0.984 5.917 26.504 1.00 98.00 350 VAL A C 1
ATOM 2871 O O . VAL A 1 350 ? -1.038 4.694 26.400 1.00 98.00 350 VAL A O 1
ATOM 2874 N N . ILE A 1 351 ? -0.460 6.531 27.565 1.00 97.50 351 ILE A N 1
ATOM 2875 C CA . ILE A 1 351 ? 0.004 5.828 28.763 1.00 97.50 351 ILE A CA 1
ATOM 2876 C C . ILE A 1 351 ? -0.789 6.348 29.962 1.00 97.50 351 ILE A C 1
ATOM 2878 O O . ILE A 1 351 ? -0.717 7.530 30.305 1.00 97.50 351 ILE A O 1
ATOM 2882 N N . LEU A 1 352 ? -1.536 5.463 30.616 1.00 96.56 352 LEU A N 1
ATOM 2883 C CA . LEU A 1 352 ? -2.223 5.729 31.876 1.00 96.56 352 LEU A CA 1
ATOM 2884 C C . LEU A 1 352 ? -1.350 5.250 33.032 1.00 96.56 352 LEU A C 1
ATOM 2886 O O . LEU A 1 352 ? -1.093 4.056 33.165 1.00 96.56 352 LEU A O 1
ATOM 2890 N N . LYS A 1 353 ? -0.917 6.177 33.887 1.00 95.00 353 LYS A N 1
ATOM 2891 C CA . LYS A 1 353 ? -0.065 5.872 35.042 1.00 95.00 353 LYS A CA 1
ATOM 2892 C C . LYS A 1 353 ? -0.882 5.837 36.324 1.00 95.00 353 LYS A C 1
ATOM 2894 O O . LYS A 1 353 ? -1.765 6.669 36.532 1.00 95.00 353 LYS A O 1
ATOM 2899 N N . THR A 1 354 ? -0.569 4.885 37.193 1.00 93.50 354 THR A N 1
ATOM 2900 C CA . THR A 1 354 ? -1.192 4.757 38.515 1.00 93.50 354 THR A CA 1
ATOM 2901 C C . THR A 1 354 ? -0.244 5.258 39.601 1.00 93.50 354 THR A C 1
ATOM 2903 O O . THR A 1 354 ? 0.955 5.002 39.552 1.00 93.50 354 THR A O 1
ATOM 2906 N N . GLU A 1 355 ? -0.768 5.973 40.601 1.00 87.31 355 GLU A N 1
ATOM 2907 C CA . GLU A 1 355 ? 0.043 6.436 41.742 1.00 87.31 355 GLU A CA 1
ATOM 2908 C C . GLU A 1 355 ? 0.440 5.278 42.667 1.00 87.31 355 GLU A C 1
ATOM 2910 O O . GLU A 1 355 ? 1.507 5.276 43.275 1.00 87.31 355 GLU A O 1
ATOM 2915 N N . THR A 1 356 ? -0.445 4.287 42.796 1.00 70.69 356 THR A N 1
ATOM 2916 C CA . THR A 1 356 ? -0.288 3.151 43.705 1.00 70.69 356 THR A CA 1
ATOM 2917 C C . THR A 1 356 ? 0.063 1.910 42.888 1.00 70.69 356 THR A C 1
ATOM 2919 O O . THR A 1 356 ? -0.696 1.534 42.002 1.00 70.69 356 THR A O 1
ATOM 2922 N N . ASN A 1 357 ? 1.183 1.259 43.215 1.00 69.69 357 ASN A N 1
ATOM 2923 C CA . ASN A 1 357 ? 1.697 0.006 42.625 1.00 69.69 357 ASN A CA 1
ATOM 2924 C C . ASN A 1 357 ? 2.482 0.126 41.307 1.00 69.69 357 ASN A C 1
ATOM 2926 O O . ASN A 1 357 ? 3.040 -0.875 40.868 1.00 69.69 357 ASN A O 1
ATOM 2930 N N . GLY A 1 358 ? 2.575 1.314 40.702 1.00 83.19 358 GLY A N 1
ATOM 2931 C CA . GLY A 1 358 ? 3.448 1.556 39.544 1.00 83.19 358 GLY A CA 1
ATOM 2932 C C . GLY A 1 358 ? 3.035 0.834 38.257 1.00 83.19 358 GLY A C 1
ATOM 2933 O O . GLY A 1 358 ? 3.838 0.746 37.334 1.00 83.19 358 GLY A O 1
ATOM 2934 N N . PHE A 1 359 ? 1.804 0.317 38.177 1.00 90.94 359 PHE A N 1
ATOM 2935 C CA . PHE A 1 359 ? 1.283 -0.240 36.931 1.00 90.94 359 PHE A CA 1
ATOM 2936 C C . PHE A 1 359 ? 0.974 0.880 35.934 1.00 90.94 359 PHE A C 1
ATOM 2938 O O . PHE A 1 359 ? 0.414 1.921 36.301 1.00 90.94 359 PHE A O 1
ATOM 2945 N N . GLU A 1 360 ? 1.289 0.623 34.669 1.00 95.38 360 GLU A N 1
ATOM 2946 C CA . GLU A 1 360 ? 0.988 1.497 33.539 1.00 95.38 360 GLU A CA 1
ATOM 2947 C C . GLU A 1 360 ? 0.111 0.753 32.530 1.00 95.38 360 GLU A C 1
ATOM 2949 O O . GLU A 1 360 ? 0.346 -0.422 32.248 1.00 95.38 360 GLU A O 1
ATOM 2954 N N . GLY A 1 361 ? -0.918 1.433 32.026 1.00 97.12 361 GLY A N 1
ATOM 2955 C CA . GLY A 1 361 ? -1.788 0.953 30.956 1.00 97.12 361 GLY A CA 1
ATOM 2956 C C . GLY A 1 361 ? -1.455 1.632 29.644 1.00 97.12 361 GLY A C 1
ATOM 2957 O O . GLY A 1 361 ? -1.393 2.860 29.600 1.00 97.12 361 GLY A O 1
ATOM 2958 N N . HIS A 1 362 ? -1.275 0.856 28.586 1.00 98.12 362 HIS A N 1
ATOM 2959 C CA . HIS A 1 362 ? -0.860 1.350 27.278 1.00 98.12 362 HIS A CA 1
ATOM 2960 C C . HIS A 1 362 ? -2.001 1.201 26.280 1.00 98.12 362 HIS A C 1
ATOM 2962 O O . HIS A 1 362 ? -2.691 0.184 26.251 1.00 98.12 362 HIS A O 1
ATOM 2968 N N . GLY A 1 363 ? -2.224 2.238 25.482 1.00 97.75 363 GLY A N 1
ATOM 2969 C CA . GLY A 1 363 ? -3.274 2.290 24.475 1.00 97.75 363 GLY A CA 1
ATOM 2970 C C . GLY A 1 363 ? -2.806 3.058 23.251 1.00 97.75 363 GLY A C 1
ATOM 2971 O O . GLY A 1 363 ? -2.049 4.012 23.384 1.00 97.75 363 GLY A O 1
ATOM 2972 N N . LEU A 1 364 ? -3.262 2.692 22.060 1.00 97.44 364 LEU A N 1
ATOM 2973 C CA . LEU A 1 364 ? -3.047 3.477 20.852 1.00 97.44 364 LEU A CA 1
ATOM 2974 C C . LEU A 1 364 ? -4.268 3.471 19.947 1.00 97.44 364 LEU A C 1
ATOM 2976 O O . LEU A 1 364 ? -5.131 2.594 20.024 1.00 97.44 364 LEU A O 1
ATOM 2980 N N . THR A 1 365 ? -4.297 4.453 19.056 1.00 97.56 365 THR A N 1
ATOM 2981 C CA . THR A 1 365 ? -5.115 4.411 17.849 1.00 97.56 365 THR A CA 1
ATOM 2982 C C . THR A 1 365 ? -4.261 4.701 16.622 1.00 97.56 365 THR A C 1
ATOM 2984 O O . THR A 1 365 ? -3.430 5.611 16.649 1.00 97.56 365 THR A O 1
ATOM 2987 N N . PHE A 1 366 ? -4.478 3.927 15.560 1.00 96.56 366 PHE A N 1
ATOM 2988 C CA . PHE A 1 366 ? -3.761 4.008 14.289 1.00 96.56 366 PHE A CA 1
ATOM 2989 C C . PHE A 1 366 ? -4.230 5.187 13.420 1.00 96.56 366 PHE A C 1
ATOM 2991 O O . PHE A 1 366 ? -5.414 5.535 13.403 1.00 96.56 366 PHE A O 1
ATOM 2998 N N . THR A 1 367 ? -3.284 5.796 12.708 1.00 96.12 367 THR A N 1
ATOM 2999 C CA . THR A 1 367 ? -3.459 6.867 11.716 1.00 96.12 367 THR A CA 1
ATOM 3000 C C . THR A 1 367 ? -2.380 6.743 10.628 1.00 96.12 367 THR A C 1
ATOM 3002 O O . THR A 1 367 ? -1.421 5.992 10.763 1.00 96.12 367 THR A O 1
ATOM 3005 N N . ILE A 1 368 ? -2.496 7.509 9.543 1.00 92.81 368 ILE A N 1
ATOM 3006 C CA . ILE A 1 368 ? -1.583 7.440 8.382 1.00 92.81 368 ILE A CA 1
ATOM 3007 C C . ILE A 1 368 ? -0.815 8.755 8.154 1.00 92.81 368 ILE A C 1
ATOM 3009 O O . ILE A 1 368 ? -0.698 9.243 7.031 1.00 92.81 368 ILE A O 1
ATOM 3013 N N . GLY A 1 369 ? -0.330 9.371 9.236 1.00 92.50 369 GLY A N 1
ATOM 3014 C CA . GLY A 1 369 ? 0.530 10.557 9.178 1.00 92.50 369 GLY A CA 1
ATOM 3015 C C . GLY A 1 369 ? -0.202 11.833 9.576 1.00 92.50 369 GLY A C 1
ATOM 3016 O O . GLY A 1 369 ? -0.508 12.046 10.753 1.00 92.50 369 GLY A O 1
ATOM 3017 N N . LYS A 1 370 ? -0.475 12.710 8.605 1.00 91.12 370 LYS A N 1
ATOM 3018 C CA . LYS A 1 370 ? -1.172 13.990 8.844 1.00 91.12 370 LYS A CA 1
ATOM 3019 C C . LYS A 1 370 ? -2.531 13.760 9.517 1.00 91.12 370 LYS A C 1
ATOM 3021 O O . LYS A 1 370 ? -3.290 12.889 9.100 1.00 91.12 370 LYS A O 1
ATOM 3026 N N . GLY A 1 371 ? -2.850 14.561 10.532 1.00 94.81 371 GLY A N 1
ATOM 3027 C CA . GLY A 1 371 ? -4.072 14.430 11.328 1.00 94.81 371 GLY A CA 1
ATOM 3028 C C . GLY A 1 371 ? -3.882 13.637 12.624 1.00 94.81 371 GLY A C 1
ATOM 3029 O O . GLY A 1 371 ? -4.751 13.695 13.497 1.00 94.81 371 GLY A O 1
ATOM 3030 N N . THR A 1 372 ? -2.743 12.960 12.815 1.00 97.31 372 THR A N 1
ATOM 3031 C CA . THR A 1 372 ? -2.408 12.305 14.095 1.00 97.31 372 THR A CA 1
ATOM 3032 C C . THR A 1 372 ? -2.418 13.308 15.248 1.00 97.31 372 THR A C 1
ATOM 3034 O O . THR A 1 372 ? -2.944 13.020 16.322 1.00 97.31 372 THR A O 1
ATOM 3037 N N . GLU A 1 373 ? -1.932 14.526 15.012 1.00 96.25 373 GLU A N 1
ATOM 3038 C CA . GLU A 1 373 ? -1.941 15.622 15.978 1.00 96.25 373 GLU A CA 1
ATOM 3039 C C . GLU A 1 373 ? -3.357 15.999 16.442 1.00 96.25 373 GLU A C 1
ATOM 3041 O O . GLU A 1 373 ? -3.555 16.332 17.611 1.00 96.25 373 GLU A O 1
ATOM 3046 N N . VAL A 1 374 ? -4.363 15.881 15.567 1.00 97.81 374 VAL A N 1
ATOM 3047 C CA . VAL A 1 374 ? -5.770 16.134 15.913 1.00 97.81 374 VAL A CA 1
ATOM 3048 C C . VAL A 1 374 ? -6.282 15.062 16.871 1.00 97.81 374 VAL A C 1
ATOM 3050 O O . VAL A 1 374 ? -6.956 15.380 17.852 1.00 97.81 374 VAL A O 1
ATOM 3053 N N . VAL A 1 375 ? -5.927 13.798 16.629 1.00 98.06 375 VAL A N 1
ATOM 3054 C CA . VAL A 1 375 ? -6.302 12.680 17.506 1.00 98.06 375 VAL A CA 1
ATOM 3055 C C . VAL A 1 375 ? -5.607 12.794 18.864 1.00 98.06 375 VAL A C 1
ATOM 3057 O O . VAL A 1 375 ? -6.261 12.629 19.893 1.00 98.06 375 VAL A O 1
ATOM 3060 N N . VAL A 1 376 ? -4.325 13.175 18.897 1.00 98.06 376 VAL A N 1
ATOM 3061 C CA . VAL A 1 376 ? -3.602 13.460 20.151 1.00 98.06 376 VAL A CA 1
ATOM 3062 C C . VAL A 1 376 ? -4.303 14.569 20.941 1.00 98.06 376 VAL A C 1
ATOM 3064 O O . VAL A 1 376 ? -4.554 14.406 22.136 1.00 98.06 376 VAL A O 1
ATOM 3067 N N . LYS A 1 377 ? -4.718 15.663 20.287 1.00 97.75 377 LYS A N 1
ATOM 3068 C CA . LYS A 1 377 ? -5.505 16.7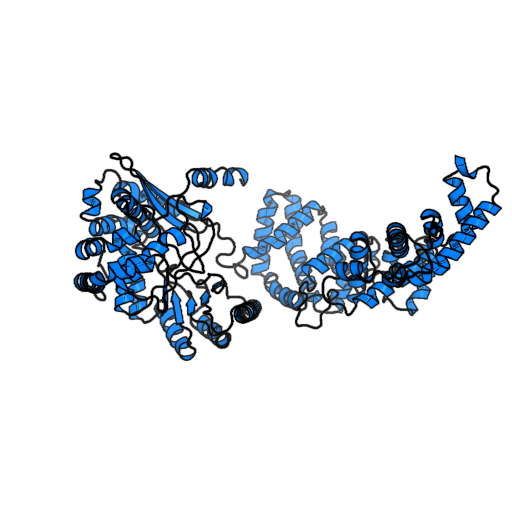17 20.951 1.00 97.75 377 LYS A CA 1
ATOM 3069 C C . LYS A 1 377 ? -6.867 16.232 21.435 1.00 97.75 377 LYS A C 1
ATOM 3071 O O . LYS A 1 377 ? -7.303 16.647 22.510 1.00 97.75 377 LYS A O 1
ATOM 3076 N N . ALA A 1 378 ? -7.524 15.331 20.712 1.00 97.56 378 ALA A N 1
ATOM 3077 C CA . ALA A 1 378 ? -8.759 14.714 21.182 1.00 97.56 378 ALA A CA 1
ATOM 3078 C C . ALA A 1 378 ? -8.532 13.855 22.444 1.00 97.56 378 ALA A C 1
ATOM 3080 O O . ALA A 1 378 ? -9.323 13.955 23.383 1.00 97.56 378 ALA A O 1
ATOM 3081 N N . VAL A 1 379 ? -7.430 13.097 22.526 1.00 97.69 379 VAL A N 1
ATOM 3082 C CA . VAL A 1 379 ? -7.038 12.360 23.745 1.00 97.69 379 VAL A CA 1
ATOM 3083 C C . VAL A 1 379 ? -6.781 13.322 24.908 1.00 97.69 379 VAL A C 1
ATOM 3085 O O . VAL A 1 379 ? -7.319 13.126 25.999 1.00 97.69 379 VAL A O 1
ATOM 3088 N N . GLU A 1 380 ? -6.020 14.400 24.687 1.00 96.38 380 GLU A N 1
ATOM 3089 C CA . GLU A 1 380 ? -5.782 15.432 25.707 1.00 96.38 380 GLU A CA 1
ATOM 3090 C C . GLU A 1 380 ? -7.099 16.030 26.235 1.00 96.38 380 GLU A C 1
ATOM 3092 O O . GLU A 1 380 ? -7.235 16.280 27.433 1.00 96.38 380 GLU A O 1
ATOM 3097 N N . CYS A 1 381 ? -8.108 16.198 25.373 1.00 94.94 381 CYS A N 1
ATOM 3098 C CA . CYS A 1 381 ? -9.424 16.704 25.766 1.00 94.94 381 CYS A CA 1
ATOM 3099 C C . CYS A 1 381 ? -10.217 15.741 26.670 1.00 94.94 381 CYS A C 1
ATOM 3101 O O . CYS A 1 381 ? -11.131 16.196 27.373 1.00 94.94 381 CYS A O 1
ATOM 3103 N N . LEU A 1 382 ? -9.900 14.439 26.655 1.00 95.81 382 LEU A N 1
ATOM 3104 C CA . LEU A 1 382 ? -10.511 13.406 27.504 1.00 95.81 382 LEU A CA 1
ATOM 3105 C C . LEU A 1 382 ? -9.798 13.250 28.855 1.00 95.81 382 LEU A C 1
ATOM 3107 O O . LEU A 1 382 ? -10.396 12.744 29.805 1.00 95.81 382 LEU A O 1
ATOM 3111 N N . LYS A 1 383 ? -8.558 13.739 28.974 1.00 94.88 383 LYS A N 1
ATOM 3112 C CA . LYS A 1 383 ? -7.722 13.653 30.182 1.00 94.88 383 LYS A CA 1
ATOM 3113 C C . LYS A 1 383 ? -8.455 14.019 31.491 1.00 94.88 383 LYS A C 1
ATOM 3115 O O . LYS A 1 383 ? -8.397 13.212 32.423 1.00 94.88 383 LYS A O 1
ATOM 3120 N N . PRO A 1 384 ? -9.231 15.125 31.585 1.00 94.00 384 PRO A N 1
ATOM 3121 C CA . PRO A 1 384 ? -9.913 15.499 32.833 1.00 94.00 384 PRO A CA 1
ATOM 3122 C C . PRO A 1 384 ? -10.995 14.510 33.294 1.00 94.00 384 PRO A C 1
ATOM 3124 O O . PR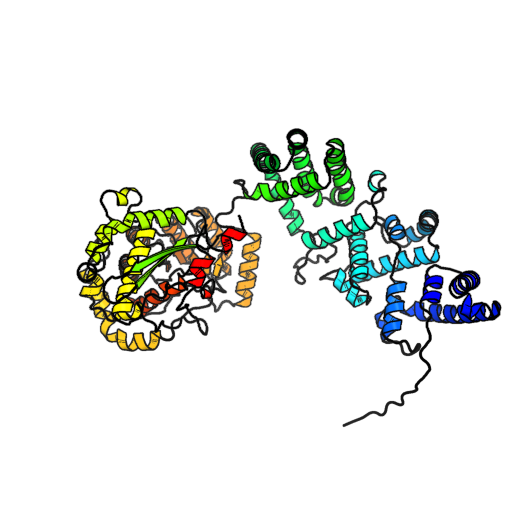O A 1 384 ? -11.421 14.548 34.447 1.00 94.00 384 PRO A O 1
ATOM 3127 N N . LEU A 1 385 ? -11.479 13.644 32.399 1.00 93.69 385 LEU A N 1
ATOM 3128 C CA . LEU A 1 385 ? -12.485 12.631 32.724 1.00 93.69 385 LEU A CA 1
ATOM 3129 C C . LEU A 1 385 ? -11.856 11.368 33.335 1.00 93.69 385 LEU A C 1
ATOM 3131 O O . LEU A 1 385 ? -12.553 10.611 34.016 1.00 93.69 385 LEU A O 1
ATOM 3135 N N . VAL A 1 386 ? -10.551 11.167 33.128 1.00 94.75 386 VAL A N 1
ATOM 3136 C CA . VAL A 1 386 ? -9.798 9.977 33.550 1.00 94.75 386 VAL A CA 1
ATOM 3137 C C . VAL A 1 386 ? -8.914 10.265 34.767 1.00 94.75 386 VAL A C 1
ATOM 3139 O O . VAL A 1 386 ? -8.833 9.436 35.673 1.00 94.75 386 VAL A O 1
ATOM 3142 N N . GLU A 1 387 ? -8.279 11.438 34.831 1.00 94.38 387 GLU A N 1
ATOM 3143 C CA . GLU A 1 387 ? -7.390 11.790 35.943 1.00 94.38 387 GLU A CA 1
ATOM 3144 C C . GLU A 1 387 ? -8.124 11.875 37.291 1.00 94.38 387 GLU A C 1
ATOM 3146 O O . GLU A 1 387 ? -9.277 12.301 37.394 1.00 94.38 387 GLU A O 1
ATOM 3151 N N . GLY A 1 388 ? -7.448 11.423 38.352 1.00 92.94 388 GLY A N 1
ATOM 3152 C CA . GLY A 1 388 ? -7.987 11.393 39.717 1.00 92.94 388 GLY A CA 1
ATOM 3153 C C . GLY A 1 388 ? -9.075 10.338 39.963 1.00 92.94 388 GLY A C 1
ATOM 3154 O O . GLY A 1 388 ? -9.606 10.243 41.074 1.00 92.94 388 GLY A O 1
ATOM 3155 N N . LYS A 1 389 ? -9.435 9.524 38.963 1.00 93.94 389 LYS A N 1
ATOM 3156 C CA . LYS A 1 389 ? -10.405 8.434 39.127 1.00 93.94 389 LYS A CA 1
ATOM 3157 C C . LYS A 1 389 ? -9.747 7.213 39.771 1.00 93.94 389 LYS A C 1
ATOM 3159 O O . LYS A 1 389 ? -8.644 6.810 39.421 1.00 93.94 389 LYS A O 1
ATOM 3164 N N . LYS A 1 390 ? -10.467 6.566 40.694 1.00 94.00 390 LYS A N 1
ATOM 3165 C CA . LYS A 1 390 ? -10.039 5.292 41.291 1.00 94.00 390 LYS A CA 1
ATOM 3166 C C . LYS A 1 390 ? -10.345 4.134 40.344 1.00 94.00 390 LYS A C 1
ATOM 3168 O O . LYS A 1 390 ? -11.500 3.971 39.951 1.00 94.00 390 LYS A O 1
ATOM 3173 N N . LEU A 1 391 ? -9.356 3.279 40.077 1.00 92.94 391 LEU A N 1
ATOM 3174 C CA . LEU A 1 391 ? -9.508 2.104 39.205 1.00 92.94 391 LEU A CA 1
ATOM 3175 C C . LEU A 1 391 ? -10.666 1.192 39.621 1.00 92.94 391 LEU A C 1
ATOM 3177 O O . LEU A 1 391 ? -11.451 0.778 38.777 1.00 92.94 391 LEU A O 1
ATOM 3181 N N . ALA A 1 392 ? -10.837 0.949 40.925 1.00 92.25 392 ALA A N 1
ATOM 3182 C CA . ALA A 1 392 ? -11.949 0.145 41.431 1.00 92.25 392 ALA A CA 1
ATOM 3183 C C . ALA A 1 392 ? -13.320 0.712 41.017 1.00 92.25 392 ALA A C 1
ATOM 3185 O O . ALA A 1 392 ? -14.219 -0.049 40.674 1.00 92.25 392 ALA A O 1
ATOM 3186 N N . ASN A 1 393 ? -13.482 2.041 40.988 1.00 93.88 393 ASN A N 1
ATOM 3187 C CA . ASN A 1 393 ? -14.737 2.671 40.568 1.00 93.88 393 ASN A CA 1
ATOM 3188 C C . ASN A 1 393 ? -14.970 2.511 39.063 1.00 93.88 393 ASN A C 1
ATOM 3190 O O . ASN A 1 393 ? -16.111 2.282 38.657 1.00 93.88 393 ASN A O 1
ATOM 3194 N N . ILE A 1 394 ? -13.897 2.614 38.268 1.00 95.25 394 ILE A N 1
ATOM 3195 C CA . ILE A 1 394 ? -13.928 2.402 36.817 1.00 95.25 394 ILE A CA 1
ATOM 3196 C C . ILE A 1 394 ? -14.324 0.956 36.529 1.00 95.25 394 ILE A C 1
ATOM 3198 O O . ILE A 1 394 ? -15.369 0.728 35.930 1.00 95.25 394 ILE A O 1
ATOM 3202 N N . TYR A 1 395 ? -13.559 -0.027 37.010 1.00 95.12 395 TYR A N 1
ATOM 3203 C CA . TYR A 1 395 ? -13.810 -1.428 36.675 1.00 95.12 395 TYR A CA 1
ATOM 3204 C C . TYR A 1 395 ? -15.121 -1.949 37.262 1.00 95.12 395 TYR A C 1
ATOM 3206 O O . TYR A 1 395 ? -15.773 -2.767 36.619 1.00 95.12 395 TYR A O 1
ATOM 3214 N N . ASN A 1 396 ? -15.582 -1.461 38.423 1.00 93.25 396 ASN A N 1
ATOM 3215 C CA . ASN A 1 396 ? -16.904 -1.820 38.952 1.00 93.25 396 ASN A CA 1
ATOM 3216 C C . ASN A 1 396 ? -18.059 -1.315 38.075 1.00 93.25 396 ASN A C 1
ATOM 3218 O O . ASN A 1 396 ? -19.084 -1.987 38.014 1.00 93.25 396 ASN A O 1
ATOM 3222 N N . ASN A 1 397 ? -17.877 -0.200 37.359 1.00 93.06 397 ASN A N 1
ATOM 3223 C CA . ASN A 1 397 ? -18.900 0.436 36.525 1.00 93.06 397 ASN A CA 1
ATOM 3224 C C . ASN A 1 397 ? -18.364 0.753 35.120 1.00 93.06 397 ASN A C 1
ATOM 3226 O O . ASN A 1 397 ? -18.520 1.874 34.631 1.00 93.06 397 ASN A O 1
ATOM 3230 N N . PHE A 1 398 ? -17.714 -0.216 34.467 1.00 96.31 398 PHE A N 1
ATOM 3231 C CA . PHE A 1 398 ? -16.930 0.082 33.266 1.00 96.31 398 PHE A CA 1
ATOM 3232 C C . PHE A 1 398 ? -17.806 0.508 32.075 1.00 96.31 398 PHE A C 1
ATOM 3234 O O . PHE A 1 398 ? -17.455 1.456 31.383 1.00 96.31 398 PHE A O 1
ATOM 3241 N N . GLY A 1 399 ? -18.986 -0.095 31.879 1.00 95.38 399 GLY A N 1
ATOM 3242 C CA . GLY A 1 399 ? -19.945 0.347 30.852 1.00 95.38 399 GLY A CA 1
ATOM 3243 C C . GLY A 1 399 ? -20.429 1.795 31.055 1.00 95.38 399 GLY A C 1
ATOM 3244 O O . GLY A 1 399 ? -20.319 2.617 30.140 1.00 95.38 399 GLY A O 1
ATOM 3245 N N . PRO A 1 400 ? -20.900 2.172 32.260 1.00 95.00 400 PRO A N 1
ATOM 3246 C CA . PRO A 1 400 ? -21.198 3.569 32.583 1.00 95.00 400 PRO A CA 1
ATOM 3247 C C . PRO A 1 400 ? -20.000 4.519 32.433 1.00 95.00 400 PRO A C 1
ATOM 3249 O O . PRO A 1 400 ? -20.165 5.639 31.950 1.00 95.00 400 PRO A O 1
ATOM 3252 N N . PHE A 1 401 ? -18.791 4.090 32.805 1.00 96.62 401 PHE A N 1
ATOM 3253 C CA . PHE A 1 401 ? -17.582 4.897 32.629 1.00 96.62 401 PHE A CA 1
ATOM 3254 C C . PHE A 1 401 ? -17.260 5.119 31.145 1.00 96.62 401 PHE A C 1
ATOM 3256 O O . PHE A 1 401 ? -17.040 6.258 30.736 1.00 96.62 401 PHE A O 1
ATOM 3263 N N . TRP A 1 402 ? -17.336 4.069 30.326 1.00 96.88 402 TRP A N 1
ATOM 3264 C CA . TRP A 1 402 ? -17.229 4.166 28.870 1.00 96.88 402 TRP A CA 1
ATOM 3265 C C . TRP A 1 402 ? -18.239 5.169 28.304 1.00 96.88 402 TRP A C 1
ATOM 3267 O O . TRP A 1 402 ? -17.873 6.075 27.558 1.00 96.88 402 TRP A O 1
ATOM 3277 N N . THR A 1 403 ? -19.494 5.086 28.757 1.00 94.31 403 THR A N 1
ATOM 3278 C CA . THR A 1 403 ? -20.564 6.013 28.359 1.00 94.31 403 THR A CA 1
ATOM 3279 C C . THR A 1 403 ? -20.229 7.458 28.728 1.00 94.31 403 THR A C 1
ATOM 3281 O O . THR A 1 403 ? -20.505 8.368 27.951 1.00 94.31 403 THR A O 1
ATOM 3284 N N . SER A 1 404 ? -19.606 7.690 29.886 1.00 94.06 404 SER A N 1
ATOM 3285 C CA . SER A 1 404 ? -19.202 9.037 30.305 1.00 94.06 404 SER A CA 1
ATOM 3286 C C . SER A 1 404 ? -18.114 9.652 29.417 1.00 94.06 404 SER A C 1
ATOM 3288 O O . SER A 1 404 ? -18.080 10.871 29.279 1.00 94.06 404 SER A O 1
ATOM 3290 N N . LEU A 1 405 ? -17.269 8.827 28.784 1.00 94.75 405 LEU A N 1
ATOM 3291 C CA . LEU A 1 405 ? -16.266 9.281 27.817 1.00 94.75 405 LEU A CA 1
ATOM 3292 C C . LEU A 1 405 ? -16.887 9.485 26.429 1.00 94.75 405 LEU A C 1
ATOM 3294 O O . LEU A 1 405 ? -16.810 10.578 25.873 1.00 94.75 405 LEU A O 1
ATOM 3298 N N . ALA A 1 406 ? -17.561 8.460 25.899 1.00 93.12 406 ALA A N 1
ATOM 3299 C CA . ALA A 1 406 ? -18.109 8.467 24.541 1.00 93.12 406 ALA A CA 1
ATOM 3300 C C . ALA A 1 406 ? -19.308 9.420 24.365 1.00 93.12 406 ALA A C 1
ATOM 3302 O O . ALA A 1 406 ? -19.596 9.882 23.261 1.00 93.12 406 ALA A O 1
ATOM 3303 N N . CYS A 1 407 ? -20.042 9.703 25.445 1.00 89.81 407 CYS A N 1
ATOM 3304 C CA . CYS A 1 407 ? -21.275 10.490 25.430 1.00 89.81 407 CYS A CA 1
ATOM 3305 C C . CYS A 1 407 ? -21.260 11.683 26.394 1.00 89.81 407 CYS A C 1
ATOM 3307 O O . CYS A 1 407 ? -22.331 12.130 26.817 1.00 89.81 407 CYS A O 1
ATOM 3309 N N . ASP A 1 408 ? -20.081 12.234 26.695 1.00 92.31 408 ASP A N 1
ATOM 3310 C CA . ASP A 1 408 ? -19.973 13.556 27.321 1.00 92.31 408 ASP A CA 1
ATOM 3311 C C . ASP A 1 408 ? -20.821 14.576 26.545 1.00 92.31 408 ASP A C 1
ATOM 3313 O O . ASP A 1 408 ? -20.785 14.624 25.312 1.00 92.31 408 ASP A O 1
ATOM 3317 N N . SER A 1 409 ? -21.618 15.369 27.263 1.00 88.50 409 SER A N 1
ATOM 3318 C CA . SER A 1 409 ? -22.713 16.156 26.681 1.00 88.50 409 SER A CA 1
ATOM 3319 C C . SER A 1 409 ? -22.255 17.137 25.604 1.00 88.50 409 SER A C 1
ATOM 3321 O O . SER A 1 409 ? -23.005 17.393 24.663 1.00 88.50 409 SER A O 1
ATOM 3323 N N . GLN A 1 410 ? -21.027 17.647 25.717 1.00 93.19 410 GLN A N 1
ATOM 3324 C CA . GLN A 1 410 ? -20.444 18.590 24.766 1.00 93.19 410 GLN A CA 1
ATOM 3325 C C . GLN A 1 410 ? -19.548 17.882 23.750 1.00 93.19 410 GLN A C 1
ATOM 3327 O O . GLN A 1 410 ? -19.718 18.075 22.546 1.00 93.19 410 GLN A O 1
ATOM 3332 N N . ARG A 1 411 ? -18.624 17.022 24.200 1.00 90.94 411 ARG A N 1
ATOM 3333 C CA . ARG A 1 411 ? -17.658 16.366 23.297 1.00 90.94 411 ARG A CA 1
ATOM 3334 C C . ARG A 1 411 ? -18.314 15.388 22.332 1.00 90.94 411 ARG A C 1
ATOM 3336 O O . ARG A 1 411 ? -17.814 15.208 21.229 1.00 90.94 411 ARG A O 1
ATOM 3343 N N . ARG A 1 412 ? -19.471 14.813 22.672 1.00 92.88 412 ARG A N 1
ATOM 3344 C CA . ARG A 1 412 ? -20.213 13.980 21.716 1.00 92.88 412 ARG A CA 1
ATOM 3345 C C . ARG A 1 412 ? -20.618 14.741 20.448 1.00 92.88 412 ARG A C 1
ATOM 3347 O O . ARG A 1 412 ? -20.855 14.110 19.428 1.00 92.88 412 ARG A O 1
ATOM 3354 N N . TRP A 1 413 ? -20.718 16.073 20.491 1.00 95.19 413 TRP A N 1
ATOM 3355 C CA . TRP A 1 413 ? -21.174 16.883 19.357 1.00 95.19 413 TRP A CA 1
ATOM 3356 C C . TRP A 1 413 ? -20.183 16.906 18.184 1.00 95.19 413 TRP A C 1
ATOM 3358 O O . TRP A 1 413 ? -20.590 17.123 17.050 1.00 95.19 413 TRP A O 1
ATOM 3368 N N . ILE A 1 414 ? -18.898 16.635 18.441 1.00 94.25 414 ILE A N 1
ATOM 3369 C CA . ILE A 1 41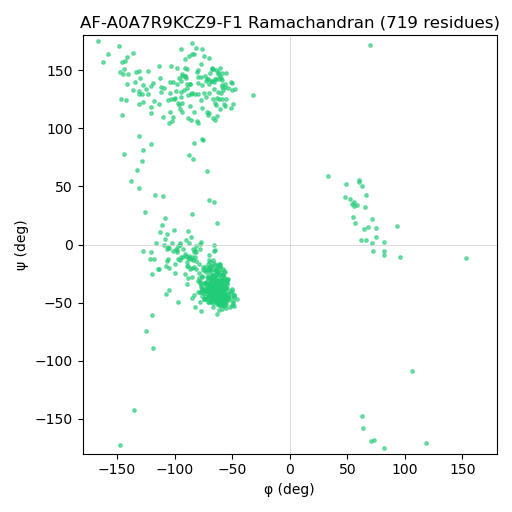4 ? -17.858 16.540 17.401 1.00 94.25 414 ILE A CA 1
ATOM 3370 C C . ILE A 1 414 ? -17.692 15.116 16.832 1.00 94.25 414 ILE A C 1
ATOM 3372 O O . ILE A 1 414 ? -16.805 14.885 16.018 1.00 94.25 414 ILE A O 1
ATOM 3376 N N . GLY A 1 415 ? -18.529 14.167 17.269 1.00 93.56 415 GLY A N 1
ATOM 3377 C CA . GLY A 1 415 ? -18.660 12.820 16.703 1.00 93.56 415 GLY A CA 1
ATOM 3378 C C . GLY A 1 415 ? -20.086 12.639 16.178 1.00 93.56 415 GLY A C 1
ATOM 3379 O O . GLY A 1 415 ? -20.354 12.989 15.029 1.00 93.56 415 GLY A O 1
ATOM 3380 N N . PRO A 1 416 ? -21.039 12.175 17.010 1.00 93.12 416 PRO A N 1
ATOM 3381 C CA . PRO A 1 416 ? -20.897 11.294 18.177 1.00 93.12 416 PRO A CA 1
ATOM 3382 C C . PRO A 1 416 ? -20.505 9.874 17.759 1.00 93.12 416 PRO A C 1
ATOM 3384 O O . PRO A 1 416 ? -20.942 9.405 16.712 1.00 93.12 416 PRO A O 1
ATOM 3387 N N . GLU A 1 417 ? -19.724 9.191 18.600 1.00 95.94 417 GLU A N 1
ATOM 3388 C CA . GLU A 1 417 ? -19.278 7.807 18.369 1.00 95.94 417 GLU A CA 1
ATOM 3389 C C . GLU A 1 417 ? -18.714 7.581 16.946 1.00 95.94 417 GLU A C 1
ATOM 3391 O O . GLU A 1 417 ? -19.045 6.610 16.276 1.00 95.94 417 GLU A O 1
ATOM 3396 N N . LYS A 1 418 ? -17.930 8.544 16.440 1.00 96.81 418 LYS A N 1
ATOM 3397 C CA . LYS A 1 418 ? -17.222 8.481 15.153 1.00 96.81 418 LYS A CA 1
ATOM 3398 C C . LYS A 1 418 ? -16.025 9.436 15.119 1.00 96.81 418 LYS A C 1
ATOM 3400 O O . LYS A 1 418 ? -15.954 10.374 15.918 1.00 96.81 418 LYS A O 1
ATOM 3405 N N . GLY A 1 419 ? -15.123 9.229 14.161 1.00 96.06 419 GLY A N 1
ATOM 3406 C CA . GLY A 1 419 ? -14.001 10.130 13.880 1.00 96.06 419 GLY A CA 1
ATOM 3407 C C . GLY A 1 419 ? -12.987 10.256 15.025 1.00 96.06 419 GLY A C 1
ATOM 3408 O O . GLY A 1 419 ? -12.891 9.393 15.898 1.00 96.06 419 GLY A O 1
ATOM 3409 N N . ALA A 1 420 ? -12.233 11.361 15.029 1.00 97.06 420 ALA A N 1
ATOM 3410 C CA . ALA A 1 420 ? -11.085 11.559 15.920 1.00 97.06 420 ALA A CA 1
ATOM 3411 C C . ALA A 1 420 ? -11.424 11.449 17.419 1.00 97.06 420 ALA A C 1
ATOM 3413 O O . ALA A 1 420 ? -10.646 10.879 18.181 1.00 97.06 420 ALA A O 1
ATOM 3414 N N . ILE A 1 421 ? -12.587 11.954 17.854 1.00 97.19 421 ILE A N 1
ATOM 3415 C CA . ILE A 1 421 ? -12.989 11.899 19.270 1.00 97.19 421 ILE A CA 1
ATOM 3416 C C . ILE A 1 421 ? -13.300 10.471 19.737 1.00 97.19 421 ILE A C 1
ATOM 3418 O O . ILE A 1 421 ? -13.040 10.119 20.891 1.00 97.19 421 ILE A O 1
ATOM 3422 N N . HIS A 1 422 ? -13.831 9.634 18.843 1.00 98.00 422 HIS A N 1
ATOM 3423 C CA . HIS A 1 422 ? -14.175 8.250 19.163 1.00 98.00 422 HIS A CA 1
ATOM 3424 C C . HIS A 1 422 ? -12.948 7.349 19.146 1.00 98.00 422 HIS A C 1
ATOM 3426 O O . HIS A 1 422 ? -12.756 6.582 20.082 1.00 98.00 422 HIS A O 1
ATOM 3432 N N . MET A 1 423 ? -12.051 7.547 18.178 1.00 98.06 423 MET A N 1
ATOM 3433 C CA . MET A 1 423 ? -10.731 6.905 18.156 1.00 98.06 423 MET A CA 1
ATOM 3434 C C . MET A 1 423 ? -9.910 7.254 19.408 1.00 98.06 423 MET A C 1
ATOM 3436 O O . MET A 1 423 ? -9.331 6.378 20.046 1.00 98.06 423 MET A O 1
ATOM 3440 N N . ALA A 1 424 ? -9.923 8.524 19.833 1.00 98.12 424 ALA A N 1
ATOM 3441 C CA . ALA A 1 424 ? -9.296 8.948 21.087 1.00 98.12 424 ALA A CA 1
ATOM 3442 C C . ALA A 1 424 ? -9.923 8.268 22.316 1.00 98.12 424 ALA A C 1
ATOM 3444 O O . ALA A 1 424 ? -9.210 7.851 23.231 1.00 98.12 424 ALA A O 1
ATOM 3445 N N . THR A 1 425 ? -11.252 8.118 22.327 1.00 98.19 425 THR A N 1
ATOM 3446 C CA . THR A 1 425 ? -11.959 7.363 23.373 1.00 98.19 425 THR A CA 1
ATOM 3447 C C . THR A 1 425 ? -11.521 5.898 23.370 1.00 98.19 425 THR A C 1
ATOM 3449 O O . THR A 1 425 ? -11.213 5.355 24.431 1.00 98.19 425 THR A O 1
ATOM 3452 N N . GLY A 1 426 ? -11.419 5.279 22.192 1.00 98.00 426 GLY A N 1
ATOM 3453 C CA . GLY A 1 426 ? -10.930 3.915 22.012 1.00 98.00 426 GLY A CA 1
ATOM 3454 C C . GLY A 1 426 ? -9.518 3.712 22.552 1.00 98.00 426 GLY A C 1
ATOM 3455 O O . GLY A 1 426 ? -9.304 2.788 23.334 1.00 98.00 426 GLY A O 1
ATOM 3456 N N . ALA A 1 427 ? -8.582 4.615 22.247 1.00 98.38 427 ALA A N 1
ATOM 3457 C CA . ALA A 1 427 ? -7.207 4.545 22.751 1.00 98.38 427 ALA A CA 1
ATOM 3458 C C . ALA A 1 427 ? -7.141 4.576 24.292 1.00 98.38 427 ALA A C 1
ATOM 3460 O O . ALA A 1 427 ? -6.441 3.768 24.904 1.00 98.38 427 ALA A O 1
ATOM 3461 N N . VAL A 1 428 ? -7.920 5.454 24.936 1.00 98.31 428 VAL A N 1
ATOM 3462 C CA . VAL A 1 428 ? -8.011 5.533 26.407 1.00 98.31 428 VAL A CA 1
ATOM 3463 C C . VAL A 1 428 ? -8.643 4.269 27.002 1.00 98.31 428 VAL A C 1
ATOM 3465 O O . VAL A 1 428 ? -8.162 3.747 28.008 1.00 98.31 428 VAL A O 1
ATOM 3468 N N . ILE A 1 429 ? -9.716 3.759 26.393 1.00 98.38 429 ILE A N 1
ATOM 3469 C CA . ILE A 1 429 ? -10.392 2.536 26.845 1.00 98.38 429 ILE A CA 1
ATOM 3470 C C . ILE A 1 429 ? -9.478 1.317 26.692 1.00 98.38 429 ILE A C 1
ATOM 3472 O O . ILE A 1 429 ? -9.389 0.509 27.616 1.00 98.38 429 ILE A O 1
ATOM 3476 N N . ASN A 1 430 ? -8.754 1.204 25.580 1.00 98.50 430 ASN A N 1
ATOM 3477 C CA . ASN A 1 430 ? -7.782 0.136 25.359 1.00 98.50 430 ASN A CA 1
ATOM 3478 C C . ASN A 1 430 ? -6.643 0.193 26.391 1.00 98.50 430 ASN A C 1
ATOM 3480 O O . ASN A 1 430 ? -6.285 -0.853 26.929 1.00 98.50 430 ASN A O 1
ATOM 3484 N N . ALA A 1 431 ? -6.170 1.391 26.766 1.00 98.31 431 ALA A N 1
ATOM 3485 C CA . ALA A 1 431 ? -5.202 1.560 27.854 1.00 98.31 431 ALA A CA 1
ATOM 3486 C C . ALA A 1 431 ? -5.721 1.079 29.216 1.00 98.31 431 ALA A C 1
ATOM 3488 O O . ALA A 1 431 ? -4.971 0.496 29.999 1.00 98.31 431 ALA A O 1
ATOM 3489 N N . LEU A 1 432 ? -7.010 1.277 29.508 1.00 98.00 432 LEU A N 1
ATOM 3490 C CA . LEU A 1 432 ? -7.633 0.749 30.728 1.00 98.00 432 LEU A CA 1
ATOM 3491 C C . LEU A 1 432 ? -7.752 -0.779 30.701 1.00 98.00 432 LEU A C 1
ATOM 3493 O O . LEU A 1 432 ? -7.565 -1.423 31.731 1.00 98.00 432 LEU A O 1
ATOM 3497 N N . TRP A 1 433 ? -8.029 -1.377 29.542 1.00 98.44 433 TRP A N 1
ATOM 3498 C CA . TRP A 1 433 ? -8.025 -2.835 29.404 1.00 98.44 433 TRP A CA 1
ATOM 3499 C C . TRP A 1 433 ? -6.627 -3.429 29.552 1.00 98.44 433 TRP A C 1
ATOM 3501 O O . TRP A 1 433 ? -6.476 -4.416 30.271 1.00 98.44 433 TRP A O 1
ATOM 3511 N N . ASP A 1 434 ? -5.609 -2.812 28.950 1.00 98.44 434 ASP A N 1
ATOM 3512 C CA . ASP A 1 434 ? -4.208 -3.197 29.143 1.00 98.44 434 ASP A CA 1
ATOM 3513 C C . ASP A 1 434 ? -3.808 -3.126 30.625 1.00 98.44 434 ASP A C 1
ATOM 3515 O O . ASP A 1 434 ? -3.276 -4.092 31.178 1.00 98.44 434 ASP A O 1
ATOM 3519 N N . LEU A 1 435 ? -4.174 -2.036 31.308 1.00 97.12 435 LEU A N 1
ATOM 3520 C CA . LEU A 1 435 ? -3.927 -1.871 32.739 1.00 97.12 435 LEU A CA 1
ATOM 3521 C C . LEU A 1 435 ? -4.599 -2.967 33.576 1.00 97.12 435 LEU A C 1
ATOM 3523 O O . LEU A 1 435 ? -3.974 -3.521 34.480 1.00 97.12 435 LEU A O 1
ATOM 3527 N N . TRP A 1 436 ? -5.861 -3.301 33.287 1.00 97.31 436 TRP A N 1
ATOM 3528 C CA . TRP A 1 436 ? -6.568 -4.368 34.001 1.00 97.31 436 TRP A CA 1
ATOM 3529 C C . TRP A 1 436 ? -5.883 -5.724 33.795 1.00 97.31 436 TRP A C 1
ATOM 3531 O O . TRP A 1 436 ? -5.666 -6.467 34.750 1.00 97.31 436 TRP A O 1
ATOM 3541 N N . CYS A 1 437 ? -5.454 -6.010 32.567 1.00 97.62 437 CYS A N 1
ATOM 3542 C CA . CYS A 1 437 ? -4.706 -7.216 32.228 1.00 97.62 437 CYS A CA 1
ATOM 3543 C C . CYS A 1 437 ? -3.388 -7.326 33.005 1.00 97.62 437 CYS A C 1
ATOM 3545 O O . CYS A 1 437 ? -3.071 -8.395 33.531 1.00 97.62 437 CYS A O 1
ATOM 3547 N N . LYS A 1 438 ? -2.643 -6.221 33.124 1.00 96.19 438 LYS A N 1
ATOM 3548 C CA . LYS A 1 438 ? -1.386 -6.157 33.884 1.00 96.19 438 LYS A CA 1
ATOM 3549 C C . LYS A 1 438 ? -1.599 -6.342 35.387 1.00 96.19 438 LYS A C 1
ATOM 3551 O O . LYS A 1 438 ? -0.836 -7.078 36.007 1.00 96.19 438 LYS A O 1
ATOM 3556 N N . ILE A 1 439 ? -2.659 -5.758 35.951 1.00 95.06 439 ILE A N 1
ATOM 3557 C CA . ILE A 1 439 ? -3.039 -5.951 37.363 1.00 95.06 439 ILE A CA 1
ATOM 3558 C C . ILE A 1 439 ? -3.386 -7.420 37.647 1.00 95.06 439 ILE A C 1
ATOM 3560 O O . ILE A 1 439 ? -2.978 -7.961 38.672 1.00 95.06 439 ILE A O 1
ATOM 3564 N N . GLU A 1 440 ? -4.106 -8.075 36.735 1.00 95.88 440 GLU A N 1
ATOM 3565 C CA . GLU A 1 440 ? -4.521 -9.481 36.868 1.00 95.88 440 GLU A CA 1
ATOM 3566 C C . GLU A 1 440 ? -3.437 -10.484 36.429 1.00 95.88 440 GLU A C 1
ATOM 3568 O O . GLU A 1 440 ? -3.615 -11.694 36.579 1.00 95.88 440 GLU A O 1
ATOM 3573 N N . GLY A 1 441 ? -2.321 -10.009 35.864 1.00 96.31 441 GLY A N 1
ATOM 3574 C CA . GLY A 1 441 ? -1.225 -10.847 35.376 1.00 96.31 441 GLY A CA 1
ATOM 3575 C C . GLY A 1 441 ? -1.601 -11.746 34.191 1.00 96.31 441 GLY A C 1
ATOM 3576 O O . GLY A 1 441 ? -1.087 -12.861 34.088 1.00 96.31 441 GLY A O 1
ATOM 3577 N N . LYS A 1 442 ? -2.510 -11.304 33.309 1.00 96.62 442 LYS A N 1
ATOM 3578 C CA . LYS A 1 442 ? -3.048 -12.108 32.192 1.00 96.62 442 LYS A CA 1
ATOM 3579 C C . LYS A 1 442 ? -3.007 -11.357 30.859 1.00 96.62 442 LYS A C 1
ATOM 3581 O O . LYS A 1 442 ? -3.163 -10.140 30.856 1.00 96.62 442 LYS A O 1
ATOM 3586 N N . PRO A 1 443 ? -2.845 -12.046 29.715 1.00 96.94 443 PRO A N 1
ATOM 3587 C CA . PRO A 1 443 ? -3.105 -11.445 28.407 1.00 96.94 443 PRO A CA 1
ATOM 3588 C C . PRO A 1 443 ? -4.602 -11.136 28.250 1.00 96.94 443 PRO A C 1
ATOM 3590 O O . PRO A 1 443 ? -5.437 -11.869 28.792 1.00 96.94 443 PRO A O 1
ATOM 3593 N N . LEU A 1 444 ? -4.963 -10.115 27.459 1.00 97.94 444 LEU A N 1
ATOM 3594 C CA . LEU A 1 444 ? -6.367 -9.692 27.315 1.00 97.94 444 LEU A CA 1
ATOM 3595 C C . LEU A 1 444 ? -7.318 -10.832 26.937 1.00 97.94 444 LEU A C 1
ATOM 3597 O O . LEU A 1 444 ? -8.338 -10.994 27.598 1.00 97.94 444 LEU A O 1
ATOM 3601 N N . TRP A 1 445 ? -6.989 -11.661 25.939 1.00 96.50 445 TRP A N 1
ATOM 3602 C CA . TRP A 1 445 ? -7.868 -12.752 25.513 1.00 96.50 445 TRP A CA 1
ATOM 3603 C C . TRP A 1 445 ? -8.216 -13.679 26.681 1.00 96.50 445 TRP A C 1
ATOM 3605 O O . TRP A 1 445 ? -9.357 -14.113 26.821 1.00 96.50 445 TRP A O 1
ATOM 3615 N N . LYS A 1 446 ? -7.248 -13.930 27.570 1.00 95.50 446 LYS A N 1
ATOM 3616 C CA . LYS A 1 446 ? -7.430 -14.795 28.730 1.00 95.50 446 LYS A CA 1
ATOM 3617 C C . LYS A 1 446 ? -8.225 -14.106 29.832 1.00 95.50 446 LYS A C 1
ATOM 3619 O O . LYS A 1 446 ? -9.071 -14.757 30.439 1.00 95.50 446 LYS A O 1
ATOM 3624 N N . LEU A 1 447 ? -8.004 -12.809 30.064 1.00 97.81 447 LEU A N 1
ATOM 3625 C CA . LEU A 1 447 ? -8.834 -12.025 30.982 1.00 97.81 447 LEU A CA 1
ATOM 3626 C C . LEU A 1 447 ? -10.307 -12.064 30.546 1.00 97.81 447 LEU A C 1
ATOM 3628 O O . LEU A 1 447 ? -11.172 -12.382 31.358 1.00 97.81 447 LEU A O 1
ATOM 3632 N N . LEU A 1 448 ? -10.584 -11.820 29.262 1.00 97.69 448 LEU A N 1
ATOM 3633 C CA . LEU A 1 448 ? -11.943 -11.837 28.716 1.00 97.69 448 LEU A CA 1
ATOM 3634 C C . LEU A 1 448 ? -12.606 -13.224 28.816 1.00 97.69 448 LEU A C 1
ATOM 3636 O O . LEU A 1 448 ? -13.804 -13.308 29.067 1.00 97.69 448 LEU A O 1
ATOM 3640 N N . VAL A 1 449 ? -11.839 -14.308 28.649 1.00 96.44 449 VAL A N 1
ATOM 3641 C CA . VAL A 1 449 ? -12.315 -15.697 28.823 1.00 96.44 449 VAL A CA 1
ATOM 3642 C C . VAL A 1 449 ? -12.628 -16.029 30.289 1.00 96.44 449 VAL A C 1
ATOM 3644 O O . VAL A 1 449 ? -13.538 -16.817 30.561 1.00 96.44 449 VAL A O 1
ATOM 3647 N N . ASP A 1 450 ? -11.854 -15.478 31.227 1.00 95.56 450 ASP A N 1
ATOM 3648 C CA . ASP A 1 450 ? -11.947 -15.807 32.654 1.00 95.56 450 ASP A CA 1
ATOM 3649 C C . ASP A 1 450 ? -13.023 -15.007 33.395 1.00 95.56 450 ASP A C 1
ATOM 3651 O O . ASP A 1 450 ? -13.562 -15.500 34.389 1.00 95.56 450 ASP A O 1
ATOM 3655 N N . LEU A 1 451 ? -13.342 -13.795 32.930 1.00 96.38 451 LEU A N 1
ATOM 3656 C CA . LEU A 1 451 ? -14.385 -12.963 33.527 1.00 96.38 451 LEU A CA 1
ATOM 3657 C C . LEU A 1 451 ? -15.745 -13.676 33.522 1.00 96.38 451 LEU A C 1
ATOM 3659 O O . LEU A 1 451 ? -16.131 -14.343 32.561 1.00 96.38 451 LEU A O 1
ATOM 3663 N N . GLU A 1 452 ? -16.507 -13.493 34.602 1.00 96.62 452 GLU A N 1
ATOM 3664 C CA . GLU A 1 452 ? -17.898 -13.944 34.648 1.00 96.62 452 GLU A CA 1
ATOM 3665 C C . GLU A 1 452 ? -18.707 -13.268 33.522 1.00 96.62 452 GLU A C 1
ATOM 3667 O O . GLU A 1 452 ? -18.576 -12.051 33.349 1.00 96.62 452 GLU A O 1
ATOM 3672 N N . PRO A 1 453 ? -19.562 -13.998 32.776 1.00 97.56 453 PRO A N 1
ATOM 3673 C CA . PRO A 1 453 ? -20.369 -13.447 31.688 1.00 97.56 453 PRO A CA 1
ATOM 3674 C C . PRO A 1 453 ? -21.121 -12.169 32.063 1.00 97.56 453 PRO A C 1
ATOM 3676 O O . PRO A 1 453 ? -21.086 -11.188 31.326 1.00 97.56 453 PRO A O 1
ATOM 3679 N N . GLU A 1 454 ? -21.736 -12.131 33.245 1.00 97.38 454 GLU A N 1
ATOM 3680 C CA . GLU A 1 454 ? -22.435 -10.960 33.774 1.00 97.38 454 GLU A CA 1
ATOM 3681 C C . GLU A 1 454 ? -21.497 -9.767 33.957 1.00 97.38 454 GLU A C 1
ATOM 3683 O O . GLU A 1 454 ? -21.875 -8.627 33.674 1.00 97.38 454 GLU A O 1
ATOM 3688 N N . LYS A 1 455 ? -20.269 -10.023 34.422 1.00 97.19 455 LYS A N 1
ATOM 3689 C CA . LYS A 1 455 ? -19.265 -8.985 34.625 1.00 97.19 455 LYS A CA 1
ATOM 3690 C C . LYS A 1 455 ? -18.760 -8.452 33.291 1.00 97.19 455 LYS A C 1
ATOM 3692 O O . LYS A 1 455 ? -18.708 -7.235 33.126 1.00 97.19 455 LYS A O 1
ATOM 3697 N N . LEU A 1 456 ? -18.446 -9.331 32.343 1.00 97.25 456 LEU A N 1
ATOM 3698 C CA . LEU A 1 456 ? -17.988 -8.937 31.013 1.00 97.25 456 LEU A CA 1
ATOM 3699 C C . LEU A 1 456 ? -19.062 -8.132 30.271 1.00 97.25 456 LEU A C 1
ATOM 3701 O O . LEU A 1 456 ? -18.792 -7.045 29.766 1.00 97.25 456 LEU A O 1
ATOM 3705 N N . VAL A 1 457 ? -20.308 -8.609 30.295 1.00 97.62 457 VAL A N 1
ATOM 3706 C CA . VAL A 1 457 ? -21.446 -7.926 29.670 1.00 97.62 457 VAL A CA 1
ATOM 3707 C C . VAL A 1 457 ? -21.765 -6.596 30.365 1.00 97.62 457 VAL A C 1
ATOM 3709 O O . VAL A 1 457 ? -22.219 -5.662 29.711 1.00 97.62 457 VAL A O 1
ATOM 3712 N N . SER A 1 458 ? -21.468 -6.438 31.663 1.00 97.12 458 SER A N 1
ATOM 3713 C CA . SER A 1 458 ? -21.607 -5.141 32.353 1.00 97.12 458 SER A CA 1
ATOM 3714 C C . SER A 1 458 ? -20.645 -4.052 31.853 1.00 97.12 458 SER A C 1
ATOM 3716 O O . SER A 1 458 ? -20.865 -2.870 32.128 1.00 97.12 458 SER A O 1
ATOM 3718 N N . CYS A 1 459 ? -19.590 -4.428 31.122 1.00 97.25 459 CYS A N 1
ATOM 3719 C CA . CYS A 1 459 ? -18.684 -3.480 30.477 1.00 97.25 459 CYS A CA 1
ATOM 3720 C C . CYS A 1 459 ? -19.266 -2.899 29.177 1.00 97.25 459 CYS A C 1
ATOM 3722 O O . CYS A 1 459 ? -18.769 -1.883 28.700 1.00 97.25 459 CYS A O 1
ATOM 3724 N N . ILE A 1 460 ? -20.303 -3.513 28.603 1.00 97.00 460 ILE A N 1
ATOM 3725 C CA . ILE A 1 460 ? -20.878 -3.123 27.313 1.00 97.00 460 ILE A CA 1
ATOM 3726 C C . ILE A 1 460 ? -21.978 -2.074 27.514 1.00 97.00 460 ILE A C 1
ATOM 3728 O O . ILE A 1 460 ? -22.821 -2.194 28.406 1.00 97.00 460 ILE A O 1
ATOM 3732 N N . ASP A 1 461 ? -21.999 -1.066 26.644 1.00 94.31 461 ASP A N 1
ATOM 3733 C CA . ASP A 1 461 ? -23.121 -0.140 26.517 1.00 94.31 461 ASP A CA 1
ATOM 3734 C C . ASP A 1 461 ? -24.102 -0.600 25.423 1.00 94.31 461 ASP A C 1
ATOM 3736 O O . ASP A 1 461 ? -23.789 -0.591 24.233 1.00 94.31 461 ASP A O 1
ATOM 3740 N N . PHE A 1 462 ? -25.316 -0.966 25.841 1.00 96.00 462 PHE A N 1
ATOM 3741 C CA . PHE A 1 462 ? -26.366 -1.515 24.975 1.00 96.00 462 PHE A CA 1
ATOM 3742 C C . PHE A 1 462 ? -27.257 -0.460 24.303 1.00 96.00 462 PHE A C 1
ATOM 3744 O O . PHE A 1 462 ? -28.192 -0.815 23.577 1.00 96.00 462 PHE A O 1
ATOM 3751 N N . ARG A 1 463 ? -27.010 0.839 24.519 1.00 92.94 463 ARG A N 1
ATOM 3752 C CA . ARG A 1 463 ? -27.785 1.890 23.843 1.00 92.94 463 ARG A CA 1
ATOM 3753 C C . ARG A 1 463 ? -27.769 1.676 22.326 1.00 92.94 463 ARG A C 1
ATOM 3755 O O . ARG A 1 463 ? -26.728 1.415 21.733 1.00 92.94 463 ARG A O 1
ATOM 3762 N N . TYR A 1 464 ? -28.950 1.800 21.722 1.00 95.12 464 TYR A N 1
ATOM 3763 C CA . TYR A 1 464 ? -29.203 1.672 20.280 1.00 95.12 464 TYR A CA 1
ATOM 3764 C C . TYR A 1 464 ? -28.999 0.280 19.654 1.00 95.12 464 TYR A C 1
ATOM 3766 O O . TYR A 1 464 ? -29.178 0.164 18.440 1.00 95.12 464 TYR A O 1
ATOM 3774 N N . ILE A 1 465 ? -28.680 -0.757 20.439 1.00 97.31 465 ILE A N 1
ATOM 3775 C CA . ILE A 1 465 ? -28.517 -2.137 19.938 1.00 97.31 465 ILE A CA 1
ATOM 3776 C C . ILE A 1 465 ? -29.471 -3.156 20.581 1.00 97.31 465 ILE A C 1
ATOM 3778 O O . ILE A 1 465 ? -29.522 -4.300 20.137 1.00 97.31 465 ILE A O 1
ATOM 3782 N N . THR A 1 466 ? -30.260 -2.769 21.593 1.00 96.88 466 THR A N 1
ATOM 3783 C CA . THR A 1 466 ? -31.196 -3.677 22.290 1.00 96.88 466 THR A CA 1
ATOM 3784 C C . THR A 1 466 ? -32.300 -4.249 21.404 1.00 96.88 466 THR A C 1
ATOM 3786 O O . THR A 1 466 ? -32.913 -5.245 21.770 1.00 96.88 466 THR A O 1
ATOM 3789 N N . ASP A 1 467 ? -32.566 -3.633 20.252 1.00 96.56 467 ASP A N 1
ATOM 3790 C CA . ASP A 1 467 ? -33.487 -4.144 19.235 1.00 96.56 467 ASP A CA 1
ATOM 3791 C C . ASP A 1 467 ? -32.955 -5.393 18.518 1.00 96.56 467 ASP A C 1
ATOM 3793 O O . ASP A 1 467 ? -33.744 -6.160 17.970 1.00 96.56 467 ASP A O 1
ATOM 3797 N N . VAL A 1 468 ? -31.636 -5.617 18.540 1.00 97.19 468 VAL A N 1
ATOM 3798 C CA . VAL A 1 468 ? -31.002 -6.785 17.914 1.00 97.19 468 VAL A CA 1
ATOM 3799 C C . VAL A 1 468 ? -30.243 -7.675 18.882 1.00 97.19 468 VAL A C 1
ATOM 3801 O O . VAL A 1 468 ? -30.098 -8.852 18.584 1.00 97.19 468 VAL A O 1
ATOM 3804 N N . LEU A 1 469 ? -29.761 -7.160 20.012 1.00 98.06 469 LEU A N 1
ATOM 3805 C CA . LEU A 1 469 ? -29.017 -7.912 21.019 1.00 98.06 469 LEU A CA 1
ATOM 3806 C C . LEU A 1 469 ? -29.352 -7.361 22.405 1.00 98.06 469 LEU A C 1
ATOM 3808 O O . LEU A 1 469 ? -28.963 -6.243 22.752 1.00 98.06 469 LEU A O 1
ATOM 3812 N N . THR A 1 470 ? -30.053 -8.149 23.212 1.00 98.06 470 THR A N 1
ATOM 3813 C CA . THR A 1 470 ? -30.318 -7.801 24.610 1.00 98.06 470 THR A CA 1
ATOM 3814 C C . THR A 1 470 ? -29.143 -8.188 25.507 1.00 98.06 470 THR A C 1
ATOM 3816 O O . THR A 1 470 ? -28.266 -8.981 25.145 1.00 98.06 470 THR A O 1
ATOM 3819 N N . LYS A 1 471 ? -29.124 -7.624 26.718 1.00 97.50 471 LYS A N 1
ATOM 3820 C CA . LYS A 1 471 ? -28.112 -7.946 27.726 1.00 97.50 471 LYS A CA 1
ATOM 3821 C C . LYS A 1 471 ? -28.179 -9.422 28.126 1.00 97.50 471 LYS A C 1
ATOM 3823 O O . LYS A 1 471 ? -27.149 -10.065 28.313 1.00 97.50 471 LYS A O 1
ATOM 3828 N N . GLU A 1 472 ? -29.390 -9.945 28.256 1.00 98.06 472 GLU A N 1
ATOM 3829 C CA . GLU A 1 472 ? -29.671 -11.322 28.644 1.00 98.06 472 GLU A CA 1
ATOM 3830 C C . GLU A 1 472 ? -29.191 -12.294 27.563 1.00 98.06 472 GLU A C 1
ATOM 3832 O O . GLU A 1 472 ? -28.460 -13.229 27.879 1.00 98.06 472 GLU A O 1
ATOM 3837 N N . GLU A 1 473 ? -29.485 -12.013 26.290 1.00 98.00 473 GLU A N 1
ATOM 3838 C CA . GLU A 1 473 ? -29.013 -12.819 25.156 1.00 98.00 473 GLU A CA 1
ATOM 3839 C C . GLU A 1 473 ? -27.480 -12.855 25.081 1.00 98.00 473 GLU A C 1
ATOM 3841 O O . GLU A 1 473 ? -26.888 -13.915 24.875 1.00 98.00 473 GLU A O 1
ATOM 3846 N N . ALA A 1 474 ? -26.815 -11.716 25.299 1.00 97.62 474 ALA A N 1
ATOM 3847 C CA . ALA A 1 474 ? -25.355 -11.652 25.355 1.00 97.62 474 ALA A CA 1
ATOM 3848 C C . ALA A 1 474 ? -24.776 -12.552 26.465 1.00 97.62 474 ALA A C 1
ATOM 3850 O O . ALA A 1 474 ? -23.802 -13.276 26.242 1.00 97.62 474 ALA A O 1
ATOM 3851 N N . ILE A 1 475 ? -25.388 -12.544 27.655 1.00 98.31 475 ILE A N 1
ATOM 3852 C CA . ILE A 1 475 ? -24.990 -13.413 28.774 1.00 98.31 475 ILE A CA 1
ATOM 3853 C C . ILE A 1 475 ? -25.229 -14.886 28.424 1.00 98.31 475 ILE A C 1
ATOM 3855 O O . ILE A 1 475 ? -24.376 -15.729 28.713 1.00 98.31 475 ILE A O 1
ATOM 3859 N N . GLU A 1 476 ? -26.362 -15.207 27.802 1.00 98.12 476 GLU A N 1
ATOM 3860 C CA . GLU A 1 476 ? -26.706 -16.569 27.389 1.00 98.12 476 GLU A CA 1
ATOM 3861 C C . GLU A 1 476 ? -25.708 -17.135 26.373 1.00 98.12 476 GLU A C 1
ATOM 3863 O O . GLU A 1 476 ? -25.249 -18.267 26.553 1.00 98.12 476 GLU A O 1
ATOM 3868 N N . ILE A 1 477 ? -25.304 -16.346 25.368 1.00 97.56 477 ILE A N 1
ATOM 3869 C CA . ILE A 1 477 ? -24.282 -16.733 24.378 1.00 97.56 477 ILE A CA 1
ATOM 3870 C C . ILE A 1 477 ? -22.979 -17.148 25.079 1.00 97.56 477 ILE A C 1
ATOM 3872 O O . ILE A 1 477 ? -22.433 -18.223 24.811 1.00 97.56 477 ILE A O 1
ATOM 3876 N N . LEU A 1 478 ? -22.500 -16.331 26.022 1.00 97.44 478 LEU A N 1
ATOM 3877 C CA . LEU A 1 478 ? -21.252 -16.589 26.745 1.00 97.44 478 LEU A CA 1
ATOM 3878 C C . LEU A 1 478 ? -21.369 -17.785 27.700 1.00 97.44 478 LEU A C 1
ATOM 3880 O O . LEU A 1 478 ? -20.480 -18.638 27.752 1.00 97.44 478 LEU A O 1
ATOM 3884 N N . LYS A 1 479 ? -22.480 -17.895 28.441 1.00 97.31 479 LYS A N 1
ATOM 3885 C CA . LYS A 1 479 ? -22.726 -19.027 29.351 1.00 97.31 479 LYS A CA 1
ATOM 3886 C C . LYS A 1 479 ? -22.806 -20.353 28.608 1.00 97.31 479 LYS A C 1
ATOM 3888 O O . LYS A 1 479 ? -22.253 -21.341 29.087 1.00 97.31 479 LYS A O 1
ATOM 3893 N N . LYS A 1 480 ? -23.456 -20.371 27.442 1.00 95.19 480 LYS A N 1
ATOM 3894 C CA . LYS A 1 480 ? -23.584 -21.564 26.597 1.00 95.19 480 LYS A CA 1
ATOM 3895 C C . LYS A 1 480 ? -22.223 -22.087 26.135 1.00 95.19 480 LYS A C 1
ATOM 3897 O O . LYS A 1 480 ? -22.034 -23.299 26.066 1.00 95.19 480 LYS A O 1
ATOM 3902 N N . ASN A 1 481 ? -21.275 -21.194 25.851 1.00 92.06 481 ASN A N 1
ATOM 3903 C CA . ASN A 1 481 ? -19.935 -21.565 25.394 1.00 92.06 481 ASN A CA 1
ATOM 3904 C C . ASN A 1 481 ? -18.948 -21.882 26.530 1.00 92.06 481 ASN A C 1
ATOM 3906 O O . ASN A 1 481 ? -17.987 -22.617 26.311 1.00 92.06 481 ASN A O 1
ATOM 3910 N N . ARG A 1 482 ? -19.213 -21.412 27.756 1.00 91.44 482 ARG A N 1
ATOM 3911 C CA . ARG A 1 482 ? -18.311 -21.544 28.912 1.00 91.44 482 ARG A CA 1
ATOM 3912 C C . ARG A 1 482 ? -17.776 -22.960 29.189 1.00 91.44 482 ARG A C 1
ATOM 3914 O O . ARG A 1 482 ? -16.587 -23.063 29.499 1.00 91.44 482 ARG A O 1
ATOM 3921 N N . PRO A 1 483 ? -18.564 -24.052 29.067 1.00 92.50 483 PRO A N 1
ATOM 3922 C CA . PRO A 1 483 ? -18.054 -25.411 29.270 1.00 92.50 483 PRO A CA 1
ATOM 3923 C C . PRO A 1 483 ? -16.909 -25.792 28.320 1.00 92.50 483 PRO A C 1
ATOM 3925 O O . PRO A 1 483 ? -16.043 -26.583 28.691 1.00 92.50 483 PRO A O 1
ATOM 3928 N N . PHE A 1 484 ? -16.868 -25.201 27.123 1.00 89.38 484 PHE A N 1
ATOM 3929 C CA . PHE A 1 484 ? -15.865 -25.487 26.096 1.00 89.38 484 PHE A CA 1
ATOM 3930 C C . PHE A 1 484 ? -14.602 -24.627 26.232 1.00 89.38 484 PHE A C 1
ATOM 3932 O O . PHE A 1 484 ? -13.587 -24.936 25.608 1.00 89.38 484 PHE A O 1
ATOM 3939 N N . ASN A 1 485 ? -14.615 -23.581 27.070 1.00 87.56 485 ASN A N 1
ATOM 3940 C CA . ASN A 1 485 ? -13.507 -22.624 27.176 1.00 87.56 485 ASN A CA 1
ATOM 3941 C C . ASN A 1 485 ? -12.175 -23.291 27.542 1.00 87.56 485 ASN A C 1
ATOM 3943 O O . ASN A 1 485 ? -11.123 -22.864 27.074 1.00 87.56 485 ASN A O 1
ATOM 3947 N N . LYS A 1 486 ? -12.199 -24.338 28.377 1.00 83.69 486 LYS A N 1
ATOM 3948 C CA . LYS A 1 486 ? -10.980 -25.047 28.794 1.00 83.69 486 LYS A CA 1
ATOM 3949 C C . LYS A 1 486 ? -10.345 -25.816 27.634 1.00 83.69 486 LYS A C 1
ATOM 3951 O O . LYS A 1 486 ? -9.136 -25.731 27.442 1.00 83.69 486 LYS A O 1
ATOM 3956 N N . GLU A 1 487 ? -11.159 -26.538 26.869 1.00 83.06 487 GLU A N 1
ATOM 3957 C CA . GLU A 1 487 ? -10.717 -27.292 25.692 1.00 83.06 487 GLU A CA 1
ATOM 3958 C C . GLU A 1 487 ? -10.247 -26.332 24.594 1.00 83.06 487 GLU A C 1
ATOM 3960 O O . GLU A 1 487 ? -9.087 -26.374 24.180 1.00 83.06 487 GLU A O 1
ATOM 3965 N N . ARG A 1 488 ? -11.096 -25.371 24.217 1.00 83.00 488 ARG A N 1
ATOM 3966 C CA . ARG A 1 488 ? -10.793 -24.374 23.180 1.00 83.00 488 ARG A CA 1
ATOM 3967 C C . ARG A 1 488 ? -9.612 -23.484 23.545 1.00 83.00 488 ARG A C 1
ATOM 3969 O O . ARG A 1 488 ? -8.816 -23.162 22.676 1.00 83.00 488 ARG A O 1
ATOM 3976 N N . GLY A 1 489 ? -9.444 -23.130 24.817 1.00 73.00 489 GLY A N 1
ATOM 3977 C CA . GLY A 1 489 ? -8.299 -22.349 25.288 1.00 73.00 489 GLY A CA 1
ATOM 3978 C C . GLY A 1 489 ? -6.963 -23.089 25.178 1.00 73.00 489 GLY A C 1
ATOM 3979 O O . GLY A 1 489 ? -5.929 -22.444 25.039 1.00 73.00 489 GLY A O 1
ATOM 3980 N N . SER A 1 490 ? -6.970 -24.428 25.199 1.00 64.94 490 SER A N 1
ATOM 3981 C CA . SER A 1 490 ? -5.768 -25.237 24.945 1.00 64.94 490 SER A CA 1
ATOM 3982 C C . SER A 1 490 ? -5.446 -25.369 23.450 1.00 64.94 490 SER A C 1
ATOM 3984 O O . SER A 1 490 ? -4.276 -25.404 23.082 1.00 64.94 490 SER A O 1
ATOM 3986 N N . VAL A 1 491 ? -6.474 -25.359 22.593 1.00 59.03 491 VAL A N 1
ATOM 3987 C CA . VAL A 1 491 ? -6.354 -25.363 21.121 1.00 59.03 491 VAL A CA 1
ATOM 3988 C C . VAL A 1 491 ? -6.006 -23.972 20.575 1.00 59.03 491 VAL A C 1
ATOM 3990 O O . VAL A 1 491 ? -5.271 -23.851 19.600 1.00 59.03 491 VAL A O 1
ATOM 3993 N N . GLY A 1 492 ? -6.456 -22.905 21.242 1.00 50.50 492 GLY A N 1
ATOM 3994 C CA . GLY A 1 492 ? -6.201 -21.511 20.869 1.00 50.50 492 GLY A CA 1
ATOM 3995 C C . GLY A 1 492 ? -4.734 -21.075 20.942 1.00 50.50 492 GLY A C 1
ATOM 3996 O O . GLY A 1 492 ? -4.414 -19.966 20.532 1.00 50.50 492 GLY A O 1
ATOM 3997 N N . LEU A 1 493 ? -3.841 -21.949 21.419 1.00 49.25 493 LEU A N 1
ATOM 3998 C CA . LEU A 1 493 ? -2.387 -21.794 21.325 1.00 49.25 493 LEU A CA 1
ATOM 3999 C C . LEU A 1 493 ? -1.847 -21.963 19.890 1.00 49.25 493 LEU A C 1
ATOM 4001 O O . LEU A 1 493 ? -0.673 -21.670 19.671 1.00 49.25 493 LEU A O 1
ATOM 4005 N N . ASP A 1 494 ? -2.680 -22.403 18.938 1.00 48.28 494 ASP A N 1
ATOM 4006 C CA . ASP A 1 494 ? -2.314 -22.656 17.538 1.00 48.28 494 ASP A CA 1
ATOM 4007 C C . ASP A 1 494 ? -3.402 -22.137 16.564 1.00 48.28 494 ASP A C 1
ATOM 4009 O O . ASP A 1 494 ? -3.960 -22.897 15.769 1.00 48.28 494 ASP A O 1
ATOM 4013 N N . MET A 1 495 ? -3.781 -20.850 16.651 1.00 47.34 495 MET A N 1
ATOM 4014 C CA . MET A 1 495 ? -4.861 -20.279 15.821 1.00 47.34 495 MET A CA 1
ATOM 4015 C C . MET A 1 495 ? -4.396 -19.762 14.465 1.00 47.34 495 MET A C 1
ATOM 4017 O O . MET A 1 495 ? -3.398 -19.072 14.370 1.00 47.34 495 MET A O 1
ATOM 4021 N N . MET A 1 496 ? -5.181 -20.040 13.424 1.00 45.22 496 MET A N 1
ATOM 4022 C CA . MET A 1 496 ? -4.954 -19.703 12.013 1.00 45.22 496 MET A CA 1
ATOM 4023 C C . MET A 1 496 ? -4.585 -18.233 11.705 1.00 45.22 496 MET A C 1
ATOM 4025 O O . MET A 1 496 ? -5.168 -17.299 12.229 1.00 45.22 496 MET A O 1
ATOM 4029 N N . SER A 1 497 ? -3.640 -18.059 10.785 1.00 37.59 497 SER A N 1
ATOM 4030 C CA . SER A 1 497 ? -3.209 -16.848 10.072 1.00 37.59 497 SER A CA 1
ATOM 4031 C C . SER A 1 497 ? -2.855 -17.300 8.652 1.00 37.59 497 SER A C 1
ATOM 4033 O O . SER A 1 497 ? -1.702 -17.522 8.318 1.00 37.59 497 SER A O 1
ATOM 4035 N N . ARG A 1 498 ? -3.823 -17.545 7.768 1.00 41.84 498 ARG A N 1
ATOM 4036 C CA . ARG A 1 498 ? -3.418 -17.764 6.370 1.00 41.84 498 ARG A CA 1
ATOM 4037 C C . ARG A 1 498 ? -2.764 -16.467 5.880 1.00 41.84 498 ARG A C 1
ATOM 4039 O O . ARG A 1 498 ? -3.332 -15.401 6.077 1.00 41.84 498 ARG A O 1
ATOM 4046 N N . ARG A 1 499 ? -1.533 -16.596 5.367 1.00 35.75 499 ARG A N 1
ATOM 4047 C CA . ARG A 1 499 ? -0.652 -15.527 4.873 1.00 35.75 499 ARG A CA 1
ATOM 4048 C C . ARG A 1 499 ? -1.450 -14.371 4.260 1.00 35.75 499 ARG A C 1
ATOM 4050 O O . ARG A 1 499 ? -2.181 -14.605 3.302 1.00 35.75 499 ARG A O 1
ATOM 4057 N N . GLY A 1 500 ? -1.177 -13.139 4.690 1.00 34.50 500 GLY A N 1
ATOM 4058 C CA . GLY A 1 500 ? -1.499 -11.919 3.935 1.00 34.50 500 GLY A CA 1
ATOM 4059 C C . GLY A 1 500 ? -0.761 -11.807 2.587 1.00 34.50 500 GLY A C 1
ATOM 4060 O O . GLY A 1 500 ? -0.646 -10.724 2.044 1.00 34.50 500 GLY A O 1
ATOM 4061 N N . GLU A 1 501 ? -0.232 -12.910 2.042 1.00 35.75 501 GLU A N 1
ATOM 4062 C CA . GLU A 1 501 ? 0.373 -12.961 0.703 1.00 35.75 501 GLU A CA 1
ATOM 4063 C C . GLU A 1 501 ? -0.692 -13.162 -0.395 1.00 35.75 501 GLU A C 1
ATOM 4065 O O . GLU A 1 501 ? -0.395 -12.956 -1.566 1.00 35.75 501 GLU A O 1
ATOM 4070 N N . ASN A 1 502 ? -1.932 -13.532 -0.035 1.00 40.50 502 ASN A N 1
ATOM 4071 C CA . ASN A 1 502 ? -3.016 -13.799 -0.992 1.00 40.50 502 ASN A CA 1
ATOM 4072 C C . ASN A 1 502 ? -4.140 -12.745 -0.938 1.00 40.50 502 ASN A C 1
ATOM 4074 O O . ASN A 1 502 ? -5.248 -13.017 -1.399 1.00 40.50 502 ASN A O 1
ATOM 4078 N N . CYS A 1 503 ? -3.889 -11.583 -0.335 1.00 37.72 503 CYS A N 1
ATOM 4079 C CA . CYS A 1 503 ? -4.764 -10.419 -0.453 1.00 37.72 503 CYS A CA 1
ATOM 4080 C C . CYS A 1 503 ? -4.171 -9.486 -1.509 1.00 37.72 503 CYS A C 1
ATOM 4082 O O . CYS A 1 503 ? -2.962 -9.248 -1.524 1.00 37.72 503 CYS A O 1
ATOM 4084 N N . VAL A 1 504 ? -5.006 -9.017 -2.434 1.00 44.38 504 VAL A N 1
ATOM 4085 C CA . VAL A 1 504 ? -4.591 -8.051 -3.456 1.00 44.38 504 VAL A CA 1
ATOM 4086 C C . VAL A 1 504 ? -5.246 -6.720 -3.161 1.00 44.38 504 VAL A C 1
ATOM 4088 O O . VAL A 1 504 ? -6.448 -6.573 -3.372 1.00 44.38 504 VAL A O 1
ATOM 4091 N N . ASP A 1 505 ? -4.426 -5.766 -2.735 1.00 43.88 505 ASP A N 1
ATOM 4092 C CA . ASP A 1 505 ? -4.877 -4.412 -2.419 1.00 43.88 505 ASP A CA 1
ATOM 4093 C C . ASP A 1 505 ? -4.772 -3.498 -3.648 1.00 43.88 505 ASP A C 1
ATOM 4095 O O . ASP A 1 505 ? -3.969 -3.734 -4.575 1.00 43.88 505 ASP A O 1
ATOM 4099 N N . ASN A 1 506 ? -5.521 -2.392 -3.608 1.00 47.62 506 ASN A N 1
ATOM 4100 C CA . ASN A 1 506 ? -5.477 -1.303 -4.588 1.00 47.62 506 ASN A CA 1
ATOM 4101 C C . ASN A 1 506 ? -5.834 -1.751 -6.016 1.00 47.62 506 ASN A C 1
ATOM 4103 O O . ASN A 1 506 ? -5.077 -1.553 -6.974 1.00 47.62 506 ASN A O 1
ATOM 4107 N N . ILE A 1 507 ? -7.010 -2.357 -6.170 1.00 46.59 507 ILE A N 1
ATOM 4108 C CA . ILE A 1 507 ? -7.434 -3.074 -7.382 1.00 46.59 507 ILE A CA 1
ATOM 4109 C C . ILE A 1 507 ? -8.058 -2.194 -8.489 1.00 46.59 507 ILE A C 1
ATOM 4111 O O . ILE A 1 507 ? -8.826 -2.658 -9.319 1.00 46.59 507 ILE A O 1
ATOM 4115 N N . TRP A 1 508 ? -7.709 -0.910 -8.554 1.00 38.47 508 TRP A N 1
ATOM 4116 C CA . TRP A 1 508 ? -8.406 0.105 -9.370 1.00 38.47 508 TRP A CA 1
ATOM 4117 C C . TRP A 1 508 ? -7.909 0.257 -10.810 1.00 38.47 508 TRP A C 1
ATOM 4119 O O . TRP A 1 508 ? -8.537 0.936 -11.623 1.00 38.47 508 TRP A O 1
ATOM 4129 N N . GLN A 1 509 ? -6.769 -0.349 -11.141 1.00 35.94 509 GLN A N 1
ATOM 4130 C CA . GLN A 1 509 ? -6.180 -0.297 -12.479 1.00 35.94 509 GLN A CA 1
ATOM 4131 C C . GLN A 1 509 ? -6.464 -1.598 -13.229 1.00 35.94 509 GLN A C 1
ATOM 4133 O O . GLN A 1 509 ? -5.912 -2.646 -12.903 1.00 35.94 509 GLN A O 1
ATOM 4138 N N . LYS A 1 510 ? -7.337 -1.526 -14.242 1.00 36.28 510 LYS A N 1
ATOM 4139 C CA . LYS A 1 510 ? -7.924 -2.703 -14.904 1.00 36.28 510 LYS A CA 1
ATOM 4140 C C . LYS A 1 510 ? -6.886 -3.628 -15.553 1.00 36.28 510 LYS A C 1
ATOM 4142 O O . LYS A 1 510 ? -6.967 -4.837 -15.392 1.00 36.28 510 LYS A O 1
ATOM 4147 N N . VAL A 1 511 ? -5.906 -3.065 -16.263 1.00 34.06 511 VAL A N 1
ATOM 4148 C CA . VAL A 1 511 ? -4.884 -3.846 -16.990 1.00 34.06 511 VAL A CA 1
ATOM 4149 C C . VAL A 1 511 ? -3.875 -4.482 -16.023 1.00 34.06 511 VAL A C 1
ATOM 4151 O O . VAL A 1 511 ? -3.500 -5.639 -16.194 1.00 34.06 511 VAL A O 1
ATOM 4154 N N . THR A 1 512 ? -3.514 -3.772 -14.952 1.00 49.53 512 THR A N 1
ATOM 4155 C CA . THR A 1 512 ? -2.594 -4.248 -13.909 1.00 49.53 512 THR A CA 1
ATOM 4156 C C . THR A 1 512 ? -3.237 -5.303 -13.004 1.00 49.53 512 THR A C 1
ATOM 4158 O O . THR A 1 512 ? -2.552 -6.207 -12.529 1.00 49.53 512 THR A O 1
ATOM 4161 N N . LEU A 1 513 ? -4.549 -5.215 -12.751 1.00 56.47 513 LEU A N 1
ATOM 4162 C CA . LEU A 1 513 ? -5.233 -6.117 -11.828 1.00 56.47 513 LEU A CA 1
ATOM 4163 C C . LEU A 1 513 ? -5.418 -7.527 -12.394 1.00 56.47 513 LEU A C 1
ATOM 4165 O O . LEU A 1 513 ? -5.110 -8.480 -11.685 1.00 56.47 513 LEU A O 1
ATOM 4169 N N . ASP A 1 514 ? -5.888 -7.675 -13.636 1.00 58.47 514 ASP A N 1
ATOM 4170 C CA . ASP A 1 514 ? -6.087 -9.004 -14.238 1.00 58.47 514 ASP A CA 1
ATOM 4171 C C . ASP A 1 514 ? -4.765 -9.782 -14.287 1.00 58.47 514 ASP A C 1
ATOM 4173 O O . ASP A 1 514 ? -4.733 -10.978 -14.004 1.00 58.47 514 ASP A O 1
ATOM 4177 N N . LEU A 1 515 ? -3.656 -9.088 -14.571 1.00 63.75 515 LEU A N 1
ATOM 4178 C CA . LEU A 1 515 ? -2.319 -9.673 -14.543 1.00 63.75 515 LEU A CA 1
ATOM 4179 C C . LEU A 1 515 ? -1.883 -10.037 -13.115 1.00 63.75 515 LEU A C 1
ATOM 4181 O O . LEU A 1 515 ? -1.428 -11.156 -12.896 1.00 63.75 515 LEU A O 1
ATOM 4185 N N . ARG A 1 516 ? -2.063 -9.139 -12.134 1.00 66.25 516 ARG A N 1
ATOM 4186 C CA . ARG A 1 516 ? -1.740 -9.411 -10.719 1.00 66.25 516 ARG A CA 1
ATOM 4187 C C . ARG A 1 516 ? -2.542 -10.592 -10.171 1.00 66.25 516 ARG A C 1
ATOM 4189 O O . ARG A 1 516 ? -1.962 -11.477 -9.550 1.00 66.25 516 ARG A O 1
ATOM 4196 N N . LEU A 1 517 ? -3.852 -10.628 -10.416 1.00 76.88 517 LEU A N 1
ATOM 4197 C CA . LEU A 1 517 ? -4.722 -11.719 -9.977 1.00 76.88 517 LEU A CA 1
ATOM 4198 C C . LEU A 1 517 ? -4.402 -13.022 -10.705 1.00 76.88 517 LEU A C 1
ATOM 4200 O O . LEU A 1 517 ? -4.420 -14.066 -10.062 1.00 76.88 517 LEU A O 1
ATOM 4204 N N . ALA A 1 518 ? -4.069 -12.978 -11.999 1.00 77.25 518 ALA A N 1
ATOM 4205 C CA . ALA A 1 518 ? -3.634 -14.162 -12.736 1.00 77.25 518 ALA A CA 1
ATOM 4206 C C . ALA A 1 518 ? -2.342 -14.746 -12.164 1.00 77.25 518 ALA A C 1
ATOM 4208 O O . ALA A 1 518 ? -2.326 -15.934 -11.854 1.00 77.25 518 ALA A O 1
ATOM 4209 N N . ILE A 1 519 ? -1.317 -13.916 -11.945 1.00 74.75 519 ILE A N 1
ATOM 4210 C CA . ILE A 1 519 ? -0.040 -14.340 -11.354 1.00 74.75 519 ILE A CA 1
ATOM 4211 C C . ILE A 1 519 ? -0.277 -14.940 -9.968 1.00 74.75 519 ILE A C 1
ATOM 4213 O O . ILE A 1 519 ? 0.122 -16.067 -9.697 1.00 74.75 519 ILE A O 1
ATOM 4217 N N . ILE A 1 520 ? -0.991 -14.225 -9.094 1.00 74.81 520 ILE A N 1
ATOM 4218 C CA . ILE A 1 520 ? -1.249 -14.706 -7.732 1.00 74.81 520 ILE A CA 1
ATOM 4219 C C . ILE A 1 520 ? -2.044 -16.006 -7.772 1.00 74.81 520 ILE A C 1
ATOM 4221 O O . ILE A 1 520 ? -1.724 -16.941 -7.043 1.00 74.81 520 ILE A O 1
ATOM 4225 N N . ARG A 1 521 ? -3.060 -16.103 -8.634 1.00 84.88 521 ARG A N 1
ATOM 4226 C CA . ARG A 1 521 ? -3.881 -17.307 -8.745 1.00 84.88 521 ARG A CA 1
ATOM 4227 C C . ARG A 1 521 ? -3.099 -18.500 -9.298 1.00 84.88 521 ARG A C 1
ATOM 4229 O O . ARG A 1 521 ? -3.363 -19.620 -8.863 1.00 84.88 521 ARG A O 1
ATOM 4236 N N . GLU A 1 522 ? -2.165 -18.278 -10.216 1.00 83.94 522 GLU A N 1
ATOM 4237 C CA . GLU A 1 522 ? -1.253 -19.303 -10.733 1.00 83.94 522 GLU A CA 1
ATOM 4238 C C . GLU A 1 522 ? -0.313 -19.819 -9.635 1.00 83.94 522 GLU A C 1
ATOM 4240 O O . GLU A 1 522 ? -0.211 -21.030 -9.441 1.00 83.94 522 GLU A O 1
ATOM 4245 N N . GLU A 1 523 ? 0.260 -18.916 -8.838 1.00 79.88 523 GLU A N 1
ATOM 4246 C CA . GLU A 1 523 ? 1.180 -19.256 -7.745 1.00 79.88 523 GLU A CA 1
ATOM 4247 C C . GLU A 1 523 ? 0.494 -19.986 -6.581 1.00 79.88 523 GLU A C 1
ATOM 4249 O O . GLU A 1 523 ? 1.012 -20.969 -6.045 1.00 79.88 523 GLU A O 1
ATOM 4254 N N . ILE A 1 524 ? -0.691 -19.525 -6.166 1.00 80.44 524 ILE A N 1
ATOM 4255 C CA . ILE A 1 524 ? -1.381 -20.083 -4.992 1.00 80.44 524 ILE A CA 1
ATOM 4256 C C . ILE A 1 524 ? -2.304 -21.250 -5.365 1.00 80.44 524 ILE A C 1
ATOM 4258 O O . ILE A 1 524 ? -2.703 -22.017 -4.491 1.00 80.44 524 ILE A O 1
ATOM 4262 N N . GLY A 1 525 ? -2.680 -21.395 -6.637 1.00 82.06 525 GLY A N 1
ATOM 4263 C CA . GLY A 1 525 ? -3.667 -22.369 -7.101 1.00 82.06 525 GLY A CA 1
ATOM 4264 C C . GLY A 1 525 ? -5.111 -22.062 -6.671 1.00 82.06 525 GLY A C 1
ATOM 4265 O O . GLY A 1 525 ? -5.400 -21.168 -5.872 1.00 82.06 525 GLY A O 1
ATOM 4266 N N . TYR A 1 526 ? -6.069 -22.826 -7.203 1.00 87.38 526 TYR A N 1
ATOM 4267 C CA . TYR A 1 526 ? -7.506 -22.625 -6.939 1.00 87.38 526 TYR A CA 1
ATOM 4268 C C . TYR A 1 526 ? -8.002 -23.246 -5.624 1.00 87.38 526 TYR A C 1
ATOM 4270 O O . TYR A 1 526 ? -9.105 -22.938 -5.181 1.00 87.38 526 TYR A O 1
ATOM 4278 N N . GLU A 1 527 ? -7.182 -24.075 -4.977 1.00 84.44 527 GLU A N 1
ATOM 4279 C CA . GLU A 1 527 ? -7.485 -24.684 -3.673 1.00 84.44 527 GLU A CA 1
ATOM 4280 C C . GLU A 1 527 ? -7.332 -23.681 -2.513 1.00 84.44 527 GLU A C 1
ATOM 4282 O O . GLU A 1 527 ? -7.874 -23.868 -1.420 1.00 84.44 527 GLU A O 1
ATOM 4287 N N . ASN A 1 528 ? -6.556 -22.615 -2.737 1.00 81.75 528 ASN A N 1
ATOM 4288 C CA . ASN A 1 528 ? -6.301 -21.568 -1.760 1.00 81.75 528 ASN A CA 1
ATOM 4289 C C . ASN A 1 528 ? -7.282 -20.401 -1.922 1.00 81.75 528 ASN A C 1
ATOM 4291 O O . ASN A 1 528 ? -7.723 -20.057 -3.020 1.00 81.75 528 ASN A O 1
ATOM 4295 N N . LEU A 1 529 ? -7.618 -19.773 -0.797 1.00 84.94 529 LEU A N 1
ATOM 4296 C CA . LEU A 1 529 ? -8.498 -18.607 -0.766 1.00 84.94 529 LEU A CA 1
ATOM 4297 C C . LEU A 1 529 ? -7.750 -17.378 -1.304 1.00 84.94 529 LEU A C 1
ATOM 4299 O O . LEU A 1 529 ? -6.545 -17.243 -1.084 1.00 84.94 529 LEU A O 1
ATOM 4303 N N . LEU A 1 530 ? -8.486 -16.516 -2.003 1.00 86.38 530 LEU A N 1
ATOM 4304 C CA . LEU A 1 530 ? -8.034 -15.225 -2.522 1.00 86.38 530 LEU A CA 1
ATOM 4305 C C . LEU A 1 530 ? -9.069 -14.188 -2.125 1.00 86.38 530 LEU A C 1
ATOM 4307 O O . LEU A 1 530 ? -10.270 -14.399 -2.335 1.00 86.38 530 LEU A O 1
ATOM 4311 N N . MET A 1 531 ? -8.589 -13.085 -1.583 1.00 89.25 531 MET A N 1
ATOM 4312 C CA . MET A 1 531 ? -9.398 -11.943 -1.197 1.00 89.25 531 MET A CA 1
ATOM 4313 C C . MET A 1 531 ? -8.865 -10.719 -1.930 1.00 89.25 531 MET A C 1
ATOM 4315 O O . MET A 1 531 ? -7.681 -10.656 -2.272 1.00 89.25 531 MET A O 1
ATOM 4319 N N . VAL A 1 532 ? -9.748 -9.776 -2.228 1.00 87.44 532 VAL A N 1
ATOM 4320 C CA . VAL A 1 532 ? -9.366 -8.531 -2.892 1.00 87.44 532 VAL A CA 1
ATOM 4321 C C . VAL A 1 532 ? -9.951 -7.363 -2.126 1.00 87.44 532 VAL A C 1
ATOM 4323 O O . VAL A 1 532 ? -11.074 -7.463 -1.625 1.00 87.44 532 VAL A O 1
ATOM 4326 N N . ASP A 1 533 ? -9.198 -6.275 -2.067 1.00 86.19 533 ASP A N 1
ATOM 4327 C CA . ASP A 1 533 ? -9.593 -5.066 -1.363 1.00 86.19 533 ASP A CA 1
ATOM 4328 C C . ASP A 1 533 ? -9.589 -3.861 -2.300 1.00 86.19 533 ASP A C 1
ATOM 4330 O O . ASP A 1 533 ? -8.647 -3.605 -3.062 1.00 86.19 533 ASP A O 1
ATOM 4334 N N . ALA A 1 534 ? -10.709 -3.154 -2.259 1.00 86.00 534 ALA A N 1
ATOM 4335 C CA . ALA A 1 534 ? -10.899 -1.902 -2.937 1.00 86.00 534 ALA A CA 1
ATOM 4336 C C . ALA A 1 534 ? -10.358 -0.730 -2.087 1.00 86.00 534 ALA A C 1
ATOM 4338 O O . ALA A 1 534 ? -9.680 0.139 -2.625 1.00 86.00 534 ALA A O 1
ATOM 4339 N N . ASN A 1 535 ? -10.627 -0.633 -0.791 1.00 85.50 535 ASN A N 1
ATOM 4340 C CA . ASN A 1 535 ? -10.463 0.626 -0.047 1.00 85.50 535 ASN A CA 1
ATOM 4341 C C . ASN A 1 535 ? -11.394 1.747 -0.582 1.00 85.50 535 ASN A C 1
ATOM 4343 O O . ASN A 1 535 ? -10.985 2.878 -0.856 1.00 85.50 535 ASN A O 1
ATOM 4347 N N . GLN A 1 536 ? -12.686 1.423 -0.715 1.00 89.94 536 GLN A N 1
ATOM 4348 C CA . GLN A 1 536 ? -13.847 2.336 -0.772 1.00 89.94 536 GLN A CA 1
ATOM 4349 C C . GLN A 1 536 ? -14.075 3.130 -2.057 1.00 89.94 536 GLN A C 1
ATOM 4351 O O . GLN A 1 536 ? -14.932 4.015 -2.101 1.00 89.94 536 GLN A O 1
ATOM 4356 N N . LYS A 1 537 ? -13.310 2.870 -3.107 1.00 83.38 537 LYS A N 1
ATOM 4357 C CA . LYS A 1 537 ? -13.156 3.838 -4.196 1.00 83.38 537 LYS A CA 1
ATOM 4358 C C . LYS A 1 537 ? -14.205 3.768 -5.320 1.00 83.38 537 LYS A C 1
ATOM 4360 O O . LYS A 1 537 ? -14.245 4.703 -6.117 1.00 83.38 537 LYS A O 1
ATOM 4365 N N . TRP A 1 538 ? -15.069 2.747 -5.384 1.00 90.31 538 TRP A N 1
ATOM 4366 C CA . TRP A 1 538 ? -16.091 2.609 -6.434 1.00 90.31 538 TRP A CA 1
ATOM 4367 C C . TRP A 1 538 ? -17.449 3.113 -5.941 1.00 90.31 538 TRP A C 1
ATOM 4369 O O . TRP A 1 538 ? -17.811 2.961 -4.770 1.00 90.31 538 TRP A O 1
ATOM 4379 N N . ASP A 1 539 ? -18.265 3.589 -6.880 1.00 95.19 539 ASP A N 1
ATOM 4380 C CA . ASP A 1 539 ? -19.716 3.649 -6.695 1.00 95.19 539 ASP A CA 1
ATOM 4381 C C . ASP A 1 539 ? -20.350 2.247 -6.809 1.00 95.19 539 ASP A C 1
ATOM 4383 O O . ASP A 1 539 ? -19.794 1.322 -7.403 1.00 95.19 539 ASP A O 1
ATOM 4387 N N . VAL A 1 540 ? -21.581 2.086 -6.308 1.00 97.56 540 VAL A N 1
ATOM 4388 C CA . VAL A 1 540 ? -22.299 0.793 -6.240 1.00 97.56 540 VAL A CA 1
ATOM 4389 C C . VAL A 1 540 ? -22.312 0.014 -7.561 1.00 97.56 540 VAL A C 1
ATOM 4391 O O . VAL A 1 540 ? -21.971 -1.167 -7.589 1.00 97.56 540 VAL A O 1
ATOM 4394 N N . ASN A 1 541 ? -22.723 0.647 -8.664 1.00 96.31 541 ASN A N 1
ATOM 4395 C CA . ASN A 1 541 ? -22.801 -0.036 -9.962 1.00 96.31 541 ASN A CA 1
ATOM 4396 C C . ASN A 1 541 ? -21.415 -0.335 -10.533 1.00 96.31 541 ASN A C 1
ATOM 4398 O O . ASN A 1 541 ? -21.229 -1.353 -11.195 1.00 96.31 541 ASN A O 1
ATOM 4402 N N . GLU A 1 542 ? -20.452 0.545 -10.271 1.00 93.31 542 GLU A N 1
ATOM 4403 C CA . GLU A 1 542 ? -19.081 0.377 -10.729 1.00 93.31 542 GLU A CA 1
ATOM 4404 C C . GLU A 1 542 ? -18.433 -0.834 -10.048 1.00 93.31 542 GLU A C 1
ATOM 4406 O O . GLU A 1 542 ? -17.908 -1.698 -10.748 1.00 93.31 542 GLU A O 1
ATOM 4411 N N . ALA A 1 543 ? -18.593 -0.974 -8.727 1.00 94.62 543 ALA A N 1
ATOM 4412 C CA . ALA A 1 543 ? -18.130 -2.136 -7.968 1.00 94.62 543 ALA A CA 1
ATOM 4413 C C . ALA A 1 543 ? -18.713 -3.453 -8.506 1.00 94.62 543 ALA A C 1
ATOM 4415 O O . ALA A 1 543 ? -18.004 -4.450 -8.653 1.00 94.62 543 ALA A O 1
ATOM 4416 N N . ILE A 1 544 ? -20.009 -3.464 -8.840 1.00 97.00 544 ILE A N 1
ATOM 4417 C CA . ILE A 1 544 ? -20.683 -4.650 -9.387 1.00 97.00 544 ILE A CA 1
ATOM 4418 C C . ILE A 1 544 ? -20.097 -5.032 -10.749 1.00 97.00 544 ILE A C 1
ATOM 4420 O O . ILE A 1 544 ? -19.792 -6.204 -10.979 1.00 97.00 544 ILE A O 1
ATOM 4424 N N . GLU A 1 545 ? -19.958 -4.071 -11.662 1.00 94.12 545 GLU A N 1
ATOM 4425 C CA . GLU A 1 545 ? -19.443 -4.340 -13.006 1.00 94.12 545 GLU A CA 1
ATOM 4426 C C . GLU A 1 545 ? -17.963 -4.729 -12.989 1.00 94.12 545 GLU A C 1
ATOM 4428 O O . GLU A 1 545 ? -17.557 -5.608 -13.753 1.00 94.12 545 GLU A O 1
ATOM 4433 N N . TRP A 1 546 ? -17.167 -4.151 -12.089 1.00 88.56 546 TRP A N 1
ATOM 4434 C CA . TRP A 1 546 ? -15.787 -4.571 -11.854 1.00 88.56 546 TRP A CA 1
ATOM 4435 C C . TRP A 1 546 ? -15.709 -6.020 -11.381 1.00 88.56 546 TRP A C 1
ATOM 4437 O O . TRP A 1 546 ? -15.093 -6.855 -12.041 1.00 88.56 546 TRP A O 1
ATOM 4447 N N . MET A 1 547 ? -16.401 -6.358 -10.294 1.00 92.69 547 MET A N 1
ATOM 4448 C CA . MET A 1 547 ? -16.293 -7.690 -9.697 1.00 92.69 547 MET A CA 1
ATOM 4449 C C . MET A 1 547 ? -16.853 -8.806 -10.588 1.00 92.69 547 MET A C 1
ATOM 4451 O O . MET A 1 547 ? -16.350 -9.928 -10.542 1.00 92.69 547 MET A O 1
ATOM 4455 N N . LYS A 1 548 ? -17.834 -8.518 -11.456 1.00 93.00 548 LYS A N 1
ATOM 4456 C CA . LYS A 1 548 ? -18.321 -9.479 -12.465 1.00 93.00 548 LYS A CA 1
ATOM 4457 C C . LYS A 1 548 ? -17.238 -9.924 -13.449 1.00 93.00 548 LYS A C 1
ATOM 4459 O O . LYS A 1 548 ? -17.264 -11.069 -13.902 1.00 93.00 548 LYS A O 1
ATOM 4464 N N . GLN A 1 549 ? -16.303 -9.038 -13.783 1.00 89.12 549 GLN A N 1
ATOM 4465 C CA . GLN A 1 549 ? -15.213 -9.344 -14.712 1.00 89.12 549 GLN A CA 1
ATOM 4466 C C . GLN A 1 549 ? -14.155 -10.258 -14.076 1.00 89.12 549 GLN A C 1
ATOM 4468 O O . GLN A 1 549 ? -13.446 -10.949 -14.794 1.00 89.12 549 GLN A O 1
ATOM 4473 N N . LEU A 1 550 ? -14.104 -10.333 -12.742 1.00 89.06 550 LEU A N 1
ATOM 4474 C CA . LEU A 1 550 ? -13.089 -11.073 -11.983 1.00 89.06 550 LEU A CA 1
ATOM 4475 C C . LEU A 1 550 ? -13.576 -12.442 -11.476 1.00 89.06 550 LEU A C 1
ATOM 4477 O O . LEU A 1 550 ? -12.947 -13.073 -10.625 1.00 89.06 550 LEU A O 1
ATOM 4481 N N . THR A 1 551 ? -14.720 -12.913 -11.972 1.00 91.44 551 THR A N 1
ATOM 4482 C CA . THR A 1 551 ? -15.395 -14.121 -11.462 1.00 91.44 551 THR A CA 1
ATOM 4483 C C . THR A 1 551 ? -14.621 -15.413 -11.721 1.00 91.44 551 THR A C 1
ATOM 4485 O O . THR A 1 551 ? -14.730 -16.372 -10.944 1.00 91.44 551 THR A O 1
ATOM 4488 N N . ASP A 1 552 ? -13.785 -15.426 -12.757 1.00 90.44 552 ASP A N 1
ATOM 4489 C CA . ASP A 1 552 ? -12.915 -16.555 -13.085 1.00 90.44 552 ASP A CA 1
ATOM 4490 C C . ASP A 1 552 ? -11.861 -16.803 -11.998 1.00 90.44 552 ASP A C 1
ATOM 4492 O O . ASP A 1 552 ? -11.511 -17.953 -11.738 1.00 90.44 552 ASP A O 1
ATOM 4496 N N . PHE A 1 553 ? -11.453 -15.766 -11.258 1.00 89.12 553 PHE A N 1
ATOM 4497 C CA . PHE A 1 553 ? -10.430 -15.868 -10.217 1.00 89.12 553 PHE A CA 1
ATOM 4498 C C . PHE A 1 553 ? -10.920 -16.471 -8.897 1.00 89.12 553 PHE A C 1
ATOM 4500 O O . PHE A 1 553 ? -10.111 -16.582 -7.982 1.00 89.12 553 PHE A O 1
ATOM 4507 N N . LYS A 1 554 ? -12.194 -16.872 -8.756 1.00 91.62 554 LYS A N 1
ATOM 4508 C CA . LYS A 1 554 ? -12.751 -17.497 -7.527 1.00 91.62 554 LYS A CA 1
ATOM 4509 C C . LYS A 1 554 ? -12.420 -16.720 -6.246 1.00 91.62 554 LYS A C 1
ATOM 4511 O O . LYS A 1 554 ? -11.870 -17.260 -5.286 1.00 91.62 554 LYS A O 1
ATOM 4516 N N . ILE A 1 555 ? -12.725 -15.431 -6.271 1.00 92.31 555 ILE A N 1
ATOM 4517 C CA . ILE A 1 555 ? -12.520 -14.510 -5.153 1.00 92.31 555 ILE A CA 1
ATOM 4518 C C . ILE A 1 555 ? -13.514 -14.839 -4.031 1.00 92.31 555 ILE A C 1
ATOM 4520 O O . ILE A 1 555 ? -14.713 -14.959 -4.282 1.00 92.31 555 ILE A O 1
ATOM 4524 N N . LEU A 1 556 ? -13.019 -14.977 -2.798 1.00 92.44 556 LEU A N 1
ATOM 4525 C CA . LEU A 1 556 ? -13.844 -15.249 -1.618 1.00 92.44 556 LEU A CA 1
ATOM 4526 C C . LEU A 1 556 ? -14.692 -14.029 -1.244 1.00 92.44 556 LEU A C 1
ATOM 4528 O O . LEU A 1 556 ? -15.902 -14.154 -1.042 1.00 92.44 556 LEU A O 1
ATOM 4532 N N . TRP A 1 557 ? -14.059 -12.857 -1.161 1.00 94.88 557 TRP A N 1
ATOM 4533 C CA . TRP A 1 557 ? -14.741 -11.590 -0.931 1.00 94.88 557 TRP A CA 1
ATOM 4534 C C . TRP A 1 557 ? -14.081 -10.420 -1.654 1.00 94.88 557 TRP A C 1
ATOM 4536 O O . TRP A 1 557 ? -12.884 -10.456 -1.943 1.00 94.88 557 TRP A O 1
ATOM 4546 N N . ILE A 1 558 ? -14.884 -9.383 -1.888 1.00 95.69 558 ILE A N 1
ATOM 4547 C CA . ILE A 1 558 ? -14.429 -8.010 -2.115 1.00 95.69 558 ILE A CA 1
ATOM 4548 C C . ILE A 1 558 ? -14.572 -7.216 -0.814 1.00 95.69 558 ILE A C 1
ATOM 4550 O O . ILE A 1 558 ? -15.647 -7.206 -0.207 1.00 95.69 558 ILE A O 1
ATOM 4554 N N . GLU A 1 559 ? -13.485 -6.591 -0.390 1.00 95.81 559 GLU A N 1
ATOM 4555 C CA . GLU A 1 559 ? -13.403 -5.735 0.787 1.00 95.81 559 GLU A CA 1
ATOM 4556 C C . GLU A 1 559 ? -13.597 -4.266 0.425 1.00 95.81 559 GLU A C 1
ATOM 4558 O O . GLU A 1 559 ? -13.198 -3.837 -0.656 1.00 95.81 559 GLU A O 1
ATOM 4563 N N . GLU A 1 560 ? -14.323 -3.556 1.296 1.00 94.44 560 GLU A N 1
ATOM 4564 C CA . GLU A 1 560 ? -14.710 -2.146 1.177 1.00 94.44 560 GLU A CA 1
ATOM 4565 C C . GLU A 1 560 ? -14.947 -1.699 -0.278 1.00 94.44 560 GLU A C 1
ATOM 4567 O O . GLU A 1 560 ? -14.291 -0.781 -0.766 1.00 94.44 560 GLU A O 1
ATOM 4572 N N . PRO A 1 561 ? -15.887 -2.322 -1.019 1.00 95.00 561 PRO A N 1
ATOM 4573 C CA . PRO A 1 561 ? -16.099 -1.993 -2.428 1.00 95.00 561 PRO A CA 1
ATOM 4574 C C . PRO A 1 561 ? -16.519 -0.534 -2.651 1.00 95.00 561 PRO A C 1
ATOM 4576 O O . PRO A 1 561 ? -16.323 0.000 -3.736 1.00 95.00 561 PRO A O 1
ATOM 4579 N N . THR A 1 562 ? -17.130 0.102 -1.651 1.00 97.06 562 THR A N 1
ATOM 4580 C CA . THR A 1 562 ? -17.638 1.477 -1.711 1.00 97.06 562 THR A CA 1
ATOM 4581 C C . THR A 1 562 ? -17.532 2.141 -0.334 1.00 97.06 562 THR A C 1
ATOM 4583 O O . THR A 1 562 ? -16.951 1.568 0.586 1.00 97.06 562 THR A O 1
ATOM 4586 N N . SER A 1 563 ? -18.098 3.338 -0.174 1.00 97.44 563 SER A N 1
ATOM 4587 C CA . SER A 1 563 ? -18.067 4.112 1.073 1.00 97.44 563 SER A CA 1
ATOM 4588 C C . SER A 1 563 ? -18.428 3.274 2.315 1.00 97.44 563 SER A C 1
ATOM 4590 O O . SER A 1 563 ? -19.467 2.604 2.309 1.00 97.44 563 SER A O 1
ATOM 4592 N N . PRO A 1 564 ? -17.661 3.373 3.420 1.00 96.31 564 PRO A N 1
ATOM 4593 C CA . PRO A 1 564 ? -17.873 2.576 4.630 1.00 96.31 564 PRO A CA 1
ATOM 4594 C C . PRO A 1 564 ? -19.150 2.980 5.380 1.00 96.31 564 PRO A C 1
ATOM 4596 O O . PRO A 1 564 ? -19.612 2.253 6.256 1.00 96.31 564 PRO A O 1
ATOM 4599 N N . ASP A 1 565 ? -19.746 4.126 5.034 1.00 97.81 565 ASP A N 1
ATOM 4600 C CA . ASP A 1 565 ? -21.034 4.583 5.558 1.00 97.81 565 ASP A CA 1
ATOM 4601 C C . ASP A 1 565 ? -22.234 4.087 4.718 1.00 97.81 565 ASP A C 1
ATOM 4603 O O . ASP A 1 565 ? -23.377 4.149 5.185 1.00 97.81 565 ASP A O 1
ATOM 4607 N N . ASP A 1 566 ? -22.016 3.583 3.495 1.00 98.25 566 ASP A N 1
ATOM 4608 C CA . ASP A 1 566 ? -23.097 3.181 2.587 1.00 98.25 566 ASP A CA 1
ATOM 4609 C C . ASP A 1 566 ? -23.538 1.724 2.801 1.00 98.25 566 ASP A C 1
ATOM 4611 O O . ASP A 1 566 ? -23.231 0.806 2.030 1.00 98.25 566 ASP A O 1
ATOM 4615 N N . VAL A 1 567 ? -24.315 1.517 3.867 1.00 98.62 567 VAL A N 1
ATOM 4616 C CA . VAL A 1 567 ? -24.904 0.215 4.224 1.00 98.62 567 VAL A CA 1
ATOM 4617 C C . VAL A 1 567 ? -25.775 -0.358 3.102 1.00 98.62 567 VAL A C 1
ATOM 4619 O O . VAL A 1 567 ? -25.757 -1.565 2.843 1.00 98.62 567 VAL A O 1
ATOM 4622 N N . LEU A 1 568 ? -26.568 0.490 2.442 1.00 98.75 568 LEU A N 1
ATOM 4623 C CA . LEU A 1 568 ? -27.504 0.053 1.403 1.00 98.75 568 LEU A CA 1
ATOM 4624 C C . LEU A 1 568 ? -26.782 -0.247 0.087 1.00 98.75 568 LEU A C 1
ATOM 4626 O O . LEU A 1 568 ? -27.166 -1.187 -0.618 1.00 98.75 568 LEU A O 1
ATOM 4630 N N . GLY A 1 569 ? -25.726 0.505 -0.221 1.00 98.50 569 GLY A N 1
ATOM 4631 C CA . GLY A 1 569 ? -24.811 0.226 -1.319 1.00 98.50 569 GLY A CA 1
ATOM 4632 C C . GLY A 1 569 ? -24.155 -1.138 -1.157 1.00 98.50 569 GLY A C 1
ATOM 4633 O O . GLY A 1 569 ? -24.304 -1.990 -2.033 1.00 98.50 569 GLY A O 1
ATOM 4634 N N . HIS A 1 570 ? -23.563 -1.412 0.008 1.00 98.75 570 HIS A N 1
ATOM 4635 C CA . HIS A 1 570 ? -22.993 -2.723 0.330 1.00 98.75 570 HIS A CA 1
ATOM 4636 C C . HIS A 1 570 ? -24.020 -3.864 0.217 1.00 98.75 570 HIS A C 1
ATOM 4638 O O . HIS A 1 570 ? -23.735 -4.889 -0.400 1.00 98.75 570 HIS A O 1
ATOM 4644 N N . ALA A 1 571 ? -25.252 -3.679 0.708 1.00 98.69 571 ALA A N 1
ATOM 4645 C CA . ALA A 1 571 ? -26.325 -4.670 0.547 1.00 98.69 571 ALA A CA 1
ATOM 4646 C C . ALA A 1 571 ? -26.717 -4.899 -0.923 1.00 98.69 571 ALA A C 1
ATOM 4648 O O . ALA A 1 571 ? -26.997 -6.031 -1.334 1.00 98.69 571 ALA A O 1
ATOM 4649 N N . THR A 1 572 ? -26.710 -3.841 -1.735 1.00 98.75 572 THR A N 1
ATOM 4650 C CA . THR A 1 572 ? -26.980 -3.924 -3.176 1.00 98.75 572 THR A CA 1
ATOM 4651 C C . THR A 1 572 ? -25.872 -4.688 -3.901 1.00 98.75 572 THR A C 1
ATOM 4653 O O . THR A 1 572 ? -26.174 -5.604 -4.671 1.00 98.75 572 THR A O 1
ATOM 4656 N N . ILE A 1 573 ? -24.608 -4.377 -3.602 1.00 98.56 573 ILE A N 1
ATOM 4657 C CA . ILE A 1 573 ? -23.425 -5.063 -4.142 1.00 98.56 573 ILE A CA 1
ATOM 4658 C C . ILE A 1 573 ? -23.447 -6.537 -3.730 1.00 98.56 573 ILE A C 1
ATOM 4660 O O . ILE A 1 573 ? -23.397 -7.415 -4.589 1.00 98.56 573 ILE A O 1
ATOM 4664 N N . SER A 1 574 ? -23.631 -6.826 -2.440 1.00 98.19 574 SER A N 1
ATOM 4665 C CA . SER A 1 574 ? -23.709 -8.190 -1.904 1.00 98.19 574 SER A CA 1
ATOM 4666 C C . SER A 1 574 ? -24.779 -9.021 -2.618 1.00 98.19 574 SER A C 1
ATOM 4668 O O . SER A 1 574 ? -24.514 -10.131 -3.091 1.00 98.19 574 SER A O 1
ATOM 4670 N N . LYS A 1 575 ? -25.983 -8.463 -2.801 1.00 98.50 575 LYS A N 1
ATOM 4671 C CA . LYS A 1 575 ? -27.063 -9.135 -3.533 1.00 98.50 575 LYS A CA 1
ATOM 4672 C C . LYS A 1 575 ? -26.696 -9.412 -4.994 1.00 98.50 575 LYS A C 1
ATOM 4674 O O . LYS A 1 575 ? -27.060 -10.472 -5.508 1.00 98.50 575 LYS A O 1
ATOM 4679 N N . ALA A 1 576 ? -26.019 -8.478 -5.658 1.00 98.25 576 ALA A N 1
ATOM 4680 C CA . ALA A 1 576 ? -25.626 -8.601 -7.059 1.00 98.25 576 ALA A CA 1
ATOM 4681 C C . ALA A 1 576 ? -24.466 -9.588 -7.278 1.00 98.25 576 ALA A C 1
ATOM 4683 O O . ALA A 1 576 ? -24.443 -10.261 -8.308 1.00 98.25 576 ALA A O 1
ATOM 4684 N N . LEU A 1 577 ? -23.540 -9.699 -6.321 1.00 97.75 577 LEU A N 1
ATOM 4685 C CA . LEU A 1 577 ? -22.365 -10.574 -6.404 1.00 97.75 577 LEU A CA 1
ATOM 4686 C C . LEU A 1 577 ? -22.625 -12.005 -5.918 1.00 97.75 577 LEU A C 1
ATOM 4688 O O . LEU A 1 577 ? -21.953 -12.940 -6.359 1.00 97.75 577 LEU A O 1
ATOM 4692 N N . LYS A 1 578 ? -23.668 -12.212 -5.104 1.00 96.81 578 LYS A N 1
ATOM 4693 C CA . LYS A 1 578 ? -24.074 -13.529 -4.592 1.00 96.81 578 LYS A CA 1
ATOM 4694 C C . LYS A 1 578 ? -24.174 -14.643 -5.656 1.00 96.81 578 LYS A C 1
ATOM 4696 O O . LYS A 1 578 ? -23.701 -15.742 -5.366 1.00 96.81 578 LYS A O 1
ATOM 4701 N N . PRO A 1 579 ? -24.745 -14.436 -6.864 1.00 97.44 579 PRO A N 1
ATOM 4702 C CA . PRO A 1 579 ? -24.803 -15.475 -7.901 1.00 97.44 579 PRO A CA 1
ATOM 4703 C C . PRO A 1 579 ? -23.431 -15.956 -8.391 1.00 97.44 579 PRO A C 1
ATOM 4705 O O . PRO A 1 579 ? -23.332 -17.059 -8.921 1.00 97.44 579 PRO A O 1
ATOM 4708 N N . TYR A 1 580 ? -22.388 -15.146 -8.205 1.00 96.50 580 TYR A N 1
ATOM 4709 C CA . TYR A 1 580 ? -21.020 -15.449 -8.617 1.00 96.50 580 TYR A CA 1
ATOM 4710 C C . TYR A 1 580 ? -20.173 -16.058 -7.491 1.00 96.50 580 TYR A C 1
ATOM 4712 O O . TYR A 1 580 ? -19.008 -16.376 -7.708 1.00 96.50 580 TYR A O 1
ATOM 4720 N N . GLY A 1 581 ? -20.748 -16.239 -6.297 1.00 95.38 581 GLY A N 1
ATOM 4721 C CA . GLY A 1 581 ? -20.046 -16.804 -5.144 1.00 95.38 581 GLY A CA 1
ATOM 4722 C C . GLY A 1 581 ? -19.056 -15.850 -4.471 1.00 95.38 581 GLY A C 1
ATOM 4723 O O . GLY A 1 581 ? -18.252 -16.310 -3.670 1.00 95.38 581 GLY A O 1
ATOM 4724 N N . ILE A 1 582 ? -19.122 -14.550 -4.774 1.00 97.00 582 ILE A N 1
ATOM 4725 C CA . ILE A 1 582 ? -18.259 -13.520 -4.187 1.00 97.00 582 ILE A CA 1
ATOM 4726 C C . ILE A 1 582 ? -19.007 -12.869 -3.018 1.00 97.00 582 ILE A C 1
ATOM 4728 O O . ILE A 1 582 ? -20.100 -12.324 -3.202 1.00 97.00 582 ILE A O 1
ATOM 4732 N N . GLY A 1 583 ? -18.440 -12.946 -1.813 1.00 97.12 583 GLY A N 1
ATOM 4733 C CA . GLY A 1 583 ? -18.954 -12.251 -0.633 1.00 97.12 583 GLY A CA 1
ATOM 4734 C C . GLY A 1 583 ? -18.522 -10.785 -0.570 1.00 97.12 583 GLY A C 1
ATOM 4735 O O . GLY A 1 583 ? -17.641 -10.347 -1.305 1.00 97.12 583 GLY A O 1
ATOM 4736 N N . VAL A 1 584 ? -19.129 -10.026 0.339 1.00 98.38 584 VAL A N 1
ATOM 4737 C CA . VAL A 1 584 ? -18.712 -8.651 0.654 1.00 98.38 584 VAL A CA 1
ATOM 4738 C C . VAL A 1 584 ? -18.141 -8.605 2.069 1.00 98.38 584 VAL A C 1
ATOM 4740 O O . VAL A 1 584 ? -18.770 -9.120 3.001 1.00 98.38 584 VAL A O 1
ATOM 4743 N N . ALA A 1 585 ? -16.967 -7.998 2.218 1.00 97.75 585 ALA A N 1
ATOM 4744 C CA . ALA A 1 585 ? -16.341 -7.681 3.494 1.00 97.75 585 ALA A CA 1
ATOM 4745 C C . ALA A 1 585 ? -16.291 -6.158 3.691 1.00 97.75 585 ALA A C 1
ATOM 4747 O O . ALA A 1 585 ? -16.152 -5.404 2.730 1.00 97.75 585 ALA A O 1
ATOM 4748 N N . THR A 1 586 ? -16.483 -5.700 4.924 1.00 98.00 586 THR A N 1
ATOM 4749 C CA . THR A 1 586 ? -16.239 -4.303 5.313 1.00 98.00 586 THR A CA 1
ATOM 4750 C C . THR A 1 586 ? -16.120 -4.211 6.832 1.00 98.00 586 THR A C 1
ATOM 4752 O O . THR A 1 586 ? -16.671 -5.048 7.570 1.00 98.00 586 THR A O 1
ATOM 4755 N N . GLY A 1 587 ? -15.445 -3.166 7.309 1.00 96.69 587 GLY A N 1
ATOM 4756 C CA . GLY A 1 587 ? -15.573 -2.733 8.691 1.00 96.69 587 GLY A CA 1
ATOM 4757 C C . GLY A 1 587 ? -14.370 -2.007 9.290 1.00 96.69 587 GLY A C 1
ATOM 4758 O O . GLY A 1 587 ? -14.544 -1.384 10.338 1.00 96.69 587 GLY A O 1
ATOM 4759 N N . GLU A 1 588 ? -13.203 -1.997 8.640 1.00 94.81 588 GLU A N 1
ATOM 4760 C CA . GLU A 1 588 ? -12.001 -1.297 9.135 1.00 94.81 588 GLU A CA 1
ATOM 4761 C C . GLU A 1 588 ? -12.228 0.209 9.386 1.00 94.81 588 GLU A C 1
ATOM 4763 O O . GLU A 1 588 ? -11.694 0.798 10.337 1.00 94.81 588 GLU A O 1
ATOM 4768 N N . GLN A 1 589 ? -13.103 0.836 8.592 1.00 95.81 589 GLN A N 1
ATOM 4769 C CA . GLN A 1 589 ? -13.507 2.232 8.763 1.00 95.81 589 GLN A CA 1
ATOM 4770 C C . GLN A 1 589 ? -14.941 2.401 9.273 1.00 95.81 589 GLN A C 1
ATOM 4772 O O . GLN A 1 589 ? -15.406 3.530 9.455 1.00 95.81 589 GLN A O 1
ATOM 4777 N N . CYS A 1 590 ? -15.629 1.305 9.603 1.00 97.44 590 CYS A N 1
ATOM 4778 C CA . CYS A 1 590 ? -16.961 1.358 10.191 1.00 97.44 590 CYS A CA 1
ATOM 4779 C C . CYS A 1 590 ? -16.906 2.011 11.580 1.00 97.44 590 CYS A C 1
ATOM 4781 O O . CYS A 1 590 ? -16.209 1.582 12.498 1.00 97.44 590 CYS A O 1
ATOM 4783 N N . GLN A 1 591 ? -17.662 3.094 11.727 1.00 96.00 591 GLN A N 1
ATOM 4784 C CA . GLN A 1 591 ? -17.473 4.050 12.814 1.00 96.00 591 GLN A CA 1
ATOM 4785 C C . GLN A 1 591 ? -17.893 3.575 14.214 1.00 96.00 591 GLN A C 1
ATOM 4787 O O . GLN A 1 591 ? -17.315 4.045 15.192 1.00 96.00 591 GLN A O 1
ATOM 4792 N N . ASN A 1 592 ? -18.907 2.708 14.337 1.00 98.19 592 ASN A N 1
ATOM 4793 C CA . ASN A 1 592 ? -19.440 2.262 15.633 1.00 98.19 592 ASN A CA 1
ATOM 4794 C C . ASN A 1 592 ? -20.373 1.042 15.520 1.00 98.19 592 ASN A C 1
ATOM 4796 O O . ASN A 1 592 ? -20.767 0.611 14.431 1.00 98.19 592 ASN A O 1
ATOM 4800 N N . ARG A 1 593 ? -20.802 0.523 16.678 1.00 98.25 593 ARG A N 1
ATOM 4801 C CA . ARG A 1 593 ? -21.727 -0.621 16.796 1.00 98.25 593 ARG A CA 1
ATOM 4802 C C . ARG A 1 593 ? -23.095 -0.411 16.142 1.00 98.25 593 ARG A C 1
ATOM 4804 O O . ARG A 1 593 ? -23.727 -1.389 15.752 1.00 98.25 593 ARG A O 1
ATOM 4811 N N . VAL A 1 594 ? -23.570 0.830 16.003 1.00 98.50 594 VAL A N 1
ATOM 4812 C CA . VAL A 1 594 ? -24.871 1.113 15.370 1.00 98.50 594 VAL A CA 1
ATOM 4813 C C . VAL A 1 594 ? -24.793 0.898 13.865 1.00 98.50 594 VAL A C 1
ATOM 4815 O O . VAL A 1 594 ? -25.709 0.311 13.289 1.00 98.50 594 VAL A O 1
ATOM 4818 N N . LEU A 1 595 ? -23.695 1.317 13.236 1.00 98.19 595 LEU A N 1
ATOM 4819 C CA . LEU A 1 595 ? -23.496 1.092 11.810 1.00 98.19 595 LEU A CA 1
ATOM 4820 C C . LEU A 1 595 ? -23.292 -0.406 11.519 1.00 98.19 595 LEU A C 1
ATOM 4822 O O . LEU A 1 595 ? -23.954 -0.949 10.638 1.00 98.19 595 LEU A O 1
ATOM 4826 N N . PHE A 1 596 ? -22.515 -1.119 12.346 1.00 98.69 596 PHE A N 1
ATOM 4827 C CA . PHE A 1 596 ? -22.418 -2.585 12.259 1.00 98.69 596 PHE A CA 1
ATOM 4828 C C . PHE A 1 596 ? -23.771 -3.286 12.420 1.00 98.69 596 PHE A C 1
ATOM 4830 O O . PHE A 1 596 ? -24.082 -4.196 11.652 1.00 98.69 596 PHE A O 1
ATOM 4837 N N . LYS A 1 597 ? -24.614 -2.848 13.366 1.00 98.69 597 LYS A N 1
ATOM 4838 C CA . LYS A 1 597 ? -25.988 -3.353 13.489 1.00 98.69 597 LYS A CA 1
ATOM 4839 C C . LYS A 1 597 ? -26.750 -3.211 12.169 1.00 98.69 597 LYS A C 1
ATOM 4841 O O . LYS A 1 597 ? -27.407 -4.159 11.747 1.00 98.69 597 LYS A O 1
ATOM 4846 N N . GLN A 1 598 ? -26.672 -2.046 11.528 1.00 98.75 598 GLN A N 1
ATOM 4847 C CA . GLN A 1 598 ? -27.375 -1.787 10.271 1.00 98.75 598 GLN A CA 1
ATOM 4848 C C . GLN A 1 598 ? -26.847 -2.664 9.132 1.00 98.75 598 GLN A C 1
ATOM 4850 O O . GLN A 1 598 ? -27.655 -3.238 8.403 1.00 98.75 598 GLN A O 1
ATOM 4855 N N . PHE A 1 599 ? -25.529 -2.843 9.022 1.00 98.69 599 PHE A N 1
ATOM 4856 C CA . PHE A 1 599 ? -24.941 -3.785 8.068 1.00 98.69 599 PHE A CA 1
ATOM 4857 C C . PHE A 1 599 ? -25.456 -5.216 8.266 1.00 98.69 599 PHE A C 1
ATOM 4859 O O . PHE A 1 599 ? -25.846 -5.865 7.294 1.00 98.69 599 PHE A O 1
ATOM 4866 N N . LEU A 1 600 ? -25.522 -5.691 9.514 1.00 98.62 600 LEU A N 1
ATOM 4867 C CA . LEU A 1 600 ? -26.052 -7.017 9.842 1.00 98.62 600 LEU A CA 1
ATOM 4868 C C . LEU A 1 600 ? -27.548 -7.136 9.497 1.00 98.62 600 LEU A C 1
ATOM 4870 O O . LEU A 1 600 ? -27.960 -8.104 8.864 1.00 98.62 600 LEU A O 1
ATOM 4874 N N . GLN A 1 601 ? -28.363 -6.135 9.845 1.00 98.62 601 GLN A N 1
ATOM 4875 C CA . GLN A 1 601 ? -29.800 -6.117 9.536 1.00 98.62 601 GLN A CA 1
ATOM 4876 C C . GLN A 1 601 ? -30.084 -6.059 8.027 1.00 98.62 601 GLN A C 1
ATOM 4878 O O . GLN A 1 601 ? -31.032 -6.687 7.554 1.00 98.62 601 GLN A O 1
ATOM 4883 N N . ALA A 1 602 ? -29.271 -5.321 7.269 1.00 98.38 602 ALA A N 1
ATOM 4884 C CA . ALA A 1 602 ? -29.424 -5.162 5.826 1.00 98.38 602 ALA A CA 1
ATOM 4885 C C . ALA A 1 602 ? -28.836 -6.331 5.013 1.00 98.38 602 ALA A C 1
ATOM 4887 O O . ALA A 1 602 ? -29.019 -6.364 3.797 1.00 98.38 602 ALA A O 1
ATOM 4888 N N . ASN A 1 603 ? -28.148 -7.286 5.657 1.00 97.44 603 ASN A N 1
ATOM 4889 C CA . ASN A 1 603 ? -27.284 -8.270 4.993 1.00 97.44 603 ASN A CA 1
ATOM 4890 C C . ASN A 1 603 ? -26.255 -7.602 4.059 1.00 97.44 603 ASN A C 1
ATOM 4892 O O . ASN A 1 603 ? -25.991 -8.088 2.960 1.00 97.44 603 ASN A O 1
ATOM 4896 N N . GLY A 1 604 ? -25.700 -6.468 4.497 1.00 96.50 604 GLY A N 1
ATOM 4897 C CA . GLY A 1 604 ? -24.738 -5.674 3.734 1.00 96.50 604 GLY A CA 1
ATOM 4898 C C . GLY A 1 604 ? -23.366 -6.326 3.587 1.00 96.50 604 GLY A C 1
ATOM 4899 O O . GLY A 1 604 ? -22.623 -5.978 2.680 1.00 96.50 604 GLY A O 1
ATOM 4900 N N . LEU A 1 605 ? -23.038 -7.289 4.446 1.00 97.31 605 LEU A N 1
ATOM 4901 C CA . LEU A 1 605 ? -21.740 -7.955 4.474 1.00 97.31 605 LEU A CA 1
ATOM 4902 C C . LEU A 1 605 ? -21.884 -9.438 4.831 1.00 97.31 605 LEU A C 1
ATOM 4904 O O . LEU A 1 605 ? -22.823 -9.843 5.521 1.00 97.31 605 LEU A O 1
ATOM 4908 N N . GLN A 1 606 ? -20.953 -10.247 4.335 1.00 97.75 606 GLN A N 1
ATOM 4909 C CA . GLN A 1 606 ? -20.813 -11.676 4.635 1.00 97.75 606 GLN A CA 1
ATOM 4910 C C . GLN A 1 606 ? -19.602 -11.958 5.526 1.00 97.75 606 GLN A C 1
ATOM 4912 O O . GLN A 1 606 ? -19.572 -13.004 6.167 1.00 97.75 606 GLN A O 1
ATOM 4917 N N . PHE A 1 607 ? -18.649 -11.029 5.596 1.00 98.06 607 PHE A N 1
ATOM 4918 C CA . PHE A 1 607 ? -17.480 -11.093 6.466 1.00 98.06 607 PHE A CA 1
ATOM 4919 C C . PHE A 1 607 ? -17.359 -9.755 7.198 1.00 98.06 607 PHE A C 1
ATOM 4921 O O . PHE A 1 607 ? -17.306 -8.702 6.565 1.00 98.06 607 PHE A O 1
ATOM 4928 N N . LEU A 1 608 ? -17.400 -9.782 8.531 1.00 98.38 608 LEU A N 1
ATOM 4929 C CA . LEU A 1 608 ? -17.390 -8.574 9.357 1.00 98.38 608 LEU A CA 1
ATOM 4930 C C . LEU A 1 608 ? -15.977 -8.288 9.847 1.00 98.38 608 LEU A C 1
ATOM 4932 O O . LEU A 1 608 ? -15.403 -9.109 10.564 1.00 98.38 608 LEU A O 1
ATOM 4936 N N . GLN A 1 609 ? -15.450 -7.111 9.532 1.00 97.56 609 GLN A N 1
ATOM 4937 C CA . GLN A 1 609 ? -14.085 -6.747 9.894 1.00 97.56 609 GLN A CA 1
ATOM 4938 C C . GLN A 1 609 ? -14.103 -5.768 11.059 1.00 97.56 609 GLN A C 1
ATOM 4940 O O . GLN A 1 609 ? -14.465 -4.608 10.920 1.00 97.56 609 GLN A O 1
ATOM 4945 N N . ILE A 1 610 ? -13.774 -6.250 12.254 1.00 97.69 610 ILE A N 1
ATOM 4946 C CA . ILE A 1 610 ? -13.564 -5.359 13.399 1.00 97.69 610 ILE A CA 1
ATOM 4947 C C . ILE A 1 610 ? -12.165 -4.752 13.320 1.00 97.69 610 ILE A C 1
ATOM 4949 O O . ILE A 1 610 ? -11.229 -5.430 12.902 1.00 97.69 610 ILE A O 1
ATOM 4953 N N . ASP A 1 611 ? -12.023 -3.527 13.818 1.00 97.44 611 ASP A N 1
ATOM 4954 C CA . ASP A 1 611 ? -10.733 -2.872 14.013 1.00 97.44 611 ASP A CA 1
ATOM 4955 C C . ASP A 1 611 ? -10.583 -2.410 15.472 1.00 97.44 611 ASP A C 1
ATOM 4957 O O . ASP A 1 611 ? -11.499 -1.832 16.071 1.00 97.44 611 ASP A O 1
ATOM 4961 N N . SER A 1 612 ? -9.423 -2.695 16.067 1.00 95.69 612 SER A N 1
ATOM 4962 C CA . SER A 1 612 ? -9.146 -2.435 17.486 1.00 95.69 612 SER A CA 1
ATOM 4963 C C . SER A 1 612 ? -9.000 -0.955 17.855 1.00 95.69 612 SER A C 1
ATOM 4965 O O . SER A 1 612 ? -9.122 -0.609 19.035 1.00 95.69 612 SER A O 1
ATOM 4967 N N . CYS A 1 613 ? -8.725 -0.098 16.875 1.00 96.25 613 CYS A N 1
ATOM 4968 C CA . CYS A 1 613 ? -8.377 1.312 17.044 1.00 96.25 613 CYS A CA 1
ATOM 4969 C C . CYS A 1 613 ? -9.420 2.276 16.459 1.00 96.25 613 CYS A C 1
ATOM 4971 O O . CYS A 1 613 ? -9.484 3.432 16.874 1.00 96.25 613 CYS A O 1
ATOM 4973 N N . ARG A 1 614 ? -10.257 1.819 15.529 1.00 97.50 614 ARG A N 1
ATOM 4974 C CA . ARG A 1 614 ? -11.350 2.587 14.926 1.00 97.50 614 ARG A CA 1
ATOM 4975 C C . ARG A 1 614 ? -12.488 2.829 15.908 1.00 97.50 614 ARG A C 1
ATOM 4977 O O . ARG A 1 614 ? -13.047 3.926 15.962 1.00 97.50 614 ARG A O 1
ATOM 4984 N N . LEU A 1 615 ? -12.844 1.776 16.635 1.00 97.88 615 LEU A N 1
ATOM 4985 C CA . LEU A 1 615 ? -14.003 1.716 17.517 1.00 97.88 615 LEU A CA 1
ATOM 4986 C C . LEU A 1 615 ? -13.679 2.277 18.905 1.00 97.88 615 LEU A C 1
ATOM 4988 O O . LEU A 1 615 ? -12.527 2.540 19.248 1.00 97.88 615 LEU A O 1
ATOM 4992 N N . GLY A 1 616 ? -14.700 2.401 19.752 1.00 97.25 616 GLY A N 1
ATOM 4993 C CA . GLY A 1 616 ? -14.603 2.835 21.147 1.00 97.25 616 GLY A CA 1
ATOM 4994 C C . GLY A 1 616 ? -13.920 1.815 22.068 1.00 97.25 616 GLY A C 1
ATOM 4995 O O . GLY A 1 616 ? -14.347 1.626 23.206 1.00 97.25 616 GLY A O 1
ATOM 4996 N N . GLY A 1 617 ? -12.881 1.134 21.595 1.00 97.50 617 GLY A N 1
ATOM 4997 C CA . GLY A 1 617 ? -12.117 0.129 22.318 1.00 97.50 617 GLY A CA 1
ATOM 4998 C C . GLY A 1 617 ? -12.879 -1.175 22.556 1.00 97.50 617 GLY A C 1
ATOM 4999 O O . GLY A 1 617 ? -13.965 -1.410 22.016 1.00 97.50 617 GLY A O 1
ATOM 5000 N N . VAL A 1 618 ? -12.300 -2.035 23.399 1.00 98.44 618 VAL A N 1
ATOM 5001 C CA . VAL A 1 618 ? -12.797 -3.401 23.652 1.00 98.44 618 VAL A CA 1
ATOM 5002 C C . VAL A 1 618 ? -14.291 -3.425 23.999 1.00 98.44 618 VAL A C 1
ATOM 5004 O O . VAL A 1 618 ? -15.009 -4.263 23.470 1.00 98.44 618 VAL A O 1
ATOM 5007 N N . ASN A 1 619 ? -14.800 -2.493 24.815 1.00 97.94 619 ASN A N 1
ATOM 5008 C CA . ASN A 1 619 ? -16.213 -2.463 25.230 1.00 97.94 619 ASN A CA 1
ATOM 5009 C C . ASN A 1 619 ? -17.183 -2.477 24.038 1.00 97.94 619 ASN A C 1
ATOM 5011 O O . ASN A 1 619 ? -18.181 -3.199 24.060 1.00 97.94 619 ASN A O 1
ATOM 5015 N N . GLU A 1 620 ? -16.895 -1.680 23.008 1.00 98.31 620 GLU A N 1
ATOM 5016 C CA . GLU A 1 620 ? -17.726 -1.608 21.810 1.00 98.31 620 GLU A CA 1
ATOM 5017 C C . GLU A 1 620 ? -17.540 -2.849 20.929 1.00 98.31 620 GLU A C 1
ATOM 5019 O O . GLU A 1 620 ? -18.522 -3.429 20.460 1.00 98.31 620 GLU A O 1
ATOM 5024 N N . ILE A 1 621 ? -16.299 -3.313 20.779 1.00 98.56 621 ILE A N 1
ATOM 5025 C CA . ILE A 1 621 ? -15.956 -4.495 19.980 1.00 98.56 621 ILE A CA 1
ATOM 5026 C C . ILE A 1 621 ? -16.652 -5.758 20.505 1.00 98.56 621 ILE A C 1
ATOM 5028 O O . ILE A 1 621 ? -17.183 -6.536 19.711 1.00 98.56 621 ILE A O 1
ATOM 5032 N N . LEU A 1 622 ? -16.721 -5.942 21.831 1.00 98.56 622 LEU A N 1
ATOM 5033 C CA . LEU A 1 622 ? -17.438 -7.066 22.445 1.00 98.56 622 LEU A CA 1
ATOM 5034 C C . LEU A 1 622 ? -18.900 -7.113 21.972 1.00 98.56 622 LEU A C 1
ATOM 5036 O O . LEU A 1 622 ? -19.409 -8.186 21.652 1.00 98.56 622 LEU A O 1
ATOM 5040 N N . SER A 1 623 ? -19.565 -5.954 21.885 1.00 98.31 623 SER A N 1
ATOM 5041 C CA . SER A 1 623 ? -20.951 -5.875 21.407 1.00 98.31 623 SER A CA 1
ATOM 5042 C C . SER A 1 623 ? -21.082 -6.283 19.939 1.00 98.31 623 SER A C 1
ATOM 5044 O O . SER A 1 623 ? -22.017 -6.997 19.582 1.00 98.31 623 SER A O 1
ATOM 5046 N N . ILE A 1 624 ? -20.119 -5.891 19.102 1.00 98.75 624 ILE A N 1
ATOM 5047 C CA . ILE A 1 624 ? -20.121 -6.170 17.663 1.00 98.75 624 ILE A CA 1
ATOM 5048 C C . ILE A 1 624 ? -19.881 -7.655 17.397 1.00 98.75 624 ILE A C 1
ATOM 5050 O O . ILE A 1 624 ? -20.626 -8.248 16.623 1.00 98.75 624 ILE A O 1
ATOM 5054 N N . ILE A 1 625 ? -18.919 -8.280 18.082 1.00 98.69 625 ILE A N 1
ATOM 5055 C CA . ILE A 1 625 ? -18.658 -9.725 17.964 1.00 98.69 625 ILE A CA 1
ATOM 5056 C C . ILE A 1 625 ? -19.893 -10.537 18.394 1.00 98.69 625 ILE A C 1
ATOM 5058 O O . ILE A 1 625 ? -20.291 -11.479 17.707 1.00 98.69 625 ILE A O 1
ATOM 5062 N N . LEU A 1 626 ? -20.553 -10.153 19.494 1.00 98.69 626 LEU A N 1
ATOM 5063 C CA . LEU A 1 626 ? -21.778 -10.818 19.956 1.00 98.69 626 LEU A CA 1
ATOM 5064 C C . LEU A 1 626 ? -22.944 -10.647 18.969 1.00 98.69 626 LEU A C 1
ATOM 5066 O O . LEU A 1 626 ? -23.674 -11.608 18.716 1.00 98.69 626 LEU A O 1
ATOM 5070 N N . MET A 1 627 ? -23.108 -9.456 18.378 1.00 98.69 627 MET A N 1
ATOM 5071 C CA . MET A 1 627 ? -24.086 -9.240 17.307 1.00 98.69 627 MET A CA 1
ATOM 5072 C C . MET A 1 627 ? -23.748 -10.094 16.078 1.00 98.69 627 MET A C 1
ATOM 5074 O O . MET A 1 627 ? -24.618 -10.808 15.589 1.00 98.69 627 MET A O 1
ATOM 5078 N N . ALA A 1 628 ? -22.495 -10.106 15.620 1.00 98.50 628 ALA A N 1
ATOM 5079 C CA . ALA A 1 628 ? -22.059 -10.920 14.485 1.00 98.50 628 ALA A CA 1
ATOM 5080 C C . ALA A 1 628 ? -22.373 -12.410 14.701 1.00 98.50 628 ALA A C 1
ATOM 5082 O O . ALA A 1 628 ? -22.952 -13.057 13.827 1.00 98.50 628 ALA A O 1
ATOM 5083 N N . HIS A 1 629 ? -22.101 -12.930 15.905 1.00 98.19 629 HIS A N 1
ATOM 5084 C CA . HIS A 1 629 ? -22.450 -14.297 16.290 1.00 98.19 629 HIS A CA 1
ATOM 5085 C C . HIS A 1 629 ? -23.956 -14.563 16.206 1.00 98.19 629 HIS A C 1
ATOM 5087 O O . HIS A 1 629 ? -24.367 -15.566 15.622 1.00 98.19 629 HIS A O 1
ATOM 5093 N N . LYS A 1 630 ? -24.788 -13.660 16.741 1.00 98.00 630 LYS A N 1
ATOM 5094 C CA . LYS A 1 630 ? -26.252 -13.803 16.706 1.00 98.00 630 LYS A CA 1
ATOM 5095 C C . LYS A 1 630 ? -26.804 -13.821 15.275 1.00 98.00 630 LYS A C 1
ATOM 5097 O O . LYS A 1 630 ? -27.744 -14.560 14.999 1.00 98.00 630 LYS A O 1
ATOM 5102 N N . PHE A 1 631 ? -26.213 -13.038 14.375 1.00 98.38 631 PHE A N 1
ATOM 5103 C CA . PHE A 1 631 ? -26.592 -12.990 12.958 1.00 98.38 631 PHE A CA 1
ATOM 5104 C C . PHE A 1 631 ? -25.927 -14.084 12.107 1.00 98.38 631 PHE A C 1
ATOM 5106 O O . PHE A 1 631 ? -26.237 -14.204 10.925 1.00 98.38 631 PHE A O 1
ATOM 5113 N N . GLY A 1 632 ? -25.036 -14.899 12.682 1.00 97.62 632 GLY A N 1
ATOM 5114 C CA . GLY A 1 632 ? -24.335 -15.961 11.959 1.00 97.62 632 GLY A CA 1
ATOM 5115 C C . GLY A 1 632 ? -23.282 -15.453 10.969 1.00 97.62 632 GLY A C 1
ATOM 5116 O O . GLY A 1 632 ? -22.929 -16.175 10.039 1.00 97.62 632 GLY A O 1
ATOM 5117 N N . VAL A 1 633 ? -22.777 -14.233 11.159 1.00 98.31 633 VAL A N 1
ATOM 5118 C CA . VAL A 1 633 ? -21.760 -13.621 10.296 1.00 98.31 633 VAL A CA 1
ATOM 5119 C C . VAL A 1 633 ? -20.366 -13.865 10.891 1.00 98.31 633 VAL A C 1
ATOM 5121 O O . VAL A 1 633 ? -20.150 -13.582 12.074 1.00 98.31 633 VAL A O 1
ATOM 5124 N N . PRO A 1 634 ? -19.407 -14.422 10.127 1.00 97.25 634 PRO A N 1
ATOM 5125 C CA . PRO A 1 634 ? -18.037 -14.585 10.589 1.00 97.25 634 PRO A CA 1
ATOM 5126 C C . PRO A 1 634 ? -17.336 -13.239 10.768 1.00 97.25 634 PRO A C 1
ATOM 5128 O O . PRO A 1 634 ? -17.472 -12.330 9.950 1.00 97.25 634 PRO A O 1
ATOM 5131 N N . VAL A 1 635 ? -16.547 -13.143 11.836 1.00 97.44 635 VAL A N 1
ATOM 5132 C CA . VAL A 1 635 ? -15.688 -11.991 12.100 1.00 97.44 635 VAL A CA 1
ATOM 5133 C C . VAL A 1 635 ? -14.304 -12.288 11.523 1.00 97.44 635 VAL A C 1
ATOM 5135 O O . VAL A 1 635 ? -13.691 -13.288 11.899 1.00 97.44 635 VAL A O 1
ATOM 5138 N N . CYS A 1 636 ? -13.832 -11.441 10.611 1.00 95.81 636 CYS A N 1
ATOM 5139 C CA . CYS A 1 636 ? -12.499 -11.499 10.012 1.00 95.81 636 CYS A CA 1
ATOM 5140 C C . CYS A 1 636 ? -11.762 -10.194 10.324 1.00 95.81 636 CYS A C 1
ATOM 5142 O O . CYS A 1 636 ? -11.907 -9.235 9.576 1.00 95.81 636 CYS A O 1
ATOM 5144 N N . PRO A 1 637 ? -11.084 -10.083 11.474 1.00 94.69 637 PRO A N 1
ATOM 5145 C CA . PRO A 1 637 ? -10.602 -8.785 11.922 1.00 94.69 637 PRO A CA 1
ATOM 5146 C C . PRO A 1 637 ? -9.528 -8.173 11.018 1.00 94.69 637 PRO A C 1
ATOM 5148 O O . PRO A 1 637 ? -8.620 -8.889 10.587 1.00 94.69 637 PRO A O 1
ATOM 5151 N N . HIS A 1 638 ? -9.637 -6.859 10.807 1.00 93.56 638 HIS A N 1
ATOM 5152 C CA . HIS A 1 638 ? -8.632 -6.033 10.138 1.00 93.56 638 HIS A CA 1
ATOM 5153 C C . HIS A 1 638 ? -7.412 -5.855 11.053 1.00 93.56 638 HIS A C 1
ATOM 5155 O O . HIS A 1 638 ? -7.538 -5.753 12.284 1.00 93.56 638 HIS A O 1
ATOM 5161 N N . ALA A 1 639 ? -6.232 -5.862 10.450 1.00 87.81 639 ALA A N 1
ATOM 5162 C CA . ALA A 1 639 ? -4.947 -5.672 11.093 1.00 87.81 639 ALA A CA 1
ATOM 5163 C C . ALA A 1 639 ? -4.092 -4.704 10.256 1.00 87.81 639 ALA A C 1
ATOM 5165 O O . ALA A 1 639 ? -4.582 -3.686 9.797 1.00 87.81 639 ALA A O 1
ATOM 5166 N N . GLY A 1 640 ? -2.782 -4.923 10.142 1.00 75.56 640 GLY A N 1
ATOM 5167 C CA . GLY A 1 640 ? -1.919 -3.961 9.452 1.00 75.56 640 GLY A CA 1
ATOM 5168 C C . GLY A 1 640 ? -1.671 -2.678 10.253 1.00 75.56 640 GLY A C 1
ATOM 5169 O O . GLY A 1 640 ? -1.905 -2.615 11.458 1.00 75.56 640 GLY A O 1
ATOM 5170 N N . GLY A 1 641 ? -1.104 -1.650 9.624 1.00 85.06 641 GLY A N 1
ATOM 5171 C CA . GLY A 1 641 ? -0.810 -0.389 10.315 1.00 85.06 641 GLY A CA 1
ATOM 5172 C C . GLY A 1 641 ? 0.196 -0.508 11.474 1.00 85.06 641 GLY A C 1
ATOM 5173 O O . GLY A 1 641 ? 1.129 -1.310 11.445 1.00 85.06 641 GLY A O 1
ATOM 5174 N N . VAL A 1 642 ? 0.013 0.326 12.506 1.00 91.44 642 VAL A N 1
ATOM 5175 C CA . VAL A 1 642 ? 0.837 0.339 13.731 1.00 91.44 642 VAL A CA 1
ATOM 5176 C C . VAL A 1 642 ? 0.079 -0.347 14.870 1.00 91.44 642 VAL A C 1
ATOM 5178 O O . VAL A 1 642 ? -0.838 0.241 15.441 1.00 91.44 642 VAL A O 1
ATOM 5181 N N . GLY A 1 643 ? 0.476 -1.566 15.243 1.00 90.94 643 GLY A N 1
ATOM 5182 C CA . GLY A 1 643 ? -0.013 -2.236 16.458 1.00 90.94 643 GLY A CA 1
ATOM 5183 C C . GLY A 1 643 ? -1.368 -2.943 16.360 1.00 90.94 643 GLY A C 1
ATOM 5184 O O . GLY A 1 643 ? -1.841 -3.475 17.368 1.00 90.94 643 GLY A O 1
ATOM 5185 N N . LEU A 1 644 ? -2.026 -2.957 15.192 1.00 93.69 644 LEU A N 1
ATOM 5186 C CA . LEU A 1 644 ? -3.333 -3.616 15.053 1.00 93.69 644 LEU A CA 1
ATOM 5187 C C . LEU A 1 644 ? -3.203 -5.139 15.157 1.00 93.69 644 LEU A C 1
ATOM 5189 O O . LEU A 1 644 ? -4.024 -5.772 15.818 1.00 93.69 644 LEU A O 1
ATOM 5193 N N . CYS A 1 645 ? -2.132 -5.725 14.608 1.00 93.06 645 CYS A N 1
ATOM 5194 C CA . CYS A 1 645 ? -1.806 -7.144 14.784 1.00 93.06 645 CYS A CA 1
ATOM 5195 C C . CYS A 1 645 ? -1.693 -7.520 16.273 1.00 93.06 645 CYS A C 1
ATOM 5197 O O . CYS A 1 645 ? -2.223 -8.550 16.701 1.00 93.06 645 CYS A O 1
ATOM 5199 N N . GLU A 1 646 ? -1.021 -6.679 17.063 1.00 94.75 646 GLU A N 1
ATOM 5200 C CA . GLU A 1 646 ? -0.816 -6.860 18.498 1.00 94.75 646 GLU A CA 1
ATOM 5201 C C . GLU A 1 646 ? -2.141 -6.859 19.265 1.00 94.75 646 GLU A C 1
ATOM 5203 O O . GLU A 1 646 ? -2.318 -7.693 20.154 1.00 94.75 646 GLU A O 1
ATOM 5208 N N . TYR A 1 647 ? -3.089 -5.999 18.887 1.00 95.25 647 TYR A N 1
ATOM 5209 C CA . TYR A 1 647 ? -4.414 -5.948 19.500 1.00 95.25 647 TYR A CA 1
ATOM 5210 C C . TYR A 1 647 ? -5.340 -7.069 19.034 1.00 95.25 647 TYR A C 1
ATOM 5212 O O . TYR A 1 647 ? -5.886 -7.835 19.838 1.00 95.25 647 TYR A O 1
ATOM 5220 N N . VAL A 1 648 ? -5.560 -7.161 17.728 1.00 93.50 648 VAL A N 1
ATOM 5221 C CA . VAL A 1 648 ? -6.713 -7.863 17.169 1.00 93.50 648 VAL A CA 1
ATOM 5222 C C . VAL A 1 648 ? -6.625 -9.384 17.327 1.00 93.50 648 VAL A C 1
ATOM 5224 O O . VAL A 1 648 ? -7.650 -10.074 17.411 1.00 93.50 648 VAL A O 1
ATOM 5227 N N . GLN A 1 649 ? -5.410 -9.913 17.512 1.00 92.88 649 GLN A N 1
ATOM 5228 C CA . GLN A 1 649 ? -5.185 -11.308 17.895 1.00 92.88 649 GLN A CA 1
ATOM 5229 C C . GLN A 1 649 ? -5.908 -11.674 19.205 1.00 92.88 649 GLN A C 1
ATOM 5231 O O . GLN A 1 649 ? -6.490 -12.754 19.301 1.00 92.88 649 GLN A O 1
ATOM 5236 N N . HIS A 1 650 ? -5.958 -10.774 20.199 1.00 96.44 650 HIS A N 1
ATOM 5237 C CA . HIS A 1 650 ? -6.615 -11.069 21.477 1.00 96.44 650 HIS A CA 1
ATOM 5238 C C . HIS A 1 650 ? -8.138 -11.174 21.316 1.00 96.44 650 HIS A C 1
ATOM 5240 O O . HIS A 1 650 ? -8.778 -12.018 21.946 1.00 96.44 650 HIS A O 1
ATOM 5246 N N . LEU A 1 651 ? -8.710 -10.321 20.464 1.00 96.94 651 LEU A N 1
ATOM 5247 C CA . LEU A 1 651 ? -10.144 -10.273 20.179 1.00 96.94 651 LEU A CA 1
ATOM 5248 C C . LEU A 1 651 ? -10.586 -11.510 19.389 1.00 96.94 651 LEU A C 1
ATOM 5250 O O . LEU A 1 651 ? -11.579 -12.141 19.746 1.00 96.94 651 LEU A O 1
ATOM 5254 N N . SER A 1 652 ? -9.789 -11.907 18.393 1.00 93.94 652 SER A N 1
ATOM 5255 C CA . SER A 1 652 ? -9.983 -13.141 17.617 1.00 93.94 652 SER A CA 1
ATOM 5256 C C . SER A 1 652 ? -9.952 -14.379 18.517 1.00 93.94 652 SER A C 1
ATOM 5258 O O . SER A 1 652 ? -10.819 -15.250 18.439 1.00 93.94 652 SER A O 1
ATOM 5260 N N . MET A 1 653 ? -8.975 -14.438 19.430 1.00 93.00 653 MET A N 1
ATOM 5261 C CA . MET A 1 653 ? -8.845 -15.549 20.373 1.00 93.00 653 MET A CA 1
ATOM 5262 C C . MET A 1 653 ? -10.023 -15.619 21.344 1.00 93.00 653 MET A C 1
ATOM 5264 O O . MET A 1 653 ? -10.518 -16.709 21.637 1.00 93.00 653 MET A O 1
ATOM 5268 N N . TRP A 1 654 ? -10.495 -14.471 21.836 1.00 96.25 654 TRP A N 1
ATOM 5269 C CA . TRP A 1 654 ? -11.676 -14.430 22.692 1.00 96.25 654 TRP A CA 1
ATOM 5270 C C . TRP A 1 654 ? -12.949 -14.866 21.953 1.00 96.25 654 TRP A C 1
ATOM 5272 O O . TRP A 1 654 ? -13.699 -15.666 22.521 1.00 96.25 654 TRP A O 1
ATOM 5282 N N . ASP A 1 655 ? -13.164 -14.417 20.708 1.00 96.50 655 ASP A N 1
ATOM 5283 C CA . ASP A 1 655 ? -14.302 -14.850 19.881 1.00 96.50 655 ASP A CA 1
ATOM 5284 C C . ASP A 1 655 ? -14.328 -16.375 19.749 1.00 96.50 655 ASP A C 1
ATOM 5286 O O . ASP A 1 655 ? -15.307 -17.014 20.133 1.00 96.50 655 ASP A O 1
ATOM 5290 N N . PHE A 1 656 ? -13.226 -16.982 19.302 1.00 94.06 656 PHE A N 1
ATOM 5291 C CA . PHE A 1 656 ? -13.160 -18.432 19.136 1.00 94.06 656 PHE A CA 1
ATOM 5292 C C . PHE A 1 656 ? -13.414 -19.186 20.447 1.00 94.06 656 PHE A C 1
ATOM 5294 O O . PHE A 1 656 ? -14.169 -20.159 20.467 1.00 94.06 656 PHE A O 1
ATOM 5301 N N . VAL A 1 657 ? -12.798 -18.763 21.556 1.00 93.50 657 VAL A N 1
ATOM 5302 C CA . VAL A 1 657 ? -12.922 -19.498 22.822 1.00 93.50 657 VAL A CA 1
ATOM 5303 C C . VAL A 1 657 ? -14.327 -19.350 23.409 1.00 93.50 657 VAL A C 1
ATOM 5305 O O . VAL A 1 657 ? -14.944 -20.363 23.746 1.00 93.50 657 VAL A O 1
ATOM 5308 N N . SER A 1 658 ? -14.834 -18.118 23.510 1.00 95.62 658 SER A N 1
ATOM 5309 C CA . SER A 1 658 ? -16.007 -17.786 24.333 1.00 95.62 658 SER A CA 1
ATOM 5310 C C . SER A 1 658 ? -17.289 -17.494 23.552 1.00 95.62 658 SER A C 1
ATOM 5312 O O . SER A 1 658 ? -18.352 -17.450 24.171 1.00 95.62 658 SER A O 1
ATOM 5314 N N . VAL A 1 659 ? -17.225 -17.275 22.236 1.00 96.88 659 VAL A N 1
ATOM 5315 C CA . VAL A 1 659 ? -18.374 -16.802 21.445 1.00 96.88 659 VAL A CA 1
ATOM 5316 C C . VAL A 1 659 ? -18.671 -17.727 20.266 1.00 96.88 659 VAL A C 1
ATOM 5318 O O . VAL A 1 659 ? -19.647 -18.477 20.312 1.00 96.88 659 VAL A O 1
ATOM 5321 N N . SER A 1 660 ? -17.855 -17.700 19.212 1.00 94.31 660 SER A N 1
ATOM 5322 C CA . SER A 1 660 ? -18.124 -18.425 17.969 1.00 94.31 660 SER A CA 1
ATOM 5323 C C . SER A 1 660 ? -17.847 -19.921 18.069 1.00 94.31 660 SER A C 1
ATOM 5325 O O . SER A 1 660 ? -18.620 -20.715 17.532 1.00 94.31 660 SER A O 1
ATOM 5327 N N . GLY A 1 661 ? -16.775 -20.328 18.754 1.00 90.75 661 GLY A N 1
ATOM 5328 C CA . GLY A 1 661 ? -16.395 -21.738 18.853 1.00 90.75 661 GLY A CA 1
ATOM 5329 C C . GLY A 1 661 ? -15.993 -22.391 17.531 1.00 90.75 661 GLY A C 1
ATOM 5330 O O . GLY A 1 661 ? -15.936 -23.619 17.475 1.00 90.75 661 GLY A O 1
ATOM 5331 N N . SER A 1 662 ? -15.759 -21.605 16.478 1.00 87.00 662 SER A N 1
ATOM 5332 C CA . SER A 1 662 ? -15.496 -22.079 15.118 1.00 87.00 662 SER A CA 1
ATOM 5333 C C . SER A 1 662 ? -14.409 -21.229 14.462 1.00 87.00 662 SER A C 1
ATOM 5335 O O . SER A 1 662 ? -14.302 -20.035 14.726 1.00 87.00 662 SER A O 1
ATOM 5337 N N . MET A 1 663 ? -13.606 -21.860 13.605 1.00 83.25 663 MET A N 1
ATOM 5338 C CA . MET A 1 663 ? -12.653 -21.188 12.711 1.00 83.25 663 MET A CA 1
ATOM 5339 C C . MET A 1 663 ? -13.185 -21.103 11.272 1.00 83.25 663 MET A C 1
ATOM 5341 O O . MET A 1 663 ? -12.506 -20.588 10.387 1.00 83.25 663 MET A O 1
ATOM 5345 N N . ASP A 1 664 ? -14.395 -21.604 11.016 1.00 86.19 664 ASP A N 1
ATOM 5346 C CA . ASP A 1 664 ? -14.960 -21.656 9.673 1.00 86.19 664 ASP A CA 1
ATOM 5347 C C . ASP A 1 664 ? -15.217 -20.237 9.172 1.00 86.19 664 ASP A C 1
ATOM 5349 O O . ASP A 1 664 ? -15.909 -19.446 9.829 1.00 86.19 664 ASP A O 1
ATOM 5353 N N . ASN A 1 665 ? -14.646 -19.928 8.003 1.00 86.06 665 ASN A N 1
ATOM 5354 C CA . ASN A 1 665 ? -14.730 -18.624 7.344 1.00 86.06 665 ASN A CA 1
ATOM 5355 C C . ASN A 1 665 ? -14.277 -17.442 8.220 1.00 86.06 665 ASN A C 1
ATOM 5357 O O . ASN A 1 665 ? -14.705 -16.318 7.983 1.00 86.06 665 ASN A O 1
ATOM 5361 N N . ARG A 1 666 ? -13.429 -17.687 9.230 1.00 87.94 666 ARG A N 1
ATOM 5362 C CA . ARG A 1 666 ? -12.865 -16.668 10.126 1.00 87.94 666 ARG A CA 1
ATOM 5363 C C . ARG A 1 666 ? -11.358 -16.635 9.977 1.00 87.94 666 ARG A C 1
ATOM 5365 O O . ARG A 1 666 ? -10.690 -17.654 10.148 1.00 87.94 666 ARG A O 1
ATOM 5372 N N . MET A 1 667 ? -10.829 -15.466 9.650 1.00 85.12 667 MET A N 1
ATOM 5373 C CA . MET A 1 667 ? -9.401 -15.252 9.449 1.00 85.12 667 MET A CA 1
ATOM 5374 C C . MET A 1 667 ? -9.030 -13.891 10.019 1.00 85.12 667 MET A C 1
ATOM 5376 O O . MET A 1 667 ? -9.766 -12.927 9.845 1.00 85.12 667 MET A O 1
ATOM 5380 N N . THR A 1 668 ? -7.896 -13.829 10.700 1.00 86.88 668 THR A N 1
ATOM 5381 C CA . THR A 1 668 ? -7.334 -12.577 11.200 1.00 86.88 668 THR A CA 1
ATOM 5382 C C . THR A 1 668 ? -6.235 -12.151 10.247 1.00 86.88 668 THR A C 1
ATOM 5384 O O . THR A 1 668 ? -5.325 -12.944 9.977 1.00 86.88 668 THR A O 1
ATOM 5387 N N . GLU A 1 669 ? -6.334 -10.933 9.728 1.00 85.56 669 GLU A N 1
ATOM 5388 C CA . GLU A 1 669 ? -5.300 -10.353 8.879 1.00 85.56 669 GLU A CA 1
ATOM 5389 C C . GLU A 1 669 ? -3.956 -10.293 9.620 1.00 85.56 669 GLU A C 1
ATOM 5391 O O . GLU A 1 669 ? -3.930 -10.133 10.836 1.00 85.56 669 GLU A O 1
ATOM 5396 N N . TYR A 1 670 ? -2.838 -10.444 8.903 1.00 83.12 670 TYR A N 1
ATOM 5397 C CA . TYR A 1 670 ? -1.494 -10.338 9.471 1.00 83.12 670 TYR A CA 1
ATOM 5398 C C . TYR A 1 670 ? -0.542 -9.652 8.495 1.00 83.12 670 TYR A C 1
ATOM 5400 O O . TYR A 1 670 ? -0.315 -10.152 7.393 1.00 83.12 670 TYR A O 1
ATOM 5408 N N . ILE A 1 671 ? 0.090 -8.572 8.955 1.00 79.56 671 ILE A N 1
ATOM 5409 C CA . ILE A 1 671 ? 1.164 -7.875 8.244 1.00 79.56 671 ILE A CA 1
ATOM 5410 C C . ILE A 1 671 ? 2.352 -7.744 9.198 1.00 79.56 671 ILE A C 1
ATOM 5412 O O . ILE A 1 671 ? 2.226 -7.183 10.286 1.00 79.56 671 ILE A O 1
ATOM 5416 N N . HIS A 1 672 ? 3.516 -8.265 8.799 1.00 75.06 672 HIS A N 1
ATOM 5417 C CA . HIS A 1 672 ? 4.755 -8.153 9.575 1.00 75.06 672 HIS A CA 1
ATOM 5418 C C . HIS A 1 672 ? 5.441 -6.807 9.289 1.00 75.06 672 HIS A C 1
ATOM 5420 O O . HIS A 1 672 ? 6.441 -6.733 8.568 1.00 75.06 672 HIS A O 1
ATOM 5426 N N . HIS A 1 673 ? 4.877 -5.730 9.830 1.00 77.62 673 HIS A N 1
ATOM 5427 C CA . HIS A 1 673 ? 5.383 -4.369 9.674 1.00 77.62 673 HIS A CA 1
ATOM 5428 C C . HIS A 1 673 ? 5.346 -3.636 11.022 1.00 77.62 673 HIS A C 1
ATOM 5430 O O . HIS A 1 673 ? 4.347 -3.711 11.731 1.00 77.62 673 HIS A O 1
ATOM 5436 N N . LEU A 1 674 ? 6.440 -2.954 11.388 1.00 88.12 674 LEU A N 1
ATOM 5437 C CA . LEU A 1 674 ? 6.601 -2.159 12.620 1.00 88.12 674 LEU A CA 1
ATOM 5438 C C . LEU A 1 674 ? 6.480 -2.932 13.947 1.00 88.12 674 LEU A C 1
ATOM 5440 O O . LEU A 1 674 ? 6.580 -2.330 15.02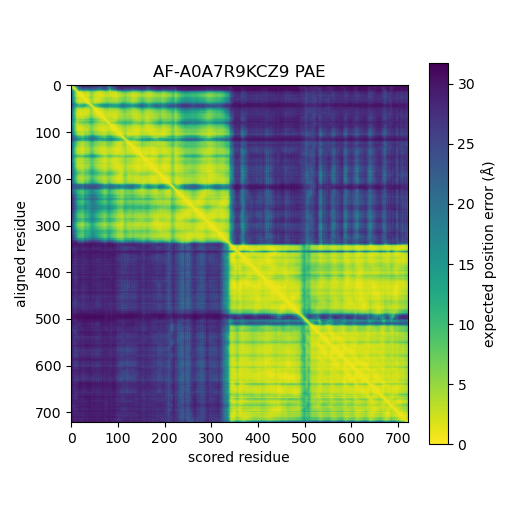2 1.00 88.12 674 LEU A O 1
ATOM 5444 N N . SER A 1 675 ? 6.329 -4.259 13.908 1.00 87.00 675 SER A N 1
ATOM 5445 C CA . SER A 1 675 ? 6.287 -5.117 15.097 1.00 87.00 675 SER A CA 1
ATOM 5446 C C . SER A 1 675 ? 7.550 -4.978 15.962 1.00 87.00 675 SER A C 1
ATOM 5448 O O . SER A 1 675 ? 7.488 -5.119 17.182 1.00 87.00 675 SER A O 1
ATOM 5450 N N . GLU A 1 676 ? 8.700 -4.627 15.382 1.00 90.94 676 GLU A N 1
ATOM 5451 C CA . GLU A 1 676 ? 9.955 -4.393 16.103 1.00 90.94 676 GLU A CA 1
ATOM 5452 C C . GLU A 1 676 ? 9.888 -3.260 17.142 1.00 90.94 676 GLU A C 1
ATOM 5454 O O . GLU A 1 676 ? 10.722 -3.231 18.055 1.00 90.94 676 GLU A O 1
ATOM 5459 N N . HIS A 1 677 ? 8.909 -2.357 17.044 1.00 95.69 677 HIS A N 1
ATOM 5460 C CA . HIS A 1 677 ? 8.723 -1.243 17.978 1.00 95.69 677 HIS A CA 1
ATOM 5461 C C . HIS A 1 677 ? 7.920 -1.619 19.227 1.00 95.69 677 HIS A C 1
ATOM 5463 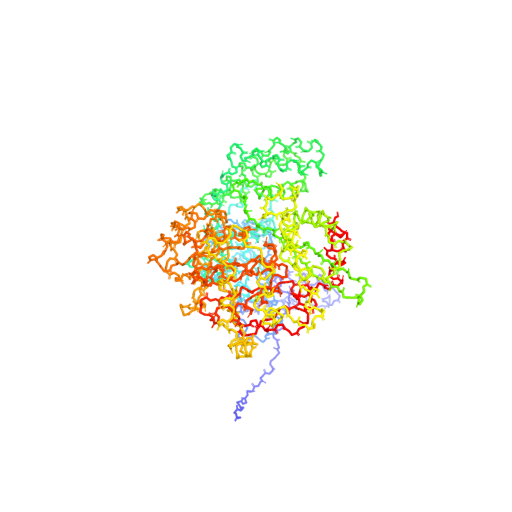O O . HIS A 1 677 ? 7.897 -0.847 20.188 1.00 95.69 677 HIS A O 1
ATOM 5469 N N . PHE A 1 678 ? 7.306 -2.802 19.252 1.00 96.12 678 PHE A N 1
ATOM 5470 C CA . PHE A 1 678 ? 6.528 -3.297 20.384 1.00 96.12 678 PHE A CA 1
ATOM 5471 C C . PHE A 1 678 ? 7.385 -4.150 21.323 1.00 96.12 678 PHE A C 1
ATOM 5473 O O . PHE A 1 678 ? 8.275 -4.892 20.900 1.00 96.12 678 PHE A O 1
ATOM 5480 N N . THR A 1 679 ? 7.112 -4.062 22.624 1.00 95.56 679 THR A N 1
ATOM 5481 C CA . THR A 1 679 ? 7.758 -4.895 23.652 1.00 95.56 679 THR A CA 1
ATOM 5482 C C . THR A 1 679 ? 7.344 -6.363 23.514 1.00 95.56 679 THR A C 1
ATOM 5484 O O . THR A 1 679 ? 8.151 -7.261 23.754 1.00 95.56 679 THR A O 1
ATOM 5487 N N . TYR A 1 680 ? 6.102 -6.609 23.083 1.00 92.44 680 TYR A N 1
ATOM 5488 C CA . TYR A 1 680 ? 5.523 -7.943 22.904 1.00 92.44 680 TYR A CA 1
ATOM 5489 C C . TYR A 1 680 ? 4.921 -8.088 21.496 1.00 92.44 680 TYR A C 1
ATOM 5491 O O . TYR A 1 680 ? 3.697 -8.091 21.361 1.00 92.44 680 TYR A O 1
ATOM 5499 N N . PRO A 1 681 ? 5.758 -8.185 20.448 1.00 92.19 681 PRO A N 1
ATOM 5500 C CA . PRO A 1 681 ? 5.285 -8.231 19.068 1.00 92.19 681 PRO A CA 1
ATOM 5501 C C . PRO A 1 681 ? 4.385 -9.437 18.804 1.00 92.19 681 PRO A C 1
ATOM 5503 O O . PRO A 1 681 ? 4.618 -10.540 19.319 1.00 92.19 681 PRO A O 1
ATOM 5506 N N . ALA A 1 682 ? 3.387 -9.243 17.946 1.00 89.19 682 ALA A N 1
ATOM 5507 C CA . ALA A 1 682 ? 2.607 -10.343 17.412 1.00 89.19 682 ALA A CA 1
ATOM 5508 C C . ALA A 1 682 ? 3.495 -11.252 16.552 1.00 89.19 682 ALA A C 1
ATOM 5510 O O . ALA A 1 682 ? 4.369 -10.803 15.810 1.00 89.19 682 ALA A O 1
ATOM 5511 N N . SER A 1 683 ? 3.262 -12.560 16.629 1.00 84.62 683 SER A N 1
ATOM 5512 C CA . SER A 1 683 ? 4.017 -13.533 15.839 1.00 84.62 683 SER A CA 1
ATOM 5513 C C . SER A 1 683 ? 3.088 -14.555 15.213 1.00 84.62 683 SER A C 1
ATOM 5515 O O . SER A 1 683 ? 2.140 -15.024 15.847 1.00 84.62 683 SER A O 1
ATOM 5517 N N . ALA A 1 684 ? 3.390 -14.910 13.966 1.00 81.44 684 ALA A N 1
ATOM 5518 C CA . ALA A 1 684 ? 2.698 -15.956 13.240 1.00 81.44 684 ALA A CA 1
ATOM 5519 C C . ALA A 1 684 ? 3.667 -17.088 12.865 1.00 81.44 684 ALA A C 1
ATOM 5521 O O . ALA A 1 684 ? 4.804 -16.847 12.459 1.00 81.44 684 ALA A O 1
ATOM 5522 N N . LYS A 1 685 ? 3.226 -18.344 12.985 1.00 76.69 685 LYS A N 1
ATOM 5523 C CA . LYS A 1 685 ? 3.991 -19.538 12.605 1.00 76.69 685 LYS A CA 1
ATOM 5524 C C . LYS A 1 685 ? 3.145 -20.464 11.745 1.00 76.69 685 LYS A C 1
ATOM 5526 O O . LYS A 1 685 ? 2.046 -20.826 12.136 1.00 76.69 685 LYS A O 1
ATOM 5531 N N . SER A 1 686 ? 3.671 -20.886 10.594 1.00 75.62 686 SER A N 1
ATOM 5532 C CA . SER A 1 686 ? 2.943 -21.742 9.631 1.00 75.62 686 SER A CA 1
ATOM 5533 C C . SER A 1 686 ? 1.592 -21.152 9.233 1.00 75.62 686 SER A C 1
ATOM 5535 O O . SER A 1 686 ? 0.602 -21.864 9.083 1.00 75.62 686 SER A O 1
ATOM 5537 N N . GLY A 1 687 ? 1.558 -19.825 9.148 1.00 69.62 687 GLY A N 1
ATOM 5538 C CA . GLY A 1 687 ? 0.325 -19.105 8.984 1.00 69.62 687 GLY A CA 1
ATOM 5539 C C . GLY A 1 687 ? -0.665 -19.344 10.128 1.00 69.62 687 GLY A C 1
ATOM 5540 O O . GLY A 1 687 ? -1.792 -19.773 9.882 1.00 69.62 687 GLY A O 1
ATOM 5541 N N . ARG A 1 688 ? -0.234 -19.118 11.378 1.00 76.50 688 ARG A N 1
ATOM 5542 C CA . ARG A 1 688 ? -1.042 -19.158 12.611 1.00 76.50 688 ARG A CA 1
ATOM 5543 C C . ARG A 1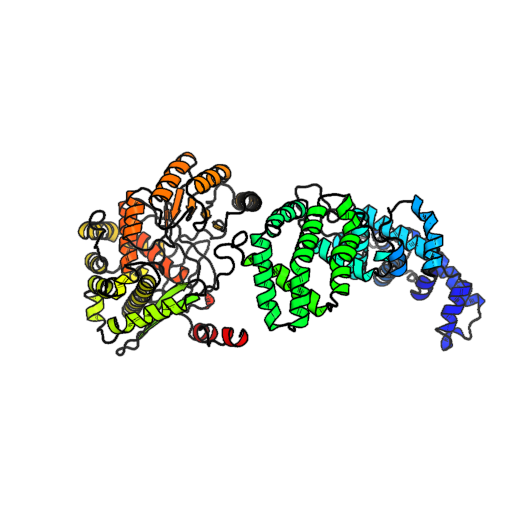 688 ? -0.551 -18.132 13.630 1.00 76.50 688 ARG A C 1
ATOM 5545 O O . ARG A 1 688 ? 0.626 -18.188 13.967 1.00 76.50 688 ARG A O 1
ATOM 5552 N N . TYR A 1 689 ? -1.403 -17.233 14.128 1.00 83.31 689 TYR A N 1
ATOM 5553 C CA . TYR A 1 689 ? -1.079 -16.377 15.274 1.00 83.31 689 TYR A CA 1
ATOM 5554 C C . TYR A 1 689 ? -0.759 -17.229 16.507 1.00 83.31 689 TYR A C 1
ATOM 5556 O O . TYR A 1 689 ? -1.523 -18.119 16.893 1.00 83.31 689 TYR A O 1
ATOM 5564 N N . LEU A 1 690 ? 0.360 -16.924 17.161 1.00 85.12 690 LEU A N 1
ATOM 5565 C CA . LEU A 1 690 ? 0.718 -17.536 18.434 1.00 85.12 690 LEU A CA 1
ATOM 5566 C C . LEU A 1 690 ? 0.041 -16.786 19.579 1.00 85.12 690 LEU A C 1
ATOM 5568 O O . LEU A 1 690 ? 0.150 -15.567 19.677 1.00 85.12 690 LEU A O 1
ATOM 5572 N N . ALA A 1 691 ? -0.621 -17.519 20.477 1.00 88.38 691 ALA A N 1
ATOM 5573 C CA . ALA A 1 691 ? -1.316 -16.907 21.605 1.00 88.38 691 ALA A CA 1
ATOM 5574 C C . ALA A 1 691 ? -0.365 -16.089 22.499 1.00 88.38 691 ALA A C 1
ATOM 5576 O O . ALA A 1 691 ? 0.606 -16.651 23.028 1.00 88.38 691 ALA A O 1
ATOM 5577 N N . PRO A 1 692 ? -0.663 -14.796 22.744 1.00 91.56 692 PRO A N 1
ATOM 5578 C CA . PRO A 1 692 ? 0.093 -13.977 23.676 1.00 91.56 692 PRO A CA 1
ATOM 5579 C C . PRO A 1 692 ? 0.099 -14.595 25.071 1.00 91.56 692 PRO A C 1
ATOM 5581 O O . PRO A 1 692 ? -0.944 -15.006 25.589 1.00 91.56 692 PRO A O 1
ATOM 5584 N N . LYS A 1 693 ? 1.288 -14.646 25.681 1.00 90.62 693 LYS A N 1
ATOM 5585 C CA . LYS A 1 693 ? 1.509 -15.176 27.039 1.00 90.62 693 LYS A CA 1
ATOM 5586 C C . LYS A 1 693 ? 1.746 -14.084 28.079 1.00 90.62 693 LYS A C 1
ATOM 5588 O O . LYS A 1 693 ? 1.600 -14.339 29.269 1.00 90.62 693 LYS A O 1
ATOM 5593 N N . HIS A 1 694 ? 2.139 -12.895 27.634 1.00 93.75 694 HIS A N 1
ATOM 5594 C CA . HIS A 1 694 ? 2.474 -11.772 28.502 1.00 93.75 694 HIS A CA 1
ATOM 5595 C C . HIS A 1 694 ? 1.212 -11.061 28.990 1.00 93.75 694 HIS A C 1
ATOM 5597 O O . HIS A 1 694 ? 0.191 -11.052 28.305 1.00 93.75 694 HIS A O 1
ATOM 5603 N N . ALA A 1 695 ? 1.279 -10.481 30.188 1.00 96.50 695 ALA A N 1
ATOM 5604 C CA . ALA A 1 695 ? 0.173 -9.706 30.727 1.00 96.50 695 ALA A CA 1
ATOM 5605 C C . ALA A 1 695 ? 0.008 -8.388 29.960 1.00 96.50 695 ALA A C 1
ATOM 5607 O O . ALA A 1 695 ? 1.000 -7.724 29.665 1.00 96.50 695 ALA A O 1
ATOM 5608 N N . GLY A 1 696 ? -1.236 -8.015 29.666 1.00 96.88 696 GLY A N 1
ATOM 5609 C CA . GLY A 1 696 ? -1.552 -6.818 28.883 1.00 96.88 696 GLY A CA 1
ATOM 5610 C C . GLY A 1 696 ? -2.283 -7.112 27.573 1.00 96.88 696 GLY A C 1
ATOM 5611 O O . GLY A 1 696 ? -2.730 -8.233 27.303 1.00 96.88 696 GLY A O 1
ATOM 5612 N N . TYR A 1 697 ? -2.397 -6.068 26.763 1.00 96.94 697 TYR A N 1
ATOM 5613 C CA . TYR A 1 697 ? -3.055 -6.056 25.461 1.00 96.94 697 TYR A CA 1
ATOM 5614 C C . TYR A 1 697 ? -2.052 -5.990 24.288 1.00 96.94 697 TYR A C 1
ATOM 5616 O O . TYR A 1 697 ? -2.444 -5.795 23.147 1.00 96.94 697 TYR A O 1
ATOM 5624 N N . GLY A 1 698 ? -0.747 -6.131 24.557 1.00 91.56 698 GLY A N 1
ATOM 5625 C CA . GLY A 1 698 ? 0.299 -6.260 23.529 1.00 91.56 698 GLY A CA 1
ATOM 5626 C C . GLY A 1 698 ? 0.799 -4.949 22.906 1.00 91.56 698 GLY A C 1
ATOM 5627 O O . GLY A 1 698 ? 1.821 -4.949 22.236 1.00 91.56 698 GLY A O 1
ATOM 5628 N N . CYS A 1 699 ? 0.148 -3.818 23.176 1.00 91.56 699 CYS A N 1
ATOM 5629 C CA . CYS A 1 699 ? 0.431 -2.529 22.529 1.00 91.56 699 CYS A CA 1
ATOM 5630 C C . CYS A 1 699 ? 1.506 -1.652 23.197 1.00 91.56 699 CYS A C 1
ATOM 5632 O O . CYS A 1 699 ? 1.616 -0.465 22.896 1.00 91.56 699 CYS A O 1
ATOM 5634 N N . GLU A 1 700 ? 2.266 -2.198 24.143 1.00 96.25 700 GLU A N 1
ATOM 5635 C CA . GLU A 1 700 ? 3.340 -1.454 24.798 1.00 96.25 700 GLU A CA 1
ATOM 5636 C C . GLU A 1 700 ? 4.492 -1.216 23.812 1.00 96.25 700 GLU A C 1
ATOM 5638 O O . GLU A 1 700 ? 5.158 -2.160 23.384 1.00 96.25 700 GLU A O 1
ATOM 5643 N N . LEU A 1 701 ? 4.713 0.049 23.448 1.00 96.81 701 LEU A N 1
ATOM 5644 C CA . LEU A 1 701 ? 5.830 0.488 22.613 1.00 96.81 701 LEU A CA 1
ATOM 5645 C C . LEU A 1 701 ? 7.125 0.600 23.422 1.00 96.81 701 LEU A C 1
ATOM 5647 O O . LEU A 1 701 ? 7.122 1.072 24.563 1.00 96.81 701 LEU A O 1
ATOM 5651 N N . LYS A 1 702 ? 8.248 0.260 22.788 1.00 97.00 702 LYS A N 1
ATOM 5652 C CA . LYS A 1 702 ? 9.589 0.459 23.345 1.00 97.00 702 LYS A CA 1
ATOM 5653 C C . LYS A 1 702 ? 9.887 1.951 23.489 1.00 97.00 702 LYS A C 1
ATOM 5655 O O . LYS A 1 702 ? 9.711 2.724 22.545 1.00 97.00 702 LYS A O 1
ATOM 5660 N N . GLU A 1 703 ? 10.419 2.350 24.642 1.00 95.12 703 GLU A N 1
ATOM 5661 C CA . GLU A 1 703 ? 10.718 3.756 24.954 1.00 95.12 703 GLU A CA 1
ATOM 5662 C C . GLU A 1 703 ? 11.665 4.405 23.926 1.00 95.12 703 GLU A C 1
ATOM 5664 O O . GLU A 1 703 ? 11.490 5.563 23.548 1.00 95.12 703 GLU A O 1
ATOM 5669 N N . GLU A 1 704 ? 12.637 3.643 23.424 1.00 95.81 704 GLU A N 1
ATOM 5670 C CA . GLU A 1 704 ? 13.548 4.064 22.353 1.00 95.81 704 GLU A CA 1
ATOM 5671 C C . GLU A 1 704 ? 12.832 4.380 21.034 1.00 95.81 704 GLU A C 1
ATOM 5673 O O . GLU A 1 704 ? 13.181 5.355 20.371 1.00 95.81 704 GLU A O 1
ATOM 5678 N N . SER A 1 705 ? 11.796 3.613 20.680 1.00 95.50 705 SER A N 1
ATOM 5679 C CA . SER A 1 705 ? 11.018 3.841 19.458 1.00 95.50 705 SER A CA 1
ATOM 5680 C C . SER A 1 705 ? 10.185 5.114 19.581 1.00 95.50 705 SER A C 1
ATOM 5682 O O . SER A 1 705 ? 10.174 5.926 18.659 1.00 95.50 705 SER A O 1
ATOM 5684 N N . ILE A 1 706 ? 9.579 5.348 20.750 1.00 95.19 706 ILE A N 1
ATOM 5685 C CA . ILE A 1 706 ? 8.838 6.584 21.036 1.00 95.19 706 ILE A CA 1
ATOM 5686 C C . ILE A 1 706 ? 9.766 7.794 20.883 1.00 95.19 706 ILE A C 1
ATOM 5688 O O . ILE A 1 706 ? 9.495 8.671 20.072 1.00 95.19 706 ILE A O 1
ATOM 5692 N N . LYS A 1 707 ? 10.903 7.819 21.591 1.00 94.31 707 LYS A N 1
ATOM 5693 C CA . LYS A 1 707 ? 11.848 8.954 21.547 1.00 94.31 707 LYS A CA 1
ATOM 5694 C C . LYS A 1 707 ? 12.388 9.229 20.144 1.00 94.31 707 LYS A C 1
ATOM 5696 O O . LYS A 1 707 ? 12.662 10.378 19.801 1.00 94.31 707 LYS A O 1
ATOM 5701 N N . TYR A 1 708 ? 12.578 8.185 19.342 1.00 94.81 708 TYR A N 1
ATOM 5702 C CA . TYR A 1 708 ? 13.129 8.323 18.000 1.00 94.81 708 TYR A CA 1
ATOM 5703 C C . TYR A 1 708 ? 12.094 8.836 16.984 1.00 94.81 708 TYR A C 1
ATOM 5705 O O . TYR A 1 708 ? 12.435 9.701 16.172 1.00 94.81 708 TYR A O 1
ATOM 5713 N N . TYR A 1 709 ? 10.844 8.355 17.050 1.00 95.00 709 TYR A N 1
ATOM 5714 C CA . TYR A 1 709 ? 9.791 8.625 16.057 1.00 95.00 709 TYR A CA 1
ATOM 5715 C C . TYR A 1 709 ? 8.697 9.610 16.507 1.00 95.00 709 TYR A C 1
ATOM 5717 O O . TYR A 1 709 ? 7.814 9.923 15.709 1.00 95.00 709 TYR A O 1
ATOM 5725 N N . GLU A 1 710 ? 8.727 10.129 17.738 1.00 95.56 710 GLU A N 1
ATOM 5726 C CA . GLU A 1 710 ? 7.746 11.114 18.219 1.00 95.56 710 GLU A CA 1
ATOM 5727 C C . GLU A 1 710 ? 7.719 12.358 17.317 1.00 95.56 710 GLU A C 1
ATOM 5729 O O . GLU A 1 710 ? 8.720 13.046 17.144 1.00 95.56 710 GLU A O 1
ATOM 5734 N N . PHE A 1 711 ? 6.571 12.686 16.730 1.00 93.81 711 PHE A N 1
ATOM 5735 C CA . PHE A 1 711 ? 6.445 13.869 15.881 1.00 93.81 711 PHE A CA 1
ATOM 5736 C C . PHE A 1 711 ? 6.115 15.127 16.713 1.00 93.81 711 PHE A C 1
ATOM 5738 O O . PHE A 1 711 ? 5.246 15.056 17.583 1.00 93.81 711 PHE A O 1
ATOM 5745 N N . PRO A 1 712 ? 6.725 16.303 16.448 1.00 91.56 712 PRO A N 1
ATOM 5746 C CA . PRO A 1 712 ? 7.736 16.580 15.419 1.00 91.56 712 PRO A CA 1
ATOM 5747 C C . PRO A 1 712 ? 9.189 16.504 15.923 1.00 91.56 712 PRO A C 1
ATOM 5749 O O . PRO A 1 712 ? 10.105 16.797 15.160 1.00 91.56 712 PRO A O 1
ATOM 5752 N N . ASN A 1 713 ? 9.408 16.183 17.202 1.00 90.25 713 ASN A N 1
ATOM 5753 C CA . ASN A 1 713 ? 10.679 16.444 17.895 1.00 90.25 713 ASN A CA 1
ATOM 5754 C C . ASN A 1 713 ? 11.641 15.248 17.956 1.00 90.25 713 ASN A C 1
ATOM 5756 O O . ASN A 1 713 ? 12.801 15.414 18.331 1.00 90.25 713 ASN A O 1
ATOM 5760 N N . GLY A 1 714 ? 11.169 14.050 17.631 1.00 90.31 714 GLY A N 1
ATOM 5761 C CA . GLY A 1 714 ? 11.947 12.821 17.636 1.00 90.31 714 GLY A CA 1
ATOM 5762 C C . GLY A 1 714 ? 13.127 12.906 16.674 1.00 90.31 714 GLY A C 1
ATOM 5763 O O . GLY A 1 714 ? 13.095 13.624 15.667 1.00 90.31 714 GLY A O 1
ATOM 5764 N N . THR A 1 715 ? 14.191 12.165 16.987 1.00 91.06 715 THR A N 1
ATOM 5765 C CA . THR A 1 715 ? 15.457 12.215 16.240 1.00 91.06 715 THR A CA 1
ATOM 5766 C C . THR A 1 715 ? 15.251 12.018 14.738 1.00 91.06 715 THR A C 1
ATOM 5768 O O . THR A 1 715 ? 15.842 12.754 13.949 1.00 91.06 715 THR A O 1
ATOM 5771 N N . TYR A 1 716 ? 14.360 11.109 14.336 1.00 88.81 716 TYR A N 1
ATOM 5772 C CA . TYR A 1 716 ? 14.020 10.882 12.933 1.00 88.81 716 TYR A CA 1
ATOM 5773 C C . TYR A 1 716 ? 13.531 12.159 12.229 1.00 88.81 716 TYR A C 1
ATOM 5775 O O . TYR A 1 716 ? 14.071 12.554 11.195 1.00 88.81 716 TYR A O 1
ATOM 5783 N N . TRP A 1 717 ? 12.552 12.849 12.817 1.00 84.19 717 TRP A N 1
ATOM 5784 C CA . TRP A 1 717 ? 11.906 14.018 12.214 1.00 84.19 717 TRP A CA 1
ATOM 5785 C C . TRP A 1 717 ? 12.797 15.257 12.217 1.00 84.19 717 TRP A C 1
ATOM 5787 O O . TRP A 1 717 ? 12.797 16.007 11.243 1.00 84.19 717 TRP A O 1
ATOM 5797 N N . SER A 1 718 ? 13.617 15.429 13.257 1.00 79.31 718 SER A N 1
ATOM 5798 C CA . SER A 1 718 ? 14.563 16.549 13.357 1.00 79.31 718 SER A CA 1
ATOM 5799 C C . SER A 1 718 ? 15.625 16.576 12.248 1.00 79.31 718 SER A C 1
ATOM 5801 O O . SER A 1 718 ? 16.155 17.636 11.942 1.00 79.31 718 SER A O 1
ATOM 5803 N N . THR A 1 719 ? 15.922 15.429 11.621 1.00 68.69 719 THR A N 1
ATOM 5804 C CA . THR A 1 719 ? 16.885 15.327 10.504 1.00 68.69 719 THR A CA 1
ATOM 5805 C C . THR A 1 719 ? 16.258 15.522 9.121 1.00 68.69 719 THR A C 1
ATOM 5807 O O . THR A 1 719 ? 16.982 15.612 8.130 1.00 68.69 719 THR A O 1
ATOM 5810 N N . LYS A 1 720 ? 14.921 15.562 9.046 1.00 60.06 720 LYS A N 1
ATOM 5811 C CA . LYS A 1 720 ? 14.144 15.706 7.806 1.00 60.06 720 LYS A CA 1
ATOM 5812 C C . LYS A 1 720 ? 13.531 17.100 7.614 1.00 60.06 720 LYS A C 1
ATOM 5814 O O . LYS A 1 720 ? 13.027 17.370 6.525 1.00 60.06 720 LYS A O 1
ATOM 5819 N N . GLN A 1 721 ? 13.533 17.938 8.653 1.00 47.19 721 GLN A N 1
ATOM 5820 C CA . GLN A 1 721 ? 13.198 19.368 8.578 1.00 47.19 721 GLN A CA 1
ATOM 5821 C C . GLN A 1 721 ? 14.409 20.168 8.106 1.00 47.19 721 GLN A C 1
ATOM 5823 O O . GLN A 1 721 ? 14.192 21.130 7.334 1.00 47.19 721 GLN A O 1
#

Radius of gyration: 36.59 Å; Cα contacts (8 Å, |Δi|>4): 1066; chains: 1; bounding box: 104×82×93 Å

Mean predicted aligned error: 16.34 Å

Solvent-accessible surface area (backbone atoms only — not comparable to full-atom values): 39130 Å² total; per-residue (Å²): 140,80,81,78,85,73,89,79,79,88,68,81,62,60,85,75,58,73,64,66,50,49,38,53,52,48,51,50,50,49,68,56,41,40,53,56,53,44,70,74,38,50,90,75,51,68,82,57,60,69,67,59,52,29,50,52,45,46,54,50,50,56,51,48,62,59,52,53,75,31,57,87,43,41,65,53,55,73,71,50,83,90,61,52,62,53,74,70,56,50,46,52,54,46,45,62,66,69,50,73,56,57,69,58,49,51,74,53,49,45,48,78,89,46,83,78,55,62,71,54,40,58,61,49,16,69,74,60,74,44,41,54,60,29,50,49,48,43,52,54,47,54,44,49,54,36,70,67,50,67,85,36,71,36,64,51,39,58,53,43,21,68,65,53,69,37,58,69,71,59,16,43,54,49,36,28,53,41,32,40,45,69,61,45,30,56,52,77,52,79,90,43,64,85,62,52,44,69,58,54,43,54,52,40,50,54,42,51,72,73,41,20,55,83,57,74,77,57,91,56,100,66,30,36,58,38,70,29,66,64,59,52,54,57,42,53,66,60,55,58,51,71,38,78,66,45,40,53,50,42,46,51,52,33,50,62,58,45,59,81,76,46,56,72,70,58,48,53,50,49,63,73,42,45,67,60,44,51,53,41,54,52,50,52,52,48,32,50,70,38,78,65,46,38,16,38,41,63,52,48,46,43,64,56,46,49,48,55,39,52,76,63,67,54,50,70,67,54,49,50,54,49,51,53,38,58,68,57,33,52,60,78,35,77,97,53,54,64,88,80,82,76,66,45,71,27,62,38,77,43,77,49,78,43,95,73,88,69,52,63,8,36,12,47,18,62,42,54,37,88,64,36,69,57,28,42,51,35,36,60,71,47,43,80,81,55,61,95,60,56,65,70,62,40,68,76,38,33,12,64,48,50,46,54,65,55,55,30,89,66,70,23,73,77,46,57,56,21,65,51,54,20,17,23,42,3,11,55,45,33,10,52,50,13,29,52,16,47,75,71,65,27,17,42,28,55,47,67,62,67,46,55,46,68,61,56,55,50,33,38,72,56,81,90,38,53,92,81,48,42,74,63,56,55,33,49,51,33,57,73,28,51,85,45,30,67,62,39,55,66,53,46,54,68,32,69,18,73,61,58,81,44,54,46,70,70,59,82,46,71,76,63,36,58,53,52,52,49,53,51,43,65,75,60,37,87,91,46,81,32,40,36,29,45,75,32,75,34,55,55,70,54,38,46,60,54,53,64,74,49,50,87,71,60,41,50,28,41,24,29,47,29,54,72,82,42,46,66,44,36,21,51,37,29,63,69,32,47,87,70,61,29,38,24,27,46,33,58,72,38,42,37,61,62,58,53,48,49,23,61,75,59,51,15,50,56,33,39,18,51,33,64,26,44,20,56,9,61,44,44,50,55,54,43,55,53,46,30,54,75,73,71,38,32,58,30,34,42,40,35,71,56,55,29,44,29,37,37,54,33,57,54,51,29,37,34,29,34,62,64,67,58,64,74,84,39,50,42,50,56,55,101,49,74,44,87,42,32,73,48,51,64,50,68,56,94,41,14,39,54,57,74,80,57,52,15,44,37,54,44,62,35,68,70,47,49,58,33,64,38,83,73,76,8,60,61,46,62,76,73,112

Foldseek 3Di:
DDDPDDDDDDDPADDADLLLLLCVLLPDQLLRSLVVVCVVPVPPCVPPDSVVSSVVSVVNSVVLVVLVVCLLFLVSSVVDPPGRHDPVRSQSNNQSLQDDDQQLLLVVFLDALDPVCLVCLVVSCVVVVGDSSNSSSNSVSLSSLLVQQVQDAADQLVSSCVRSVYDSVSSLLSSLRSLRNVLSADQPDPLNVVDTSVVSSVVSVVCLVPFADNDRVPPDSGHSSDGDPVQLVVLLVCCVCLPPVNVVQLLVQLLVVVPVVDDPLLSVLCSVCSNQLSCLVSVLSNCCVPSVSVNCSVVSCCPRPVVSCVVSVQDPVNVVSSVVSSVVSNCPDPVNPDPPPQFQQDKQKDWDFDPPPGFIFIFIFIDRPPCNVVLNVLLVVLVVLPPPDDLVVCLVQVQVSLCCQLCVPPLCVVQNLFDSNFLSLLRVSQSSLQRVLVVVFHASLVVLLPDQQLSLLSNADCPLPCVQDNSVNSNVLQVVLNVQLVVLVVVLQWAFADDPLQEAEQCPDPVVNVVVLVVSCVVVDPVDAHEYENQAPDFLVRLLVVVVVVLVSVHQEYENSHDLQCLVSLLSSQVSCVVSNYWYEYDQNNRFLNSLSSNLVSVSGQEYEYFQSRGSHPNRLSSSLQSCLSSVHEYAYDADRQCRLLQVSSVLSNCCSRHNVDCVVYHYHDDPPPLVQWPQRWDADPRTTRDDGGGGRRRHGDPLVCQQPPPPRHVVNVVVD

Nearest PDB structures (foldseek):
  4a35-assembly1_A-2  TM=9.531E-01  e=2.462E-38  Homo sapiens
  2hne-assembly1_A  TM=9.623E-01  e=7.687E-33  Xanthomonas campestris pv. campestris
  1yey-assembly5_D  TM=9.631E-01  e=2.279E-32  Xanthomonas campestris pv. campestris
  1yey-assembly3_C  TM=9.607E-01  e=2.381E-32  Xanthomonas campestris pv. campestris
  1yey-assembly6_A  TM=9.645E-01  e=1.242E-31  Xanthomonas campestris pv. campestris

Secondary structure (DSSP, 8-state):
----------PPP----HHHHHHHHHT--HHHHHHHHHHH-HHHHTTS-HHHHHHHHHHHHHHHHHHTTTTTSHHHHHH-SSS---HHHHHHHHHHHH---HHHHHHHTTS---GGGGGGHHHHHHHHT--HHHHHHHHHHHHHHHHHHTT--S-HHHHHHHHHT--HHHHHHHHHHHHHHHTT----SGGGTT--HHHHHHHHHHHHHHTB---TT-SS---TTSBPHHHHHHTTGGGGGGSHHHHHHHHHHHHHHHTTTS-HHHHHHHHHHHHHHHHHHHHHHHHTTSHHHHHTHHHHHIIIIIHHHHHTT--HHHHHHHHHHHHHGGGGSGGG--TTSS---EEEEEEEEPSSS--EEEEEEEE-STTHHHHHHHHHHHHHHHTT--HHHHHHTHHHHHHHHHT-TTGGGG-SSSHHHHHHHHHHHHHHHHHHHHHHTSBHHHHHHHS-HHHHHTTS--TTTTTT--HHHHHHHHHHHGGGHHHHHHHGGGEE---TTSEE-----HHHHHHHHHHHHHHH-TTS--EEE--S-S-HHHHHHHHHHTGGG--SEEES-S-TT-HHHHHHHHHHHGGGT-EEEE-TT--SHHHHHHHHHHT--SEE---TTTSSSHHHHHHHHHHHHHHTPPB-----TTTHHHHHHHHHHHIIIIII---TT-------SSGGGBSS---BSSSEEPPP-SSB-S--B-HHHHHHH-TTTSHHHHTT-

Sequence (721 aa):
MMFTEVDVFIGNNTLIDPQIYQYWLEGNTAQEASRLVRNKEKTVLGLVHEDLVISDILDQYRTFLLIEKLLPAPTQLSEQWTHQLTPTTQRILVEKYYDFEDSVIREILGKKLSGRNRKDLDDVSDKTAVGIKSCRRQFDNVKRVYKTVEDMSGNLSLNIQTNFLLPKNLAQKYAAVVYIANNRFETNKRKLQYLQFSDFLHCSTEMMANWSCSDPECKYEETAMDIDREFLQNLREFRVLLEREAIDEHKTLVMRILKAKVSDRKLADIDSMFKSLSRNVINIAYGLNHSKEMRDLFLDIVEKIIEPSKNAKLSVSDMTLLMTQYKEGPQFMEPFKTYHTDPDYSCAYVILKTETNGFEGHGLTFTIGKGTEVVVKAVECLKPLVEGKKLANIYNNFGPFWTSLACDSQRRWIGPEKGAIHMATGAVINALWDLWCKIEGKPLWKLLVDLEPEKLVSCIDFRYITDVLTKEEAIEILKKNRPFNKERGSVGLDMMSRRGENCVDNIWQKVTLDLRLAIIREEIGYENLLMVDANQKWDVNEAIEWMKQLTDFKILWIEEPTSPDDVLGHATISKALKPYGIGVATGEQCQNRVLFKQFLQANGLQFLQIDSCRLGGVNEILSIILMAHKFGVPVCPHAGGVGLCEYVQHLSMWDFVSVSGSMDNRMTEYIHHLSEHFTYPASAKSGRYLAPKHAGYGCELKEESIKYYEFPNGTYWSTKQ

InterPro domains:
  IPR008614 Acidic fibroblast growth factor intracellular-binding protein [PF05427] (4-338)
  IPR013341 Mandelate racemase, N-terminal domain [PF02746] (347-448)
  IPR013342 Mandelate racemase, C-terminal domain [PF13378] (516-704)
  IPR013342 Mandelate racemase, C-terminal domain [SM00922] (475-580)
  IPR018110 Mandelate racemase/muconate lactonizing enzyme, conserved site [PS00909] (530-561)
  IPR029017 Enolase-like, N-terminal [G3DSA:3.30.390.10] (330-443)
  IPR029017 Enolase-like, N-terminal [SSF54826] (336-450)
  IPR036849 Enolase-like, C-terminal domain superfamily [G3DSA:3.20.20.120] (444-720)
  IPR036849 Enolase-like, C-terminal domain superfamily [SSF51604] (441-717)
  IPR046945 L-rhamnonate dehydratase-like [PTHR13794] (333-719)